Protein 4NN6 (pdb70)

InterPro domains:
  IPR029189 Thymic stromal lymphopoietin [PF15216] (20-137)
  IPR029189 Thymic stromal lymphopoietin [PTHR38003] (2-137)
  IPR038329 Thymic stromal lymphopoietin superfamily [G3DSA:1.20.1250.90] (20-140)

Foldseek 3Di:
DVQFPLVQLVVLCVPPLVCQLCVLLVPPADDEDDEDAELVRLLVVLLCLQQCADPPGRCRCVRPSNVSSVVNCVVGPCVSVVSSHSSNNSSVSVVNNVVHD/DFDKDKAKAQQDPHRKIKIKMFTVDDCVQKWKKKADQFAPDGIDTFDDDPGMTMDIGPGHNLDAKIWIFIDRVHDGPDIDIDGNLAAYEAAFWDPWDWDQDPVQQKIKTFTHGVLCPPDDQNWKKKWKWKDFPDDDDDIDIDIDRDGMDIGHNVNDDAFTKMKMWMWIFTDDPGGHHDIHDIYDIDMDHHHDD/DWAQELQFKIKFFDQFKWKDFAPDDIDGQPDAVDPCRGIGMGGADPDGWMWMVSVVDTDIGHSLLRYEYAFFDDWDWDQDPVRKIKIWTDDRPDDQKKKKKWKAFPVDDPVGIDIDIDGDTMDIDDDDDQVTKMKMKMKIAGDCVVNHDNYGIYDIDDIDMDD

Nearest PDB structures (foldseek):
  4nn6-assembly1_B  TM=1.005E+00  e=2.311E-39  Mus musculus
  5j12-assembly1_B  TM=9.92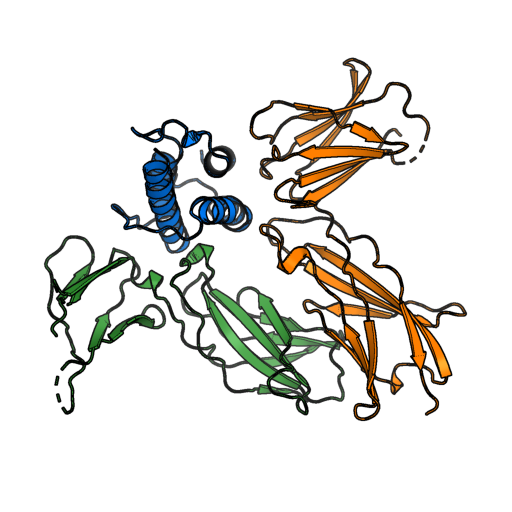8E-01  e=1.027E-35  Mus musculus
  7opb-assembly3_C  TM=9.550E-01  e=6.486E-29  Homo sapiens
  3up1-assembly1_B  TM=9.224E-01  e=5.435E-28  Homo sapiens
  6p67-assembly3_I  TM=9.440E-01  e=3.266E-26  Homo sapiens

Sequence (457 aa):
FSNCNFTSITKIYCNIIFHDLTGDLKGAKFEQIEDCESKPACLLKIEYYTLNPIPGCPSLPDKTFARRTREALNDHCPVQNICLQQTSQILRLWYSFMQSPDHSFWCHSQLEVDGSQHLLTCAFNINTANLEFQICGALLRVKCLTLNKLQDIYFIKTSEFLLIGSSNICVKLGQKNLTCKNMAINTIVKAEAPSDLKVVYRKEANDFLVTFNAPHLKKKYLKKVKHDVAYRPARGESNWTHVSLFHTRTTIPQRKLRPKAMYEIKVRSIPHNDYFKGFWSEWSPSSTFETPEPTVVCHDLETVEVTWLSLEFRYGTGALQPCPRYFLSGTSGCILPAARAGLLELALMVFKARQRASAWLKPRPPWQVTLLWTPDGDVTVSWPAHSYLGLDYEVQHRESNDDEDAWQTTSGPCCDLTVGGLDPVRCYDFRVRASPRAAHYGLEAQPSEWTAVTRLS

GO terms:
  GO:0005576 extracellular region (C, IDA)
  GO:0005125 cytokine activity (F, IDA)
  GO:0005515 protein binding (F, IPI)

Organism: Mus musculus (NCBI:txid10090)

Structure (mmCIF, N/CA/C/O backbone):
data_4NN6
#
_entry.id   4NN6
#
_cell.length_a   147.949
_cell.length_b   75.157
_cell.length_c   51.439
_cell.angle_alpha   90.00
_cell.angle_beta   90.00
_cell.angle_gamma   90.00
#
_symmetry.space_group_name_H-M   'P 21 21 2'
#
loop_
_entity.id
_entity.type
_entity.pdbx_description
1 polymer 'Thymic stromal lymphopoietin'
2 polymer 'Interleukin-7 receptor subunit alpha'
3 polymer 'Cytokine receptor-like factor 2'
4 water water
#
loop_
_atom_site.group_PDB
_atom_site.id
_atom_site.type_symbol
_atom_site.label_atom_id
_atom_site.label_alt_id
_atom_site.label_comp_id
_atom_site.label_asym_id
_atom_site.label_entity_id
_atom_site.label_seq_id
_atom_site.pdbx_PDB_ins_code
_atom_site.Cartn_x
_atom_site.Cartn_y
_atom_site.Cartn_z
_atom_site.occupancy
_atom_site.B_iso_or_equiv
_atom_site.auth_seq_id
_atom_site.auth_comp_id
_atom_site.auth_asym_id
_atom_site.auth_atom_id
_atom_site.pdbx_PDB_model_num
ATOM 1 N N . PHE A 1 3 ? 21.386 7.534 -13.016 1.00 115.44 22 PHE A N 1
ATOM 2 C CA . PHE A 1 3 ? 21.519 8.528 -11.957 1.00 111.95 22 PHE A CA 1
ATOM 3 C C . PHE A 1 3 ? 22.932 8.535 -11.378 1.00 111.47 22 PHE A C 1
ATOM 4 O O . PHE A 1 3 ? 23.218 9.263 -10.427 1.00 108.68 22 PHE A O 1
ATOM 20 N N . SER A 1 4 ? 23.814 7.725 -11.957 1.00 115.20 23 SER A N 1
ATOM 21 C CA . SER A 1 4 ? 25.173 7.579 -11.447 1.00 117.06 23 SER A CA 1
ATOM 22 C C . SER A 1 4 ? 25.985 8.863 -11.603 1.00 119.89 23 SER A C 1
ATOM 23 O O . SER A 1 4 ? 27.013 9.036 -10.947 1.00 116.52 23 SER A O 1
ATOM 31 N N . ASN A 1 5 ? 25.520 9.758 -12.470 1.00 130.48 24 ASN A N 1
ATOM 32 C CA . ASN A 1 5 ? 26.222 11.008 -12.743 1.00 135.78 24 ASN A CA 1
ATOM 33 C C . ASN A 1 5 ? 25.661 12.180 -11.944 1.00 129.50 24 ASN A C 1
ATOM 34 O O . ASN A 1 5 ? 26.140 13.305 -12.068 1.00 131.18 24 ASN A O 1
ATOM 38 N N . CYS A 1 6 ? 24.646 11.916 -11.127 1.00 117.56 25 CYS A N 1
ATOM 39 C CA . CYS A 1 6 ? 24.023 12.966 -10.330 1.00 109.59 25 CYS A CA 1
ATOM 40 C C . CYS A 1 6 ? 24.972 13.554 -9.288 1.00 103.62 25 CYS A C 1
ATOM 41 O O . CYS A 1 6 ? 25.856 12.865 -8.780 1.00 105.34 25 CYS A O 1
ATOM 48 N N . ASN A 1 7 ? 24.776 14.833 -8.979 1.00 99.02 26 ASN A N 1
ATOM 49 C CA . ASN A 1 7 ? 25.478 15.476 -7.874 1.00 94.33 26 ASN A CA 1
ATOM 50 C C . ASN A 1 7 ? 24.761 15.137 -6.571 1.00 99.23 26 ASN A C 1
ATOM 51 O O . ASN A 1 7 ? 23.806 15.808 -6.181 1.00 88.25 26 ASN A O 1
ATOM 62 N N . PHE A 1 8 ? 25.231 14.090 -5.900 1.00 88.87 27 PHE A N 1
ATOM 63 C CA . PHE A 1 8 ? 24.561 13.579 -4.709 1.00 97.89 27 PHE A CA 1
ATOM 64 C C . PHE A 1 8 ? 24.687 14.512 -3.507 1.00 92.86 27 PHE A C 1
ATOM 65 O O . PHE A 1 8 ? 23.849 14.485 -2.605 1.00 95.48 27 PHE A O 1
ATOM 82 N N . THR A 1 9 ? 25.733 15.333 -3.492 1.00 84.45 28 THR A N 1
ATOM 83 C CA . THR A 1 9 ? 25.972 16.241 -2.374 1.00 79.69 28 THR A CA 1
ATOM 84 C C . THR A 1 9 ? 24.930 17.353 -2.332 1.00 72.59 28 THR A C 1
ATOM 85 O O . THR A 1 9 ? 24.354 17.645 -1.283 1.00 76.25 28 THR A O 1
ATOM 96 N N . SER A 1 10 ? 24.691 17.962 -3.488 1.00 63.68 29 SER A N 1
ATOM 97 C CA . SER A 1 10 ? 23.668 18.990 -3.634 1.00 56.92 29 SER A CA 1
ATOM 98 C C . SER A 1 10 ? 22.273 18.463 -3.319 1.00 54.16 29 SER A C 1
ATOM 99 O O . SER A 1 10 ? 21.498 19.115 -2.618 1.00 53.76 29 SER A O 1
ATOM 107 N N . ILE A 1 11 ? 21.951 17.286 -3.846 1.00 50.98 30 ILE A N 1
ATOM 108 C CA . ILE A 1 11 ? 20.635 16.697 -3.638 1.00 51.98 30 ILE A CA 1
ATOM 109 C C . ILE A 1 11 ? 20.432 16.431 -2.152 1.00 57.19 30 ILE A C 1
ATOM 110 O O . ILE A 1 11 ? 19.343 16.644 -1.616 1.00 57.15 30 ILE A O 1
ATOM 126 N N . THR A 1 12 ? 21.483 15.954 -1.494 1.00 61.74 31 THR A N 1
ATOM 127 C CA . THR A 1 12 ? 21.430 15.702 -0.062 1.00 67.11 31 THR A CA 1
ATOM 128 C C . THR A 1 12 ? 21.094 16.972 0.719 1.00 65.98 31 THR A C 1
ATOM 129 O O . THR A 1 12 ? 20.281 16.937 1.642 1.00 70.16 31 THR A O 1
ATOM 140 N N . LYS A 1 13 ? 21.706 18.093 0.344 1.00 61.53 32 LYS A N 1
ATOM 141 C CA . LYS A 1 13 ? 21.485 19.344 1.067 1.00 58.95 32 LYS A CA 1
ATOM 142 C C . LYS A 1 13 ? 20.061 19.859 0.907 1.00 56.62 32 LYS A C 1
ATOM 143 O O . LYS A 1 13 ? 19.477 20.394 1.847 1.00 59.35 32 LYS A O 1
ATOM 162 N N . ILE A 1 14 ? 19.509 19.696 -0.290 1.00 50.03 33 ILE A N 1
ATOM 163 C CA 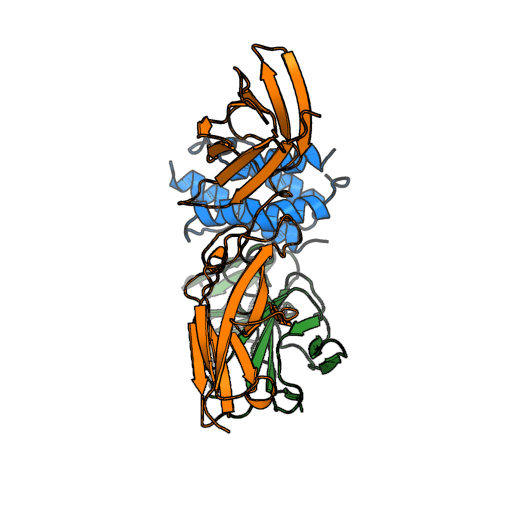. ILE A 1 14 ? 18.124 20.066 -0.550 1.00 48.73 33 ILE A CA 1
ATOM 164 C C . ILE A 1 14 ? 17.168 19.182 0.238 1.00 50.86 33 ILE A C 1
ATOM 165 O O . ILE A 1 14 ? 16.228 19.675 0.861 1.00 53.35 33 ILE A O 1
ATOM 181 N N . TYR A 1 15 ? 17.416 17.875 0.212 1.00 53.00 34 TYR A N 1
ATOM 182 C CA . TYR A 1 15 ? 16.623 16.933 0.995 1.00 54.84 34 TYR A CA 1
ATOM 183 C C . TYR A 1 15 ? 16.694 17.225 2.493 1.00 57.39 34 TYR A C 1
ATOM 184 O O . TYR A 1 15 ? 15.662 17.309 3.159 1.00 59.72 34 TYR A O 1
ATOM 202 N N . CYS A 1 16 ? 17.905 17.363 3.025 1.00 56.04 35 CYS A N 1
ATOM 203 C CA . CYS A 1 16 ? 18.089 17.493 4.468 1.00 61.00 35 CYS A CA 1
ATOM 204 C C . CYS A 1 16 ? 17.430 18.758 5.002 1.00 63.36 35 CYS A C 1
ATOM 205 O O . CYS A 1 16 ? 16.866 18.762 6.095 1.00 68.69 35 CYS A O 1
ATOM 213 N N . ASN A 1 17 ? 17.493 19.824 4.211 1.00 61.15 36 ASN A N 1
ATOM 214 C CA . ASN A 1 17 ? 17.072 21.143 4.665 1.00 61.38 36 ASN A CA 1
ATOM 215 C C . ASN A 1 17 ? 15.662 21.539 4.233 1.00 62.98 36 ASN A C 1
ATOM 216 O O . ASN A 1 17 ? 15.107 22.499 4.766 1.00 64.35 36 ASN A O 1
ATOM 227 N N . ILE A 1 18 ? 15.091 20.823 3.265 1.00 61.60 37 ILE A N 1
ATOM 228 C CA . ILE A 1 18 ? 13.739 21.133 2.799 1.00 60.47 37 ILE A CA 1
ATOM 229 C C . ILE A 1 18 ? 12.832 19.910 2.692 1.00 62.49 37 ILE A C 1
ATOM 230 O O . ILE A 1 18 ? 11.862 19.791 3.441 1.00 70.42 37 ILE A O 1
ATOM 246 N N . ILE A 1 19 ? 13.140 19.007 1.764 1.00 58.92 38 ILE A N 1
ATOM 247 C CA . ILE A 1 19 ? 12.208 17.934 1.414 1.00 61.04 38 ILE A CA 1
ATOM 248 C C . ILE A 1 19 ? 11.928 17.033 2.613 1.00 64.25 38 ILE A C 1
ATOM 249 O O . ILE A 1 19 ? 10.792 16.601 2.814 1.00 69.15 38 ILE A O 1
ATOM 265 N N . PHE A 1 20 ? 12.962 16.740 3.397 1.00 60.24 39 PHE A N 1
ATOM 266 C CA . PHE A 1 20 ? 12.791 15.925 4.594 1.00 64.15 39 PHE A CA 1
ATOM 267 C C . PHE A 1 20 ? 11.739 16.512 5.526 1.00 66.96 39 PHE A C 1
ATOM 268 O O . PHE A 1 20 ? 10.871 15.800 6.030 1.00 70.23 39 PHE A O 1
ATOM 285 N N . HIS A 1 21 ? 11.819 17.821 5.733 1.00 65.27 40 HIS A N 1
ATOM 286 C CA . HIS A 1 21 ? 10.872 18.517 6.591 1.00 68.50 40 HIS A CA 1
ATOM 287 C C . HIS A 1 21 ? 9.480 18.515 5.975 1.00 69.64 40 HIS A C 1
ATOM 288 O O . HIS A 1 21 ? 8.482 18.431 6.690 1.00 73.62 40 HIS A O 1
ATOM 301 N N . ASP A 1 22 ? 9.415 18.582 4.649 1.00 74.27 41 ASP A N 1
ATOM 302 C CA . ASP A 1 22 ? 8.136 18.536 3.955 1.00 76.57 41 ASP A CA 1
ATOM 303 C C . ASP A 1 22 ? 7.502 17.159 4.135 1.00 77.01 41 ASP A C 1
ATOM 304 O O . ASP A 1 22 ? 6.300 17.049 4.382 1.00 81.89 41 ASP A O 1
ATOM 313 N N . LEU A 1 23 ? 8.315 16.114 4.016 1.00 71.62 42 LEU A N 1
ATOM 314 C CA . LEU A 1 23 ? 7.824 14.745 4.136 1.00 72.93 42 LEU A CA 1
ATOM 315 C C . LEU A 1 23 ? 7.314 14.443 5.543 1.00 78.24 42 LEU A C 1
ATOM 316 O O . LEU A 1 23 ? 6.199 13.948 5.710 1.00 80.74 42 LEU A O 1
ATOM 332 N N . THR A 1 24 ? 8.131 14.735 6.551 1.00 81.90 43 THR A N 1
ATOM 333 C CA . THR A 1 24 ? 7.758 14.468 7.938 1.00 89.48 43 THR A CA 1
ATOM 334 C C . THR A 1 24 ? 6.549 15.304 8.346 1.00 90.63 43 THR A C 1
ATOM 335 O O . THR A 1 24 ? 5.701 14.857 9.118 1.00 98.38 43 THR A O 1
ATOM 346 N N . GLY A 1 25 ? 6.479 16.519 7.812 1.00 82.47 44 GLY A N 1
ATOM 347 C CA . GLY A 1 25 ? 5.357 17.407 8.048 1.00 85.56 44 GLY A CA 1
ATOM 348 C C . GLY A 1 25 ? 4.037 16.856 7.546 1.00 88.42 44 GLY A C 1
ATOM 349 O O . GLY A 1 25 ? 3.003 17.015 8.194 1.00 93.27 44 GLY A O 1
ATOM 353 N N . ASP A 1 26 ? 4.071 16.214 6.384 1.00 96.67 45 ASP A N 1
ATOM 354 C CA . ASP A 1 26 ? 2.871 15.631 5.797 1.00 103.93 45 ASP A CA 1
ATOM 355 C C . ASP A 1 26 ? 2.454 14.345 6.509 1.00 108.82 45 ASP A C 1
ATOM 356 O O . ASP A 1 26 ? 1.264 14.049 6.617 1.00 113.50 45 ASP A O 1
ATOM 365 N N . LEU A 1 27 ? 3.431 13.584 6.993 1.00 107.27 46 LEU A N 1
ATOM 366 C CA . LEU A 1 27 ? 3.150 12.289 7.604 1.00 110.52 46 LEU A CA 1
ATOM 367 C C . LEU A 1 27 ? 2.573 12.477 9.004 1.00 118.28 46 LEU A C 1
ATOM 368 O O . LEU A 1 27 ? 1.766 11.670 9.464 1.00 122.12 46 LEU A O 1
ATOM 384 N N . LYS A 1 28 ? 2.986 13.557 9.662 1.00 125.05 47 LYS A N 1
ATOM 385 C CA . LYS A 1 28 ? 2.503 13.901 10.999 1.00 129.89 47 LYS A CA 1
ATOM 386 C C . LYS A 1 28 ? 2.541 12.727 11.978 1.00 131.20 47 LYS A C 1
ATOM 387 O O . LYS A 1 28 ? 1.602 12.522 12.748 1.00 139.68 47 LYS A O 1
ATOM 391 N N . GLY A 1 29 ? 3.625 11.958 11.937 1.00 123.53 48 GLY A N 1
ATOM 392 C CA . GLY A 1 29 ? 3.831 10.873 12.880 1.00 123.75 48 GLY A CA 1
ATOM 393 C C . GLY A 1 29 ? 3.320 9.532 12.391 1.00 128.34 48 GLY A C 1
ATOM 394 O O . GLY A 1 29 ? 3.692 8.490 12.930 1.00 132.00 48 GLY A O 1
ATOM 398 N N . ALA A 1 30 ? 2.465 9.552 11.373 1.00 126.81 49 ALA A N 1
ATOM 399 C CA . ALA A 1 30 ? 1.964 8.320 10.776 1.00 133.09 49 ALA A CA 1
ATOM 400 C C . ALA A 1 30 ? 3.122 7.525 10.185 1.00 134.81 49 ALA A C 1
ATOM 401 O O . ALA A 1 30 ? 4.031 8.099 9.587 1.00 125.70 49 ALA A O 1
ATOM 408 N N . LYS A 1 31 ? 3.091 6.206 10.360 1.00 149.74 50 LYS A N 1
ATOM 409 C CA . LYS A 1 31 ? 4.119 5.342 9.789 1.00 153.02 50 LYS A CA 1
ATOM 410 C C . LYS A 1 31 ? 3.582 3.971 9.395 1.00 155.14 50 LYS A C 1
ATOM 411 O O . LYS A 1 31 ? 2.553 3.518 9.898 1.00 166.11 50 LYS A O 1
ATOM 415 N N . PHE A 1 32 ? 4.300 3.323 8.483 1.00 142.15 51 PHE A N 1
ATOM 416 C CA . PHE A 1 32 ? 3.917 2.022 7.951 1.00 148.31 51 PHE A CA 1
ATOM 417 C C . PHE A 1 32 ? 5.161 1.145 7.820 1.00 148.65 51 PHE A C 1
ATOM 418 O O . PHE A 1 32 ? 6.114 1.295 8.585 1.00 145.88 51 PHE A O 1
ATOM 422 N N . GLU A 1 33 ? 5.142 0.231 6.853 1.00 152.35 52 GLU A N 1
ATOM 423 C CA . GLU A 1 33 ? 6.302 -0.597 6.541 1.00 153.02 52 GLU A CA 1
ATOM 424 C C . GLU A 1 33 ? 6.675 -0.452 5.070 1.00 149.44 52 GLU A C 1
ATOM 425 O O . GLU A 1 33 ? 5.804 -0.298 4.212 1.00 150.11 52 GLU A O 1
ATOM 429 N N . GLN A 1 34 ? 7.972 -0.501 4.784 1.00 145.90 53 GLN A N 1
ATOM 430 C CA . GLN A 1 34 ? 8.463 -0.350 3.420 1.00 142.55 53 GLN A CA 1
ATOM 431 C C . GLN A 1 34 ? 8.340 -1.668 2.665 1.00 149.68 53 GLN A C 1
ATOM 432 O O . GLN A 1 34 ? 8.058 -2.708 3.262 1.00 157.02 53 GLN A O 1
ATOM 436 N N . ILE A 1 35 ? 8.546 -1.612 1.352 1.00 147.84 54 ILE A N 1
ATOM 437 C CA . ILE A 1 35 ? 8.418 -2.783 0.488 1.00 154.38 54 ILE A CA 1
ATOM 438 C C . ILE A 1 35 ? 9.763 -3.157 -0.120 1.00 153.34 54 ILE A C 1
ATOM 439 O O . ILE A 1 35 ? 10.213 -4.299 -0.009 1.00 159.51 54 ILE A O 1
ATOM 443 N N . GLU A 1 36 ? 10.398 -2.177 -0.757 1.00 157.58 55 GLU A N 1
ATOM 444 C CA . GLU A 1 36 ? 11.683 -2.375 -1.416 1.00 162.79 55 GLU A CA 1
ATOM 445 C C . GLU A 1 36 ? 12.727 -1.448 -0.808 1.00 154.71 55 GLU A C 1
ATOM 446 O O . GLU A 1 36 ? 12.392 -0.410 -0.234 1.00 155.51 55 GLU A O 1
ATOM 450 N N . ASP A 1 37 ? 13.991 -1.836 -0.934 1.00 144.73 56 ASP A N 1
ATOM 451 C CA . ASP A 1 37 ? 15.103 -1.035 -0.441 1.00 134.38 56 ASP A CA 1
ATOM 452 C C . ASP A 1 37 ? 16.105 -0.822 -1.574 1.00 129.72 56 ASP A C 1
ATOM 453 O O . ASP A 1 37 ? 15.883 -1.270 -2.698 1.00 132.06 56 ASP A O 1
ATOM 462 N N . CYS A 1 38 ? 17.201 -0.134 -1.275 1.00 124.36 57 CYS A N 1
ATOM 463 C CA . CYS A 1 38 ? 18.240 0.130 -2.260 1.00 122.88 57 CYS A CA 1
ATOM 464 C C . CYS A 1 38 ? 19.600 0.195 -1.575 1.00 126.98 57 CYS A C 1
ATOM 465 O O . CYS A 1 38 ? 19.683 0.486 -0.380 1.00 122.23 57 CYS A O 1
ATOM 472 N N . GLU A 1 39 ? 20.660 -0.070 -2.336 1.00 133.00 58 GLU A N 1
ATOM 473 C CA . GLU A 1 39 ? 21.996 -0.236 -1.769 1.00 137.69 58 GLU A CA 1
ATOM 474 C C . GLU A 1 39 ? 23.016 0.735 -2.361 1.00 133.03 58 GLU A C 1
ATOM 475 O O . GLU A 1 39 ? 24.188 0.712 -1.983 1.00 133.10 58 GLU A O 1
ATOM 479 N N . SER A 1 40 ? 22.573 1.584 -3.284 1.00 130.87 59 SER A N 1
ATOM 480 C CA . SER A 1 40 ? 23.434 2.625 -3.835 1.00 126.15 59 SER A CA 1
ATOM 481 C C . SER A 1 40 ? 22.642 3.900 -4.095 1.00 121.32 59 SER A C 1
ATOM 482 O O . SER A 1 40 ? 21.437 3.852 -4.342 1.00 123.26 59 SER A O 1
ATOM 490 N N . LYS A 1 41 ? 23.330 5.037 -4.049 1.00 117.14 60 LYS A N 1
ATOM 491 C CA . LYS A 1 41 ? 22.688 6.332 -4.245 1.00 111.06 60 LYS A CA 1
ATOM 492 C C . LYS A 1 41 ? 21.996 6.437 -5.602 1.00 109.81 60 LYS A C 1
ATOM 493 O O . LYS A 1 41 ? 20.850 6.879 -5.673 1.00 110.20 60 LYS A O 1
ATOM 497 N N . PRO A 1 42 ? 22.685 6.040 -6.688 1.00 109.44 61 PRO A N 1
ATOM 498 C CA . PRO A 1 42 ? 22.011 6.096 -7.991 1.00 108.41 61 PRO A CA 1
ATOM 499 C C . PRO A 1 42 ? 20.775 5.204 -8.043 1.00 113.30 61 PRO A C 1
ATOM 500 O O . PRO A 1 42 ? 19.748 5.602 -8.594 1.00 113.89 61 PRO A O 1
ATOM 511 N N . ALA A 1 43 ? 20.884 4.008 -7.474 1.00 119.90 62 ALA A N 1
ATOM 512 C CA . ALA A 1 43 ? 19.779 3.059 -7.473 1.00 125.13 62 ALA A CA 1
ATOM 513 C C . ALA A 1 43 ? 18.646 3.542 -6.576 1.00 119.18 62 ALA A C 1
ATOM 514 O O . ALA A 1 43 ? 17.471 3.332 -6.880 1.00 125.78 62 ALA A O 1
ATOM 521 N N . CYS A 1 44 ? 19.003 4.193 -5.472 1.00 102.44 63 CYS A N 1
ATOM 522 C CA . CYS A 1 44 ? 18.008 4.732 -4.553 1.00 100.18 63 CYS A CA 1
ATOM 523 C C . CYS A 1 44 ? 17.286 5.917 -5.172 1.00 95.70 63 CYS A C 1
ATOM 524 O O . CYS A 1 44 ? 16.070 6.046 -5.045 1.00 96.07 63 CYS A O 1
ATOM 531 N N . LEU A 1 45 ? 18.038 6.780 -5.847 1.00 93.82 64 LEU A N 1
ATOM 532 C CA . LEU A 1 45 ? 17.451 7.945 -6.488 1.00 94.03 64 LEU A CA 1
ATOM 533 C C . LEU A 1 45 ? 16.451 7.507 -7.551 1.00 96.72 64 LEU A C 1
ATOM 534 O O . LEU A 1 45 ? 15.393 8.116 -7.711 1.00 97.40 64 LEU A O 1
ATOM 550 N N . LEU A 1 46 ? 16.798 6.450 -8.279 1.00 104.80 65 LEU A N 1
ATOM 551 C CA . LEU A 1 46 ? 15.902 5.887 -9.279 1.00 105.05 65 LEU A CA 1
ATOM 552 C C . LEU A 1 46 ? 14.567 5.457 -8.673 1.00 105.46 65 LEU A C 1
ATOM 553 O O . LEU A 1 46 ? 13.505 5.805 -9.189 1.00 107.38 65 LEU A O 1
ATOM 557 N N . LYS A 1 47 ? 14.625 4.694 -7.584 1.00 103.96 66 LYS A N 1
ATOM 558 C CA . LYS A 1 47 ? 13.416 4.270 -6.882 1.00 106.90 66 LYS A CA 1
ATOM 559 C C . LYS A 1 47 ? 12.650 5.454 -6.297 1.00 102.44 66 LYS A C 1
ATOM 560 O O . LYS A 1 47 ? 11.423 5.514 -6.385 1.00 103.79 66 LYS A O 1
ATOM 570 N N . ILE A 1 48 ? 13.382 6.381 -5.684 1.00 97.54 67 ILE A N 1
ATOM 571 C CA . ILE A 1 48 ? 12.788 7.563 -5.063 1.00 93.42 67 ILE A CA 1
ATOM 572 C C . ILE A 1 48 ? 12.011 8.353 -6.107 1.00 91.44 67 ILE A C 1
ATOM 573 O O . ILE A 1 48 ? 10.865 8.745 -5.884 1.00 91.58 67 ILE A O 1
ATOM 589 N N . GLU A 1 49 ? 12.657 8.590 -7.244 1.00 96.91 68 GLU A N 1
ATOM 590 C CA . GLU A 1 49 ? 12.060 9.340 -8.340 1.00 99.13 68 GLU A CA 1
ATOM 591 C C . GLU A 1 49 ? 10.775 8.666 -8.807 1.00 100.88 68 GLU A C 1
ATOM 592 O O . GLU A 1 49 ? 9.772 9.329 -9.069 1.00 101.33 68 GLU A O 1
ATOM 604 N N . TYR A 1 50 ? 10.816 7.342 -8.910 1.00 103.22 69 TYR A N 1
ATOM 605 C CA . TYR A 1 50 ? 9.689 6.573 -9.421 1.00 105.15 69 TYR A CA 1
ATOM 606 C C . TYR A 1 50 ? 8.501 6.641 -8.465 1.00 107.09 69 TYR A C 1
ATOM 607 O O . TYR A 1 50 ? 7.372 6.887 -8.884 1.00 108.22 69 TYR A O 1
ATOM 611 N N . TYR A 1 51 ? 8.759 6.417 -7.181 1.00 109.37 70 TYR A N 1
ATOM 612 C CA . TYR A 1 51 ? 7.712 6.501 -6.168 1.00 110.76 70 TYR A CA 1
ATOM 613 C C . TYR A 1 51 ? 7.134 7.908 -6.035 1.00 107.56 70 TYR A C 1
ATOM 614 O O . TYR A 1 51 ? 5.951 8.073 -5.741 1.00 107.30 70 TYR A O 1
ATOM 632 N N . THR A 1 52 ? 7.970 8.919 -6.249 1.00 101.19 71 THR A N 1
ATOM 633 C CA . THR A 1 52 ? 7.588 10.296 -5.944 1.00 99.60 71 THR A CA 1
ATOM 634 C C . THR A 1 52 ? 6.788 10.975 -7.056 1.00 96.82 71 THR A C 1
ATOM 635 O O . THR A 1 52 ? 5.850 11.725 -6.777 1.00 98.18 71 THR A O 1
ATOM 646 N N . LEU A 1 53 ? 7.147 10.700 -8.307 1.00 94.47 72 LEU A N 1
ATOM 647 C CA . LEU A 1 53 ? 6.648 11.491 -9.432 1.00 90.73 72 LEU A CA 1
ATOM 648 C C . LEU A 1 53 ? 5.680 10.728 -10.331 1.00 98.00 72 LEU A C 1
ATOM 649 O O . LEU A 1 53 ? 5.120 11.297 -11.267 1.00 93.38 72 LEU A O 1
ATOM 665 N N . ASN A 1 54 ? 5.482 9.445 -10.047 1.00 110.10 73 ASN A N 1
ATOM 666 C CA . ASN A 1 54 ? 4.485 8.656 -10.762 1.00 118.87 73 ASN A CA 1
ATOM 667 C C . ASN A 1 54 ? 3.236 8.491 -9.903 1.00 118.20 73 ASN A C 1
ATOM 668 O O . ASN A 1 54 ? 3.317 7.962 -8.796 1.00 123.48 73 ASN A O 1
ATOM 679 N N . PRO A 1 55 ? 2.074 8.947 -10.401 1.00 114.57 74 PRO A N 1
ATOM 680 C CA . PRO A 1 55 ? 0.860 8.845 -9.584 1.00 113.99 74 PRO A CA 1
ATOM 681 C C . PRO A 1 55 ? 0.427 7.399 -9.381 1.00 119.79 74 PRO A C 1
ATOM 682 O O . PRO A 1 55 ? 0.715 6.554 -10.227 1.00 122.00 74 PRO A O 1
ATOM 693 N N . ILE A 1 56 ? -0.250 7.127 -8.269 1.00 122.85 75 ILE A N 1
ATOM 694 C CA . ILE A 1 56 ? -0.764 5.792 -7.989 1.00 130.05 75 ILE A CA 1
ATOM 695 C C . ILE A 1 56 ? -2.260 5.858 -7.686 1.00 136.37 75 ILE A C 1
ATOM 696 O O . ILE A 1 56 ? -2.757 6.898 -7.258 1.00 132.04 75 ILE A O 1
ATOM 712 N N . PRO A 1 57 ? -2.984 4.749 -7.919 1.00 147.93 76 PRO A N 1
ATOM 713 C CA . PRO A 1 57 ? -4.415 4.694 -7.593 1.00 156.01 76 PRO A CA 1
ATOM 714 C C . PRO A 1 57 ? -4.705 5.056 -6.137 1.00 153.66 76 PRO A C 1
ATOM 715 O O . PRO A 1 57 ? -4.119 4.466 -5.229 1.00 157.73 76 PRO A O 1
ATOM 726 N N . GLY A 1 58 ? -5.596 6.023 -5.931 1.00 144.76 77 GLY A N 1
ATOM 727 C CA . GLY A 1 58 ? -5.993 6.439 -4.597 1.00 146.09 77 GLY A CA 1
ATOM 728 C C . GLY A 1 58 ? -5.296 7.711 -4.155 1.00 138.82 77 GLY A C 1
ATOM 729 O O . GLY A 1 58 ? -5.701 8.340 -3.177 1.00 139.14 77 GLY A O 1
ATOM 733 N N . CYS A 1 59 ? -4.244 8.091 -4.876 1.00 132.66 78 CYS A N 1
ATOM 734 C CA . CYS A 1 59 ? -3.520 9.325 -4.591 1.00 125.78 78 CYS A CA 1
ATOM 735 C C . CYS A 1 59 ? -2.918 9.913 -5.866 1.00 120.34 78 CYS A C 1
ATOM 736 O O . CYS A 1 59 ? -1.697 9.956 -6.021 1.00 116.13 78 CYS A O 1
ATOM 743 N N . PRO A 1 60 ? -3.781 10.371 -6.785 1.00 127.43 79 PRO A N 1
ATOM 744 C CA . PRO A 1 60 ? -3.341 10.920 -8.073 1.00 124.03 79 PRO A CA 1
ATOM 745 C C . PRO A 1 60 ? -2.558 12.224 -7.944 1.00 117.16 79 PRO A C 1
ATOM 746 O O . PRO A 1 60 ? -1.777 12.553 -8.835 1.00 114.30 79 PRO A O 1
ATOM 757 N N . SER A 1 61 ? -2.767 12.950 -6.850 1.00 116.94 80 SER A N 1
ATOM 758 C CA . SER A 1 61 ? -2.186 14.280 -6.686 1.00 111.56 80 SER A CA 1
ATOM 759 C C . SER A 1 61 ? -0.767 14.248 -6.121 1.00 111.43 80 SER A C 1
ATOM 760 O O . SER A 1 61 ? -0.171 15.300 -5.885 1.00 105.94 80 SER A O 1
ATOM 768 N N . LEU A 1 62 ? -0.235 13.050 -5.890 1.00 113.70 81 LEU A N 1
ATOM 769 C CA . LEU A 1 62 ? 1.061 12.901 -5.229 1.00 113.60 81 LEU A CA 1
ATOM 770 C C . LEU A 1 62 ? 2.166 13.693 -5.937 1.00 104.27 81 LEU A C 1
ATOM 771 O O . LEU A 1 62 ? 2.893 14.441 -5.286 1.00 104.20 81 LEU A O 1
ATOM 787 N N . PRO A 1 63 ? 2.307 13.536 -7.268 1.00 92.68 82 PRO A N 1
ATOM 788 C CA . PRO A 1 63 ? 3.371 14.270 -7.967 1.00 87.82 82 PRO A CA 1
ATOM 789 C C . PRO A 1 63 ? 3.228 15.793 -7.898 1.00 84.32 82 PRO A C 1
ATOM 790 O O . PRO A 1 63 ? 4.155 16.504 -8.288 1.00 80.46 82 PRO A O 1
ATOM 801 N N . ASP A 1 64 ? 2.089 16.278 -7.411 1.00 99.33 83 ASP A N 1
ATOM 802 C CA . ASP A 1 64 ? 1.834 17.714 -7.326 1.00 100.40 83 ASP A CA 1
ATOM 803 C C . ASP A 1 64 ? 2.064 18.259 -5.916 1.00 96.93 83 ASP A C 1
ATOM 804 O O . ASP A 1 64 ? 2.046 19.473 -5.705 1.00 97.90 83 ASP A O 1
ATOM 813 N N . LYS A 1 65 ? 2.281 17.366 -4.954 1.00 87.45 84 LYS A N 1
ATOM 814 C CA . LYS A 1 65 ? 2.592 17.786 -3.592 1.00 84.20 84 LYS A CA 1
ATOM 815 C C . LYS A 1 65 ? 3.907 18.554 -3.581 1.00 81.41 84 LYS A C 1
ATOM 816 O O . LYS A 1 65 ? 4.767 18.334 -4.435 1.00 77.13 84 LYS A O 1
ATOM 823 N N . THR A 1 66 ? 4.058 19.460 -2.619 1.00 70.87 85 THR A N 1
ATOM 824 C CA . THR A 1 66 ? 5.230 20.330 -2.565 1.00 70.54 85 THR A CA 1
ATOM 825 C C . THR A 1 66 ? 6.536 19.546 -2.489 1.00 67.92 85 THR A C 1
ATOM 826 O O . THR A 1 66 ? 7.508 19.885 -3.164 1.00 69.91 85 THR A O 1
ATOM 837 N N . PHE A 1 67 ? 6.565 18.511 -1.656 1.00 65.09 86 PHE A N 1
ATOM 838 C CA . PHE A 1 67 ? 7.778 17.721 -1.488 1.00 61.95 86 PHE A CA 1
ATOM 839 C C . PHE A 1 67 ? 8.139 17.049 -2.808 1.00 61.65 86 PHE A C 1
ATOM 840 O O . PHE A 1 67 ? 9.315 16.860 -3.121 1.00 61.95 86 PHE A O 1
ATOM 857 N N . ALA A 1 68 ? 7.115 16.688 -3.576 1.00 58.84 87 ALA A N 1
ATOM 858 C CA . ALA A 1 68 ? 7.310 16.024 -4.857 1.00 60.34 87 ALA A CA 1
ATOM 859 C C . ALA A 1 68 ? 7.834 16.981 -5.923 1.00 61.52 87 ALA A C 1
ATOM 860 O O . ALA A 1 68 ? 8.765 16.648 -6.657 1.00 64.24 87 ALA A O 1
ATOM 867 N N . ARG A 1 69 ? 7.237 18.165 -6.013 1.00 60.15 88 ARG A N 1
ATOM 868 C CA . ARG A 1 69 ? 7.713 19.172 -6.954 1.00 60.28 88 ARG A CA 1
ATOM 869 C C . ARG A 1 69 ? 9.157 19.560 -6.659 1.00 60.23 88 ARG A C 1
ATOM 870 O O . ARG A 1 69 ? 9.946 19.787 -7.574 1.00 62.27 88 ARG A O 1
ATOM 891 N N . ARG A 1 70 ? 9.496 19.630 -5.377 1.00 59.22 89 ARG A N 1
ATOM 892 C CA . ARG A 1 70 ? 10.833 20.034 -4.970 1.00 59.54 89 ARG A CA 1
ATOM 893 C C . ARG A 1 70 ? 11.817 18.921 -5.304 1.00 60.69 89 ARG A C 1
ATOM 894 O O . ARG A 1 70 ? 12.949 19.174 -5.713 1.00 61.97 89 ARG A O 1
ATOM 915 N N . THR A 1 71 ? 11.364 17.685 -5.120 1.00 60.86 90 THR A N 1
ATOM 916 C CA . THR A 1 71 ? 12.137 16.508 -5.496 1.00 62.13 90 THR A CA 1
ATOM 917 C C . THR A 1 71 ? 12.430 16.530 -6.988 1.00 62.17 90 THR A C 1
ATOM 918 O O . THR A 1 71 ? 13.569 16.330 -7.409 1.00 64.71 90 THR A O 1
ATOM 929 N N . ARG A 1 72 ? 11.394 16.786 -7.780 1.00 59.18 91 ARG A N 1
ATOM 930 C CA . ARG A 1 72 ? 11.539 16.870 -9.225 1.00 59.51 91 ARG A CA 1
ATOM 931 C C . ARG A 1 72 ? 12.577 17.910 -9.629 1.00 60.87 91 ARG A C 1
ATOM 932 O O . ARG A 1 72 ? 13.419 17.650 -10.486 1.00 62.17 91 ARG A O 1
ATOM 945 N N . GLU A 1 73 ? 12.546 19.067 -8.981 1.00 64.61 92 GLU A N 1
ATOM 946 C CA . GLU A 1 73 ? 13.433 20.161 -9.353 1.00 70.09 92 GLU A CA 1
ATOM 947 C C . GLU A 1 73 ? 14.874 19.835 -8.979 1.00 71.58 92 GLU A C 1
ATOM 948 O O . GLU A 1 73 ? 15.805 20.181 -9.707 1.00 76.19 92 GLU A O 1
ATOM 960 N N . ALA A 1 74 ? 15.055 19.175 -7.839 1.00 63.06 93 ALA A N 1
ATOM 961 C CA . ALA A 1 74 ? 16.386 18.788 -7.388 1.00 59.66 93 ALA A CA 1
ATOM 962 C C . ALA A 1 74 ? 17.026 17.786 -8.345 1.00 59.31 93 ALA A C 1
ATOM 963 O O . ALA A 1 74 ? 18.213 17.888 -8.650 1.00 61.02 93 ALA A O 1
ATOM 970 N N . LEU A 1 75 ? 16.243 16.823 -8.820 1.00 60.07 94 LEU A N 1
ATOM 971 C CA . LEU A 1 75 ? 16.758 15.838 -9.764 1.00 64.14 94 LEU A CA 1
ATOM 972 C C . LEU A 1 75 ? 17.059 16.506 -11.097 1.00 73.92 94 LEU A C 1
ATOM 973 O O . LEU A 1 75 ? 18.119 16.291 -11.682 1.00 73.84 94 LEU A O 1
ATOM 989 N N . ASN A 1 76 ? 16.123 17.322 -11.569 1.00 83.88 95 ASN A N 1
ATOM 990 C CA . ASN A 1 76 ? 16.318 18.067 -12.805 1.00 93.46 95 ASN A CA 1
ATOM 991 C C . ASN A 1 76 ? 17.608 18.873 -12.756 1.00 90.99 95 ASN A C 1
ATOM 992 O O . ASN A 1 76 ? 18.381 18.883 -13.713 1.00 99.51 95 ASN A O 1
ATOM 1003 N N . ASP A 1 77 ? 17.836 19.539 -11.630 1.00 77.60 96 ASP A N 1
ATOM 1004 C CA . ASP A 1 77 ? 18.976 20.434 -11.489 1.00 73.52 96 ASP A CA 1
ATOM 1005 C C . ASP A 1 77 ? 20.291 19.682 -11.285 1.00 72.82 96 ASP A C 1
ATOM 1006 O O . ASP A 1 77 ? 21.364 20.218 -11.566 1.00 72.04 96 ASP A O 1
ATOM 1015 N N . HIS A 1 78 ? 20.213 18.459 -10.766 1.00 72.14 97 HIS A N 1
ATOM 1016 C CA . HIS A 1 78 ? 21.419 17.759 -10.331 1.00 71.74 97 HIS A CA 1
ATOM 1017 C C . HIS A 1 78 ? 21.571 16.345 -10.889 1.00 77.59 97 HIS A C 1
ATOM 1018 O O . HIS A 1 78 ? 22.529 15.657 -10.550 1.00 77.91 97 HIS A O 1
ATOM 1031 N N . CYS A 1 79 ? 20.636 15.911 -11.731 1.00 83.10 98 CYS A N 1
ATOM 1032 C CA . CYS A 1 79 ? 20.752 14.613 -12.402 1.00 89.04 98 CYS A CA 1
ATOM 1033 C C . CYS A 1 79 ? 20.600 14.744 -13.919 1.00 95.12 98 CYS A C 1
ATOM 1034 O O . CYS A 1 79 ? 19.634 15.343 -14.389 1.00 95.40 98 CYS A O 1
ATOM 1041 N N . PRO A 1 80 ? 21.558 14.195 -14.692 1.00 106.50 99 PRO A N 1
ATOM 1042 C CA . PRO A 1 80 ? 21.450 14.221 -16.158 1.00 113.75 99 PRO A CA 1
ATOM 1043 C C . PRO A 1 80 ? 20.154 13.601 -16.677 1.00 116.56 99 PRO A C 1
ATOM 1044 O O . PRO A 1 80 ? 19.559 12.780 -15.979 1.00 115.09 99 PRO A O 1
ATOM 1055 N N . VAL A 1 98 ? -7.808 9.105 -1.537 1.00 125.99 117 VAL A N 1
ATOM 1056 C CA . VAL A 1 98 ? -7.729 8.603 -0.170 1.00 124.70 117 VAL A CA 1
ATOM 1057 C C . VAL A 1 98 ? -6.450 9.076 0.508 1.00 120.79 117 VAL A C 1
ATOM 1058 O O . VAL A 1 98 ? -5.347 8.798 0.037 1.00 115.71 117 VAL A O 1
ATOM 1061 N N . GLN A 1 99 ? -6.606 9.791 1.617 1.00 124.40 118 GLN A N 1
ATOM 1062 C CA . GLN A 1 99 ? -5.473 10.382 2.318 1.00 123.25 118 GLN A CA 1
ATOM 1063 C C . GLN A 1 99 ? -4.524 9.313 2.852 1.00 126.30 118 GLN A C 1
ATOM 1064 O O . GLN A 1 99 ? -3.312 9.516 2.888 1.00 123.08 118 GLN A O 1
ATOM 1068 N N . ASN A 1 100 ? -5.076 8.179 3.268 1.00 133.14 119 ASN A N 1
ATOM 1069 C CA . ASN A 1 100 ? -4.267 7.097 3.820 1.00 136.63 119 ASN A CA 1
ATOM 1070 C C . ASN A 1 100 ? -3.272 6.537 2.807 1.00 137.49 119 ASN A C 1
ATOM 1071 O O . ASN A 1 100 ? -2.189 6.086 3.179 1.00 136.06 119 ASN A O 1
ATOM 1075 N N . ILE A 1 101 ? -3.645 6.556 1.531 1.00 136.89 120 ILE A N 1
ATOM 1076 C CA . ILE A 1 101 ? -2.755 6.099 0.468 1.00 137.94 120 ILE A CA 1
ATOM 1077 C C . ILE A 1 101 ? -1.609 7.086 0.261 1.00 135.99 120 ILE A C 1
ATOM 1078 O O . ILE A 1 101 ? -0.459 6.684 0.074 1.00 133.72 120 ILE A O 1
ATOM 1094 N N . CYS A 1 1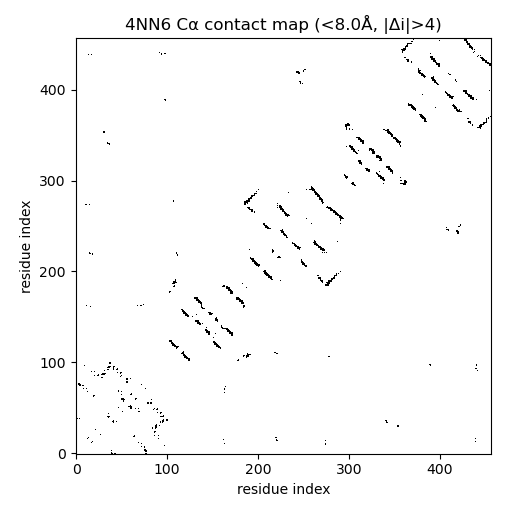02 ? -1.933 8.376 0.278 1.00 137.74 121 CYS A N 1
ATOM 1095 C CA . CYS A 1 102 ? -0.926 9.425 0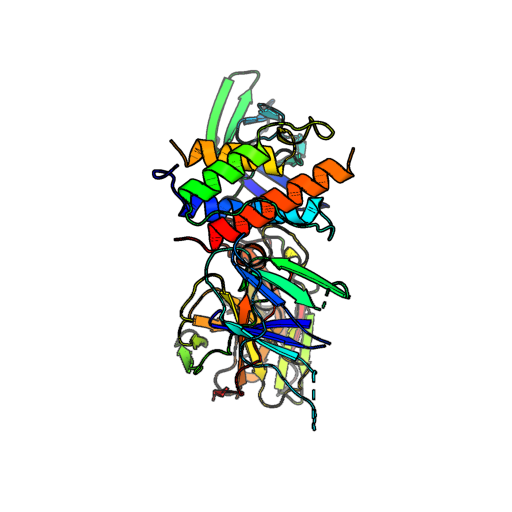.161 1.00 134.47 121 CYS A CA 1
ATOM 1096 C C . CYS A 1 102 ? 0.127 9.280 1.252 1.00 125.81 121 CYS A C 1
ATOM 1097 O O . CYS A 1 102 ? 1.329 9.324 0.988 1.00 128.93 121 CYS A O 1
ATOM 1104 N N . LEU A 1 103 ? -0.344 9.101 2.481 1.00 118.99 122 LEU A N 1
ATOM 1105 C CA . LEU A 1 103 ? 0.536 8.941 3.628 1.00 110.70 122 LEU A CA 1
ATOM 1106 C C . LEU A 1 103 ? 1.397 7.688 3.484 1.00 112.59 122 LEU A C 1
ATOM 1107 O O . LEU A 1 103 ? 2.597 7.719 3.758 1.00 110.36 122 LEU A O 1
ATOM 1123 N N . GLN A 1 104 ? 0.780 6.590 3.058 1.00 115.61 123 GLN A N 1
ATOM 1124 C CA . GLN A 1 104 ? 1.496 5.331 2.876 1.00 119.84 123 GLN A CA 1
ATOM 1125 C C . GLN A 1 104 ? 2.668 5.492 1.910 1.00 121.24 123 GLN A C 1
ATOM 1126 O O . GLN A 1 104 ? 3.779 5.041 2.189 1.00 119.91 123 GLN A O 1
ATOM 1130 N N . GLN A 1 105 ? 2.414 6.141 0.778 1.00 123.81 124 GLN A N 1
ATOM 1131 C CA . GLN A 1 105 ? 3.449 6.371 -0.226 1.00 125.35 124 GLN A CA 1
ATOM 1132 C C . GLN A 1 105 ? 4.537 7.305 0.282 1.00 114.51 124 GLN A C 1
ATOM 1133 O O . GLN A 1 105 ? 5.718 7.106 0.002 1.00 119.78 124 GLN A O 1
ATOM 1147 N N . THR A 1 106 ? 4.130 8.329 1.024 1.00 95.69 125 THR A N 1
ATOM 1148 C CA . THR A 1 106 ? 5.075 9.286 1.580 1.00 81.88 125 THR A CA 1
ATOM 1149 C C . THR A 1 106 ? 6.033 8.589 2.540 1.00 85.18 125 THR A C 1
ATOM 1150 O O . THR A 1 106 ? 7.226 8.898 2.569 1.00 79.02 125 THR A O 1
ATOM 1161 N N . SER A 1 107 ? 5.516 7.646 3.321 1.00 95.00 126 SER A N 1
ATOM 1162 C CA . SER A 1 107 ? 6.361 6.876 4.222 1.00 100.97 126 SER A CA 1
ATOM 1163 C C . SER A 1 107 ? 7.360 6.017 3.447 1.00 102.53 126 SER A C 1
ATOM 1164 O O . SER A 1 107 ? 8.523 5.908 3.836 1.00 104.60 126 SER A O 1
ATOM 1172 N N . GLN A 1 108 ? 6.904 5.409 2.355 1.00 102.74 127 GLN A N 1
ATOM 1173 C CA . GLN A 1 108 ? 7.783 4.603 1.510 1.00 104.27 127 GLN A CA 1
ATOM 1174 C C . GLN A 1 108 ? 8.927 5.440 0.940 1.00 107.70 127 GLN A C 1
ATOM 1175 O O . GLN A 1 108 ? 10.074 4.995 0.886 1.00 104.17 127 GLN A O 1
ATOM 1179 N N . ILE A 1 109 ? 8.594 6.653 0.508 1.00 112.25 128 ILE A N 1
ATOM 1180 C CA . ILE A 1 109 ? 9.544 7.531 -0.169 1.00 116.98 128 ILE A CA 1
ATOM 1181 C C . ILE A 1 109 ? 10.614 7.962 0.824 1.00 111.07 128 ILE A C 1
ATOM 1182 O O . ILE A 1 109 ? 11.810 7.949 0.533 1.00 118.29 128 ILE A O 1
ATOM 1198 N N . LEU A 1 110 ? 10.144 8.343 2.006 1.00 97.51 129 LEU A N 1
ATOM 1199 C CA . LEU A 1 110 ? 10.990 8.778 3.108 1.00 86.89 129 LEU A CA 1
ATOM 1200 C C . LEU A 1 110 ? 12.019 7.718 3.501 1.00 88.32 129 LEU A C 1
ATOM 1201 O O . LEU A 1 110 ? 13.176 8.038 3.769 1.00 90.39 129 LEU A O 1
ATOM 1217 N N . ARG A 1 111 ? 11.599 6.458 3.546 1.00 93.10 130 ARG A N 1
ATOM 1218 C CA . ARG A 1 111 ? 12.503 5.376 3.923 1.00 97.25 130 ARG A CA 1
ATOM 1219 C C . ARG A 1 111 ? 13.537 5.065 2.841 1.00 99.02 130 ARG A C 1
ATOM 1220 O O . ARG A 1 111 ? 14.633 4.594 3.149 1.00 104.26 130 ARG A O 1
ATOM 1224 N N . LEU A 1 112 ? 13.199 5.317 1.580 1.00 90.44 131 LEU A N 1
ATOM 1225 C CA . LEU A 1 112 ? 14.184 5.211 0.507 1.00 90.60 131 LEU A CA 1
ATOM 1226 C C . LEU A 1 112 ? 15.241 6.304 0.618 1.00 88.43 131 LEU A C 1
ATOM 1227 O O . LEU A 1 112 ? 16.412 6.076 0.317 1.00 90.57 131 LEU A O 1
ATOM 1243 N N . TRP A 1 113 ? 14.827 7.492 1.047 1.00 83.71 132 TRP A N 1
ATOM 1244 C CA . TRP A 1 113 ? 15.780 8.555 1.342 1.00 80.82 132 TRP A CA 1
ATOM 1245 C C . TRP A 1 113 ? 16.748 8.141 2.441 1.00 83.25 132 TRP A C 1
ATOM 1246 O O . TRP A 1 113 ? 17.939 8.435 2.361 1.00 81.57 132 TRP A O 1
ATOM 1267 N N . TYR A 1 114 ? 16.249 7.463 3.471 1.00 90.62 133 TYR A N 1
ATOM 1268 C CA . TYR A 1 114 ? 17.128 7.006 4.538 1.00 95.34 133 TYR A CA 1
ATOM 1269 C C . TYR A 1 114 ? 18.171 6.066 3.953 1.00 103.46 133 TYR A C 1
ATOM 1270 O O . TYR A 1 114 ? 19.352 6.142 4.287 1.00 105.87 133 TYR A O 1
ATOM 1288 N N . SER A 1 115 ? 17.722 5.176 3.074 1.00 107.96 134 SER A N 1
ATOM 1289 C CA . SER A 1 115 ? 18.625 4.269 2.379 1.00 114.38 134 SER A CA 1
ATOM 1290 C C . SER A 1 115 ? 19.618 5.025 1.505 1.00 110.23 134 SER A C 1
ATOM 1291 O O . SER A 1 115 ? 20.796 4.674 1.448 1.00 115.66 134 SER A O 1
ATOM 1299 N N . PHE A 1 116 ? 19.132 6.053 0.813 1.00 95.42 135 PHE A N 1
ATOM 1300 C CA . PHE A 1 116 ? 19.998 6.923 0.023 1.00 90.74 135 PHE A CA 1
ATOM 1301 C C . PHE A 1 116 ? 21.101 7.522 0.891 1.00 89.99 135 PHE A C 1
ATOM 1302 O O . PHE A 1 116 ? 22.265 7.556 0.494 1.00 92.27 135 PHE A O 1
ATOM 1319 N N . MET A 1 117 ? 20.722 7.998 2.074 1.00 86.48 136 MET A N 1
ATOM 1320 C CA . MET A 1 117 ? 21.651 8.709 2.945 1.00 84.12 136 MET A CA 1
ATOM 1321 C C . MET A 1 117 ? 22.716 7.759 3.481 1.00 89.14 136 MET A C 1
ATOM 1322 O O . MET A 1 117 ? 23.865 8.147 3.697 1.00 90.53 136 MET A O 1
ATOM 1336 N N . GLN A 1 118 ? 22.319 6.506 3.676 1.00 93.03 137 GLN A N 1
ATOM 1337 C CA . GLN A 1 118 ? 23.175 5.500 4.295 1.00 99.28 137 GLN A CA 1
ATOM 1338 C C . GLN A 1 118 ? 24.008 4.724 3.280 1.00 104.97 137 GLN A C 1
ATOM 1339 O O . GLN A 1 118 ? 24.896 3.960 3.656 1.00 110.93 137 GLN A O 1
ATOM 1353 N N . SER A 1 119 ? 23.724 4.925 1.998 1.00 112.54 138 SER A N 1
ATOM 1354 C CA . SER A 1 119 ? 24.398 4.179 0.941 1.00 123.19 138 SER A CA 1
ATOM 1355 C C . SER A 1 119 ? 25.636 4.932 0.458 1.00 126.19 138 SER A C 1
ATOM 1356 O O . SER A 1 119 ? 25.696 6.156 0.562 1.00 119.58 138 SER A O 1
ATOM 1364 N N . PRO A 1 120 ? 26.631 4.202 -0.069 1.00 134.47 139 PRO A N 1
ATOM 1365 C CA . PRO A 1 120 ? 27.810 4.845 -0.659 1.00 138.14 139 PRO A CA 1
ATOM 1366 C C . PRO A 1 120 ? 27.511 5.488 -2.011 1.00 135.70 139 PRO A C 1
ATOM 1367 O O . PRO A 1 120 ? 26.656 4.981 -2.739 1.00 134.86 139 PRO A O 1
ATOM 1378 N N . ASP B 2 21 ? 21.572 55.103 -11.022 1.00 117.48 37 ASP B N 1
ATOM 1379 C CA . ASP B 2 21 ? 21.577 53.767 -10.441 1.00 110.12 37 ASP B CA 1
ATOM 1380 C C . ASP B 2 21 ? 20.209 53.415 -9.868 1.00 108.68 37 ASP B C 1
ATOM 1381 O O . ASP B 2 21 ? 19.728 54.067 -8.941 1.00 111.40 37 ASP B O 1
ATOM 1384 N N . HIS B 2 22 ? 19.591 52.380 -10.429 1.00 104.30 38 HIS B N 1
ATOM 1385 C CA . HIS B 2 22 ? 18.291 51.904 -9.970 1.00 103.24 38 HIS B CA 1
ATOM 1386 C C . HIS B 2 22 ? 18.470 50.613 -9.181 1.00 95.68 38 HIS B C 1
ATOM 1387 O O . HIS B 2 22 ? 17.556 49.793 -9.089 1.00 93.93 38 HIS B O 1
ATOM 1400 N N . SER B 2 23 ? 19.654 50.452 -8.599 1.00 91.78 39 SER B N 1
ATOM 1401 C CA . SER B 2 23 ? 19.989 49.245 -7.859 1.00 85.11 39 SER B CA 1
ATOM 1402 C C . SER B 2 23 ? 19.070 49.074 -6.655 1.00 83.52 39 SER B C 1
ATOM 1403 O O . SER B 2 23 ? 18.579 50.050 -6.088 1.00 86.94 39 SER B O 1
ATOM 1411 N N . PHE B 2 24 ? 18.848 47.821 -6.274 1.00 78.82 40 PHE B N 1
ATOM 1412 C CA . PHE B 2 24 ? 17.895 47.478 -5.228 1.00 78.86 40 PHE B CA 1
ATOM 1413 C C . PHE B 2 24 ? 18.424 46.294 -4.431 1.00 74.26 40 PHE B C 1
ATOM 1414 O O . PHE B 2 24 ? 19.355 45.614 -4.865 1.00 71.55 40 PHE B O 1
ATOM 1431 N N . TRP B 2 25 ? 17.839 46.066 -3.260 1.00 74.34 41 TRP B N 1
ATOM 1432 C CA . TRP B 2 25 ? 18.146 44.887 -2.461 1.00 70.91 41 TRP B CA 1
ATOM 1433 C C . TRP B 2 25 ? 16.893 44.069 -2.181 1.00 72.76 41 TRP B C 1
ATOM 1434 O O . TRP B 2 25 ? 15.774 44.572 -2.271 1.00 75.57 41 TRP B O 1
ATOM 1455 N N . CYS B 2 26 ? 17.101 42.794 -1.875 1.00 71.03 42 CYS B N 1
ATOM 1456 C CA . CYS B 2 26 ? 16.029 41.894 -1.468 1.00 68.70 42 CYS B CA 1
ATOM 1457 C C . CYS B 2 26 ? 16.512 40.958 -0.363 1.00 62.00 42 CYS B C 1
ATOM 1458 O O . CYS B 2 26 ? 17.688 40.597 -0.318 1.00 58.38 42 CYS B O 1
ATOM 1465 N N . HIS B 2 27 ? 15.616 40.595 0.549 1.00 61.41 43 HIS B N 1
ATOM 1466 C CA . HIS B 2 27 ? 15.889 39.498 1.468 1.00 58.54 43 HIS B CA 1
ATOM 1467 C C . HIS B 2 27 ? 14.628 38.682 1.707 1.00 60.76 43 HIS B C 1
ATOM 1468 O O . HIS B 2 27 ? 13.510 39.183 1.565 1.00 63.93 43 HIS B O 1
ATOM 1481 N N . SER B 2 28 ? 14.823 37.406 2.016 1.00 57.69 44 SER B N 1
ATOM 1482 C CA . SER B 2 28 ? 13.723 36.491 2.275 1.00 60.72 44 SER B CA 1
ATOM 1483 C C . SER B 2 28 ? 13.689 36.169 3.765 1.00 61.99 44 SER B C 1
ATOM 1484 O O . SER B 2 28 ? 14.682 36.359 4.469 1.00 59.85 44 SER B O 1
ATOM 1492 N N . GLN B 2 29 ? 12.545 35.692 4.244 1.00 67.08 45 GLN B N 1
ATOM 1493 C CA . GLN B 2 29 ? 12.419 35.235 5.624 1.00 67.15 45 GLN B CA 1
ATOM 1494 C C . GLN B 2 29 ? 11.496 34.027 5.660 1.00 68.34 45 GLN B C 1
ATOM 1495 O O . GLN B 2 29 ? 10.371 34.076 5.166 1.00 73.92 45 GLN B O 1
ATOM 1509 N N . LEU B 2 30 ? 11.976 32.949 6.267 1.00 64.48 46 LEU B N 1
ATOM 1510 C CA . LEU B 2 30 ? 11.271 31.677 6.239 1.00 65.65 46 LEU B CA 1
ATOM 1511 C C . LEU B 2 30 ? 10.309 31.536 7.411 1.00 69.68 46 LEU B C 1
ATOM 1512 O O . LEU B 2 30 ? 10.664 31.825 8.554 1.00 73.04 46 LEU B O 1
ATOM 1528 N N . GLU B 2 31 ? 9.091 31.092 7.113 1.00 72.11 47 GLU B N 1
ATOM 1529 C CA . GLU B 2 31 ? 8.137 30.697 8.142 1.00 76.96 47 GLU B CA 1
ATOM 1530 C C . GLU B 2 31 ? 7.822 31.864 9.074 1.00 83.10 47 GLU B C 1
ATOM 1531 O O . GLU B 2 31 ? 8.096 31.807 10.272 1.00 82.89 47 GLU B O 1
ATOM 1543 N N . VAL B 2 32 ? 7.244 32.922 8.513 1.00 90.91 48 VAL B N 1
ATOM 1544 C CA . VAL B 2 32 ? 7.073 34.180 9.234 1.00 97.57 48 VAL B CA 1
ATOM 1545 C C . VAL B 2 32 ? 5.888 34.122 10.194 1.00 110.83 48 VAL B C 1
ATOM 1546 O O . VAL B 2 32 ? 6.064 34.222 11.410 1.00 109.36 48 VAL B O 1
ATOM 1559 N N . ASP B 2 33 ? 4.689 33.951 9.643 1.00 123.40 49 ASP B N 1
ATOM 1560 C CA . ASP B 2 33 ? 3.465 33.894 10.437 1.00 138.10 49 ASP B CA 1
ATOM 1561 C C . ASP B 2 33 ? 2.733 32.581 10.198 1.00 135.84 49 ASP B C 1
ATOM 1562 O O . ASP B 2 33 ? 1.505 32.549 10.102 1.00 146.93 49 ASP B O 1
ATOM 1566 N N . GLY B 2 34 ? 3.500 31.500 10.109 1.00 122.23 50 GLY B N 1
ATOM 1567 C CA . GLY B 2 34 ? 2.962 30.196 9.774 1.00 115.52 50 GLY B CA 1
ATOM 1568 C C . GLY B 2 34 ? 3.954 29.425 8.930 1.00 104.36 50 GLY B C 1
ATOM 1569 O O . GLY B 2 34 ? 5.162 29.500 9.156 1.00 103.05 50 GLY B O 1
ATOM 1573 N N . SER B 2 35 ? 3.442 28.681 7.956 1.00 97.24 51 SER B N 1
ATOM 1574 C CA . SER B 2 35 ? 4.289 27.933 7.035 1.00 89.38 51 SER B CA 1
ATOM 1575 C C . SER B 2 35 ? 4.703 28.804 5.852 1.00 85.80 51 SER B C 1
ATOM 1576 O O . SER B 2 35 ? 5.526 28.398 5.032 1.00 81.43 51 SER B O 1
ATOM 1584 N N . GLN B 2 36 ? 4.137 30.006 5.773 1.00 87.38 52 GLN B N 1
ATOM 1585 C CA . GLN B 2 36 ? 4.372 30.889 4.636 1.00 85.29 52 GLN B CA 1
ATOM 1586 C C . GLN B 2 36 ? 5.694 31.633 4.781 1.00 81.35 52 GLN B C 1
ATOM 1587 O O . GLN B 2 36 ? 6.181 31.846 5.892 1.00 79.95 52 GLN B O 1
ATOM 1591 N N . HIS B 2 37 ? 6.263 32.027 3.645 1.00 86.00 53 HIS B N 1
ATOM 1592 C CA . HIS B 2 37 ? 7.552 32.705 3.613 1.00 83.94 53 HIS B CA 1
ATOM 1593 C C . HIS B 2 37 ? 7.362 34.138 3.140 1.00 86.20 53 HIS B C 1
ATOM 1594 O O . HIS B 2 37 ? 6.387 34.438 2.452 1.00 94.49 53 HIS B O 1
ATOM 1607 N N . LEU B 2 38 ? 8.286 35.020 3.509 1.00 78.62 54 LEU B N 1
ATOM 1608 C CA . LEU B 2 38 ? 8.172 36.434 3.171 1.00 80.65 54 LEU B CA 1
ATOM 1609 C C . LEU B 2 38 ? 9.354 36.839 2.306 1.00 76.65 54 LEU B C 1
ATOM 1610 O O . LEU B 2 38 ? 10.502 36.549 2.641 1.00 78.12 54 LEU B O 1
ATOM 1626 N N . LEU B 2 39 ? 9.067 37.515 1.200 1.00 71.96 55 LEU B N 1
ATOM 1627 C CA . LEU B 2 39 ? 10.098 38.117 0.366 1.00 69.49 55 LEU B CA 1
ATOM 1628 C C . LEU B 2 39 ? 9.929 39.626 0.428 1.00 72.77 55 LEU B C 1
ATOM 1629 O O . LEU B 2 39 ? 8.826 40.131 0.242 1.00 77.50 55 LEU B O 1
ATOM 1645 N N . THR B 2 40 ? 11.014 40.334 0.723 1.00 71.36 56 THR B N 1
ATOM 1646 C CA . THR B 2 40 ? 10.996 41.791 0.786 1.00 74.02 56 THR B CA 1
ATOM 1647 C C . THR B 2 40 ? 12.076 42.390 -0.107 1.00 72.28 56 THR B C 1
ATOM 1648 O O . THR B 2 40 ? 13.222 41.951 -0.068 1.00 68.07 56 THR B O 1
ATOM 1659 N N . CYS B 2 41 ? 11.699 43.367 -0.929 1.00 76.17 57 CYS B N 1
ATOM 1660 C CA . CYS B 2 41 ? 12.664 44.114 -1.732 1.00 76.20 57 CYS B CA 1
ATOM 1661 C C . CYS B 2 41 ? 12.427 45.615 -1.612 1.00 80.66 57 CYS B C 1
ATOM 1662 O O . CYS B 2 41 ? 11.306 46.056 -1.357 1.00 85.18 57 CYS B O 1
ATOM 1669 N N . ALA B 2 42 ? 13.484 46.393 -1.822 1.00 80.26 58 ALA B N 1
ATOM 1670 C CA . ALA B 2 42 ? 13.374 47.847 -1.858 1.00 85.30 58 ALA B CA 1
ATOM 1671 C C . ALA B 2 42 ? 14.532 48.465 -2.633 1.00 85.07 58 ALA B C 1
ATOM 1672 O O . ALA B 2 42 ? 15.596 47.863 -2.769 1.00 80.60 58 ALA B O 1
ATOM 1679 N N . PHE B 2 43 ? 14.314 49.680 -3.125 1.00 96.54 59 PHE B N 1
ATOM 1680 C CA . PHE B 2 43 ? 15.336 50.428 -3.849 1.00 99.44 59 PHE B CA 1
ATOM 1681 C C . PHE B 2 43 ? 16.399 50.979 -2.904 1.00 96.21 59 PHE B C 1
ATOM 1682 O O . PHE B 2 43 ? 16.106 51.295 -1.751 1.00 98.07 59 PHE B O 1
ATOM 1699 N N . ASN B 2 44 ? 17.632 51.079 -3.390 1.00 91.59 60 ASN B N 1
ATOM 1700 C CA . ASN B 2 44 ? 18.711 51.679 -2.613 1.00 90.57 60 ASN B CA 1
ATOM 1701 C C . ASN B 2 44 ? 18.509 53.182 -2.450 1.00 97.53 60 ASN B C 1
ATOM 1702 O O . ASN B 2 44 ? 17.612 53.627 -1.735 1.00 100.47 60 ASN B O 1
ATOM 1713 N N . ILE B 2 48 ? 14.065 57.947 -3.458 1.00 128.19 64 ILE B N 1
ATOM 1714 C CA . ILE B 2 48 ? 13.645 58.243 -4.823 1.00 133.00 64 ILE B CA 1
ATOM 1715 C C . ILE B 2 48 ? 12.124 58.162 -4.951 1.00 139.55 64 ILE B C 1
ATOM 1716 O O . ILE B 2 48 ? 11.407 58.317 -3.961 1.00 138.86 64 ILE B O 1
ATOM 1719 N N . ASN B 2 49 ? 11.642 57.923 -6.170 1.00 155.04 65 ASN B N 1
ATOM 1720 C CA . ASN B 2 49 ? 10.210 57.796 -6.434 1.00 166.60 65 ASN B CA 1
ATOM 1721 C C . ASN B 2 49 ? 9.836 56.461 -7.071 1.00 162.15 65 ASN B C 1
ATOM 1722 O O . ASN B 2 49 ? 10.460 56.023 -8.039 1.00 162.12 65 ASN B O 1
ATOM 1726 N N . THR B 2 50 ? 8.815 55.819 -6.512 1.00 157.96 66 THR B N 1
ATOM 1727 C CA . THR B 2 50 ? 8.298 54.560 -7.038 1.00 152.45 66 THR B CA 1
ATOM 1728 C C . THR B 2 50 ? 7.245 54.806 -8.119 1.00 165.67 66 THR B C 1
ATOM 1729 O O . THR B 2 50 ? 6.211 54.137 -8.152 1.00 163.41 66 THR B O 1
ATOM 1740 N N . ALA B 2 51 ? 7.512 55.774 -8.991 1.00 179.00 67 ALA B N 1
ATOM 1741 C CA . ALA B 2 51 ? 6.572 56.152 -10.042 1.00 191.07 67 ALA B CA 1
ATOM 1742 C C . ALA B 2 51 ? 6.215 54.985 -10.957 1.00 182.03 67 ALA B C 1
ATOM 1743 O O . ALA B 2 51 ? 6.962 54.660 -11.879 1.00 184.73 67 ALA B O 1
ATOM 1750 N N . ASN B 2 52 ? 5.069 54.361 -10.697 1.00 157.06 68 ASN B N 1
ATOM 1751 C CA . ASN B 2 52 ? 4.521 53.339 -11.586 1.00 157.01 68 ASN B CA 1
ATOM 1752 C C . ASN B 2 52 ? 5.440 52.127 -11.737 1.00 147.81 68 ASN B C 1
ATOM 1753 O O . ASN B 2 52 ? 5.276 51.326 -12.658 1.00 147.63 68 ASN B O 1
ATOM 1757 N N . LEU B 2 53 ? 6.399 51.995 -10.828 1.00 140.72 69 LEU B N 1
ATOM 1758 C CA . LEU B 2 53 ? 7.335 50.879 -10.848 1.00 132.18 69 LEU B CA 1
ATOM 1759 C C . LEU B 2 53 ? 6.779 49.689 -10.079 1.00 127.46 69 LEU B C 1
ATOM 1760 O O . LEU B 2 53 ? 6.141 49.848 -9.037 1.00 128.22 69 LEU B O 1
ATOM 1776 N N . GLU B 2 54 ? 7.024 48.496 -10.612 1.00 123.83 70 GLU B N 1
ATOM 1777 C CA . GLU B 2 54 ? 6.571 47.258 -9.995 1.00 119.76 70 GLU B CA 1
ATOM 1778 C C . GLU B 2 54 ? 7.726 46.268 -9.911 1.00 111.54 70 GLU B C 1
ATOM 1779 O O . GLU B 2 54 ? 8.639 46.289 -10.737 1.00 110.51 70 GLU B O 1
ATOM 1783 N N . PHE B 2 55 ? 7.671 45.405 -8.903 1.00 105.85 71 PHE B N 1
ATOM 1784 C CA . PHE B 2 55 ? 8.614 44.304 -8.763 1.00 98.82 71 PHE B CA 1
ATOM 1785 C C . PHE B 2 55 ? 7.955 42.982 -9.114 1.00 99.57 71 PHE B C 1
ATOM 1786 O O . PHE B 2 55 ? 6.872 42.663 -8.621 1.00 100.02 71 PHE B O 1
ATOM 1803 N N . GLN B 2 56 ? 8.619 42.222 -9.977 1.00 102.13 72 GLN B N 1
ATOM 1804 C CA . GLN B 2 56 ? 8.132 40.916 -10.390 1.00 101.98 72 GLN B CA 1
ATOM 1805 C C . GLN B 2 56 ? 9.227 39.881 -10.199 1.00 94.91 72 GLN B C 1
ATOM 1806 O O . GLN B 2 56 ? 10.384 40.105 -10.557 1.00 93.48 72 GLN B O 1
ATOM 1820 N N . ILE B 2 57 ? 8.843 38.748 -9.622 1.00 90.80 73 ILE B N 1
ATOM 1821 C CA . ILE B 2 57 ? 9.742 37.619 -9.451 1.00 84.35 73 ILE B CA 1
ATOM 1822 C C . ILE B 2 57 ? 9.228 36.450 -10.283 1.00 85.52 73 ILE B C 1
ATOM 1823 O O . ILE B 2 57 ? 8.048 36.103 -10.221 1.00 88.01 73 ILE B O 1
ATOM 1839 N N . CYS B 2 58 ? 10.117 35.871 -11.085 1.00 82.35 74 CYS B N 1
ATOM 1840 C CA . CYS B 2 58 ? 9.777 34.733 -11.930 1.00 82.73 74 CYS B CA 1
ATOM 1841 C C . CYS B 2 58 ? 10.788 33.615 -11.727 1.00 76.73 74 CYS B C 1
ATOM 1842 O O . CYS B 2 58 ? 11.985 33.869 -11.594 1.00 73.49 74 CYS B O 1
ATOM 1849 N N . GLY B 2 59 ? 10.301 32.378 -11.718 1.00 75.32 75 GLY B N 1
ATOM 1850 C CA . GLY B 2 59 ? 11.162 31.215 -11.605 1.00 71.53 75 GLY B CA 1
ATOM 1851 C C . GLY B 2 59 ? 11.313 30.732 -10.177 1.00 67.72 75 GLY B C 1
ATOM 1852 O O . GLY B 2 59 ? 11.231 31.514 -9.232 1.00 66.95 75 GLY B O 1
ATOM 1856 N N . ALA B 2 60 ? 11.524 29.427 -10.032 1.00 66.13 76 ALA B N 1
ATOM 1857 C CA . ALA B 2 60 ? 11.701 28.791 -8.729 1.00 63.12 76 ALA B CA 1
ATOM 1858 C C . ALA B 2 60 ? 10.471 28.973 -7.845 1.00 65.22 76 ALA B C 1
ATOM 1859 O O . ALA B 2 60 ? 10.586 29.133 -6.629 1.00 63.33 76 ALA B O 1
ATOM 1866 N N . LEU B 2 61 ? 9.297 28.962 -8.468 1.00 71.79 77 LEU B N 1
ATOM 1867 C CA . LEU B 2 61 ? 8.030 28.989 -7.746 1.00 74.83 77 LEU B CA 1
ATOM 1868 C C . LEU B 2 61 ? 7.311 27.666 -7.988 1.00 82.85 77 LEU B C 1
ATOM 1869 O O . LEU B 2 61 ? 7.573 26.984 -8.978 1.00 81.64 77 LEU B O 1
ATOM 1885 N N . LEU B 2 62 ? 6.417 27.297 -7.078 1.00 95.66 78 LEU B N 1
ATOM 1886 C CA . LEU B 2 62 ? 5.808 25.971 -7.108 1.00 103.84 78 LEU B CA 1
ATOM 1887 C C . LEU B 2 62 ? 4.721 25.799 -8.169 1.00 107.63 78 LEU B C 1
ATOM 1888 O O . LEU B 2 62 ? 4.810 24.896 -9.004 1.00 111.36 78 LEU B O 1
ATOM 1904 N N . ARG B 2 63 ? 3.708 26.661 -8.142 1.00 105.16 79 ARG B N 1
ATOM 1905 C CA . ARG B 2 63 ? 2.524 26.477 -8.981 1.00 107.32 79 ARG B CA 1
ATOM 1906 C C . ARG B 2 63 ? 2.364 27.542 -10.066 1.00 106.47 79 ARG B C 1
ATOM 1907 O O . ARG B 2 63 ? 1.564 27.369 -10.988 1.00 114.24 79 ARG B O 1
ATOM 1917 N N . VAL B 2 64 ? 3.120 28.632 -9.960 1.00 94.90 80 VAL B N 1
ATOM 1918 C CA . VAL B 2 64 ? 2.986 29.749 -10.893 1.00 97.91 80 VAL B CA 1
ATOM 1919 C C . VAL B 2 64 ? 4.312 30.093 -11.561 1.00 94.00 80 VAL B C 1
ATOM 1920 O O . VAL B 2 64 ? 5.378 29.693 -11.095 1.00 88.50 80 VAL B O 1
ATOM 1933 N N . LYS B 2 65 ? 4.233 30.831 -12.664 1.00 105.66 81 LYS B N 1
ATOM 1934 C CA . LYS B 2 65 ? 5.421 31.250 -13.396 1.00 106.68 81 LYS B CA 1
ATOM 1935 C C . LYS B 2 65 ? 6.049 32.479 -12.751 1.00 104.28 81 LYS B C 1
ATOM 1936 O O . LYS B 2 65 ? 7.272 32.569 -12.629 1.00 100.75 81 LYS B O 1
ATOM 1940 N N . CYS B 2 66 ? 5.207 33.421 -12.334 1.00 87.32 82 CYS B N 1
ATOM 1941 C CA . CYS B 2 66 ? 5.686 34.670 -11.754 1.00 88.68 82 CYS B CA 1
ATOM 1942 C C . CYS B 2 66 ? 4.770 35.163 -10.639 1.00 89.20 82 CYS B C 1
ATOM 1943 O O . CYS B 2 66 ? 3.609 34.762 -10.547 1.00 93.14 82 CYS B O 1
ATOM 1950 N N . LEU B 2 67 ? 5.314 36.036 -9.796 1.00 82.15 83 LEU B N 1
ATOM 1951 C CA . LEU B 2 67 ? 4.531 36.804 -8.833 1.00 85.10 83 LEU B CA 1
ATOM 1952 C C . LEU B 2 67 ? 4.920 38.278 -8.852 1.00 87.56 83 LEU B C 1
ATOM 1953 O O . LEU B 2 67 ? 6.077 38.620 -9.105 1.00 85.10 83 LEU B O 1
ATOM 1969 N N . THR B 2 68 ? 3.947 39.144 -8.583 1.00 98.72 84 THR B N 1
ATOM 1970 C CA . THR B 2 68 ? 4.194 40.577 -8.464 1.00 104.17 84 THR B CA 1
ATOM 1971 C C . THR B 2 68 ? 4.081 40.965 -6.993 1.00 108.04 84 THR B C 1
ATOM 1972 O O . THR B 2 68 ? 3.090 40.651 -6.335 1.00 109.49 84 THR B O 1
ATOM 1983 N N . LEU B 2 69 ? 5.099 41.651 -6.485 1.00 105.40 85 LEU B N 1
ATOM 1984 C CA . LEU B 2 69 ? 5.147 42.022 -5.075 1.00 108.93 85 LEU B CA 1
ATOM 1985 C C . LEU B 2 69 ? 4.170 43.148 -4.761 1.00 114.48 85 LEU B C 1
ATOM 1986 O O . LEU B 2 69 ? 3.789 43.918 -5.644 1.00 116.83 85 LEU B O 1
ATOM 2002 N N . ASN B 2 70 ? 3.769 43.233 -3.495 1.00 117.26 86 ASN B N 1
ATOM 2003 C CA . ASN B 2 70 ? 2.834 44.256 -3.042 1.00 121.92 86 ASN B CA 1
ATOM 2004 C C . ASN B 2 70 ? 3.567 45.448 -2.444 1.00 124.88 86 ASN B C 1
ATOM 2005 O O . ASN B 2 70 ? 4.430 45.284 -1.583 1.00 124.66 86 ASN B O 1
ATOM 2016 N N . LYS B 2 71 ? 3.220 46.647 -2.901 1.00 129.52 87 LYS B N 1
ATOM 2017 C CA . LYS B 2 71 ? 3.918 47.852 -2.471 1.00 133.11 87 LYS B CA 1
ATOM 2018 C C . LYS B 2 71 ? 3.350 48.377 -1.156 1.00 137.50 87 LYS B C 1
ATOM 2019 O O . LYS B 2 71 ? 2.134 48.465 -0.986 1.00 142.21 87 LYS B O 1
ATOM 2029 N N . LEU B 2 72 ? 4.241 48.722 -0.231 1.00 133.56 88 LEU B N 1
ATOM 2030 C CA . LEU B 2 72 ? 3.860 49.372 1.019 1.00 137.12 88 LEU B CA 1
ATOM 2031 C C . LEU B 2 72 ? 4.854 50.482 1.333 1.00 138.33 88 LEU B C 1
ATOM 2032 O O . LEU B 2 72 ? 5.987 50.211 1.725 1.00 136.10 88 LEU B O 1
ATOM 2048 N N . GLN B 2 73 ? 4.424 51.729 1.182 1.00 143.08 89 GLN B N 1
ATOM 2049 C CA . GLN B 2 73 ? 5.318 52.868 1.352 1.00 146.76 89 GLN B CA 1
ATOM 2050 C C . GLN B 2 73 ? 6.570 52.713 0.476 1.00 158.24 89 GLN B C 1
ATOM 2051 O O . GLN B 2 73 ? 6.461 52.628 -0.747 1.00 145.93 89 GLN B O 1
ATOM 2055 N N . ASP B 2 74 ? 7.746 52.669 1.098 1.00 188.24 90 ASP B N 1
ATOM 2056 C CA . ASP B 2 74 ? 9.007 52.658 0.358 1.00 195.98 90 ASP B CA 1
ATOM 2057 C C . ASP B 2 74 ? 9.588 51.257 0.124 1.00 186.63 90 ASP B C 1
ATOM 2058 O O . ASP B 2 74 ? 10.747 51.131 -0.274 1.00 190.46 90 ASP B O 1
ATOM 2062 N N . ILE B 2 75 ? 8.798 50.212 0.367 1.00 160.48 91 ILE B N 1
ATOM 2063 C CA . ILE B 2 75 ? 9.286 48.840 0.204 1.00 141.34 91 ILE B CA 1
ATOM 2064 C C . ILE B 2 75 ? 8.257 47.944 -0.483 1.00 134.01 91 ILE B C 1
ATOM 2065 O O . ILE B 2 75 ? 7.061 48.238 -0.486 1.00 135.18 91 ILE B O 1
ATOM 2081 N N . TYR B 2 76 ? 8.746 46.848 -1.060 1.00 127.24 92 TYR B N 1
ATOM 2082 C CA . TYR B 2 76 ? 7.911 45.884 -1.773 1.00 122.45 92 TYR B CA 1
ATOM 2083 C C . TYR B 2 76 ? 8.051 44.518 -1.126 1.00 114.66 92 TYR B C 1
ATOM 2084 O O . TYR B 2 76 ? 9.150 44.120 -0.741 1.00 113.22 92 TYR B O 1
ATOM 2102 N N . PHE B 2 77 ? 6.940 43.799 -1.005 1.00 109.00 93 PHE B N 1
ATOM 2103 C CA . PHE B 2 77 ? 6.955 42.512 -0.325 1.00 103.15 93 PHE B CA 1
ATOM 2104 C C . PHE B 2 77 ? 5.922 41.544 -0.893 1.00 101.03 93 PHE B C 1
ATOM 2105 O O . PHE B 2 77 ? 4.923 41.958 -1.479 1.00 103.40 93 PHE B O 1
ATOM 2122 N N . ILE B 2 78 ? 6.174 40.251 -0.708 1.00 95.39 94 ILE B N 1
ATOM 2123 C CA . ILE B 2 78 ? 5.174 39.218 -0.955 1.00 95.05 94 ILE B CA 1
ATOM 2124 C C . ILE B 2 78 ? 5.277 38.103 0.088 1.00 96.59 94 ILE B C 1
ATOM 2125 O O . ILE B 2 78 ? 6.359 37.570 0.335 1.00 90.58 94 ILE B O 1
ATOM 2141 N N . LYS B 2 79 ? 4.147 37.771 0.707 1.00 113.51 95 LYS B N 1
ATOM 2142 C CA . LYS B 2 79 ? 4.061 36.600 1.575 1.00 118.70 95 LYS B CA 1
ATOM 2143 C C . LYS B 2 79 ? 3.384 35.458 0.834 1.00 115.36 95 LYS B C 1
ATOM 2144 O O . LYS B 2 79 ? 2.257 35.600 0.357 1.00 123.28 95 LYS B O 1
ATOM 2163 N N . THR B 2 80 ? 4.074 34.326 0.742 1.00 101.35 96 THR B N 1
ATOM 2164 C CA . THR B 2 80 ? 3.651 33.246 -0.142 1.00 96.09 96 THR B CA 1
ATOM 2165 C C . THR B 2 80 ? 4.105 31.882 0.366 1.00 104.75 96 THR B C 1
ATOM 2166 O O . THR B 2 80 ? 5.040 31.780 1.164 1.00 92.58 96 THR B O 1
ATOM 2177 N N . SER B 2 81 ? 3.421 30.843 -0.103 1.00 121.77 97 SER B N 1
ATOM 2178 C CA . SER B 2 81 ? 3.851 29.463 0.093 1.00 129.09 97 SER B CA 1
ATOM 2179 C C . SER B 2 81 ? 4.451 28.897 -1.194 1.00 124.92 97 SER B C 1
ATOM 2180 O O . SER B 2 81 ? 4.737 27.704 -1.276 1.00 126.75 97 SER B O 1
ATOM 2184 N N . GLU B 2 82 ? 4.643 29.758 -2.190 1.00 117.61 98 GLU B N 1
ATOM 2185 C CA . GLU B 2 82 ? 4.964 29.313 -3.544 1.00 110.94 98 GLU B CA 1
ATOM 2186 C C . GLU B 2 82 ? 6.455 29.077 -3.786 1.00 100.96 98 GLU B C 1
ATOM 2187 O O . GLU B 2 82 ? 6.825 28.466 -4.788 1.00 104.03 98 GLU B O 1
ATOM 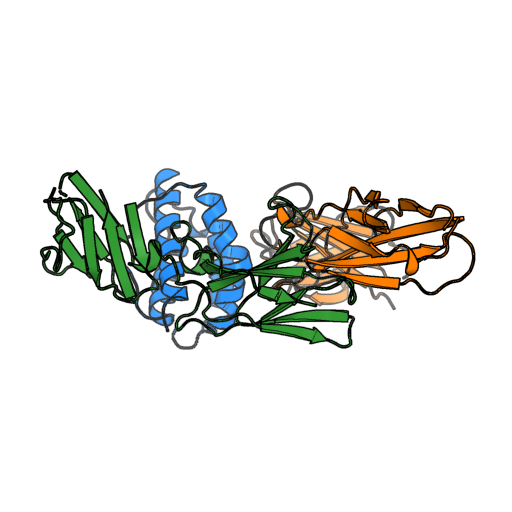2191 N N . PHE B 2 83 ? 7.308 29.551 -2.883 1.00 91.01 99 PHE B N 1
ATOM 2192 C CA . PHE B 2 83 ? 8.750 29.468 -3.097 1.00 80.12 99 PHE B CA 1
ATOM 2193 C C . PHE B 2 83 ? 9.235 28.023 -3.042 1.00 74.13 99 PHE B C 1
ATOM 2194 O O . PHE B 2 83 ? 8.998 27.318 -2.061 1.00 78.90 99 PHE B O 1
ATOM 2211 N N . LEU B 2 84 ? 9.921 27.589 -4.095 1.00 62.25 100 LEU B N 1
ATOM 2212 C CA . LEU B 2 84 ? 10.551 26.272 -4.101 1.00 57.95 100 LEU B CA 1
ATOM 2213 C C . LEU B 2 84 ? 11.728 26.196 -3.143 1.00 58.50 100 LEU B C 1
ATOM 2214 O O . LEU B 2 84 ? 12.044 25.123 -2.631 1.00 57.66 100 LEU B O 1
ATOM 2230 N N . LEU B 2 85 ? 12.389 27.332 -2.936 1.00 60.30 101 LEU B N 1
ATOM 2231 C CA . LEU B 2 85 ? 13.620 27.397 -2.150 1.00 56.40 101 LEU B CA 1
ATOM 2232 C C . LEU B 2 85 ? 14.708 26.554 -2.814 1.00 55.29 101 LEU B C 1
ATOM 2233 O O . LEU B 2 85 ? 15.675 26.149 -2.172 1.00 55.96 101 LEU B O 1
ATOM 2249 N N . ILE B 2 86 ? 14.533 26.301 -4.108 1.00 56.24 102 ILE B N 1
ATOM 2250 C CA . ILE B 2 86 ? 15.499 25.558 -4.911 1.00 53.30 102 ILE B CA 1
ATOM 2251 C C . ILE B 2 86 ? 15.680 26.270 -6.244 1.00 51.06 102 ILE B C 1
ATOM 2252 O O . ILE B 2 86 ? 14.711 26.514 -6.957 1.00 52.23 102 ILE B O 1
ATOM 2268 N N . GLY B 2 87 ? 16.922 26.611 -6.571 1.00 49.09 103 GLY B N 1
ATOM 2269 C CA . GLY B 2 87 ? 17.223 27.294 -7.814 1.00 51.00 103 GLY B CA 1
ATOM 2270 C C . GLY B 2 87 ? 17.045 28.794 -7.687 1.00 56.37 103 GLY B C 1
ATOM 2271 O O .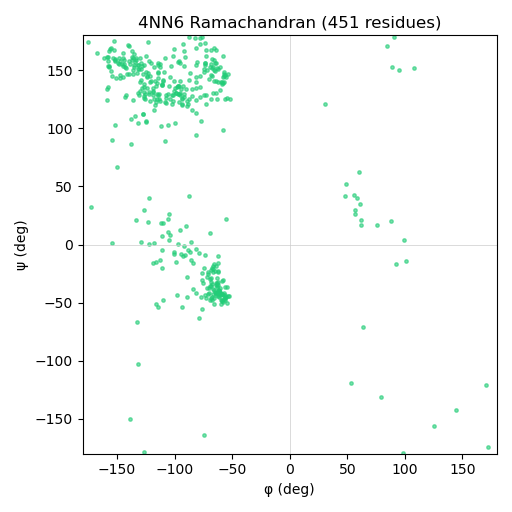 GLY B 2 87 ? 16.525 29.284 -6.685 1.00 60.30 103 GLY B O 1
ATOM 2275 N N . SER B 2 88 ? 17.470 29.524 -8.715 1.00 61.97 104 SER B N 1
ATOM 2276 C CA . SER B 2 88 ? 17.452 30.983 -8.684 1.00 58.90 104 SER B CA 1
ATOM 2277 C C . SER B 2 88 ? 16.199 31.559 -9.328 1.00 58.93 104 SER B C 1
ATOM 2278 O O . SER B 2 88 ? 15.554 30.914 -10.152 1.00 60.92 104 SER B O 1
ATOM 2286 N N . SER B 2 89 ? 15.862 32.777 -8.919 1.00 59.94 105 SER B N 1
ATOM 2287 C CA . SER B 2 89 ? 14.746 33.524 -9.485 1.00 65.58 105 SER B CA 1
ATOM 2288 C C . SER B 2 89 ? 15.268 34.796 -10.130 1.00 68.17 105 SER B C 1
ATOM 2289 O O 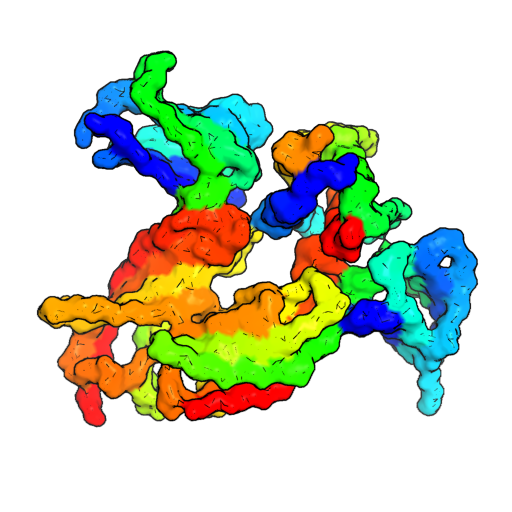. SER B 2 89 ? 16.308 35.321 -9.731 1.00 64.88 105 SER B O 1
ATOM 2297 N N . ASN B 2 90 ? 14.545 35.290 -11.126 1.00 74.50 106 ASN B N 1
ATOM 2298 C CA . ASN B 2 90 ? 14.829 36.603 -11.674 1.00 78.12 106 ASN B CA 1
ATOM 2299 C C . ASN B 2 90 ? 13.904 37.593 -10.993 1.00 78.01 106 ASN B C 1
ATOM 2300 O O . ASN B 2 90 ? 12.683 37.442 -11.045 1.00 82.32 106 ASN B O 1
ATOM 2311 N N . ILE B 2 91 ? 14.485 38.604 -10.356 1.00 73.32 107 ILE B N 1
ATOM 2312 C CA . ILE B 2 91 ? 13.697 39.694 -9.807 1.00 75.44 107 ILE B CA 1
ATOM 2313 C C . ILE B 2 91 ? 13.927 40.918 -10.672 1.00 79.26 107 ILE B C 1
ATOM 2314 O O . ILE B 2 91 ? 15.056 41.382 -10.828 1.00 78.38 107 ILE B O 1
ATOM 2330 N N . CYS B 2 92 ? 12.832 41.436 -11.215 1.00 88.73 108 CYS B N 1
ATOM 2331 C CA . CYS B 2 92 ? 12.863 42.493 -12.216 1.00 94.67 108 CYS B CA 1
ATOM 2332 C C . CYS B 2 92 ? 12.043 43.695 -11.772 1.00 96.18 108 CYS B C 1
ATOM 2333 O O . CYS B 2 92 ? 10.916 43.541 -11.298 1.00 98.90 108 CYS B O 1
ATOM 2340 N N . VAL B 2 93 ? 12.601 44.888 -11.937 1.00 94.76 109 VAL B N 1
ATOM 2341 C CA . VAL B 2 93 ? 11.809 46.099 -11.805 1.00 98.71 109 VAL B CA 1
ATOM 2342 C C . VAL B 2 93 ? 11.228 46.395 -13.177 1.00 104.90 109 VAL B C 1
ATOM 2343 O O . VAL B 2 93 ? 11.964 46.580 -14.148 1.00 106.59 109 VAL B O 1
ATOM 2356 N N . LYS B 2 94 ? 9.901 46.449 -13.242 1.00 108.05 110 LYS B N 1
ATOM 2357 C CA . LYS B 2 94 ? 9.197 46.566 -14.513 1.00 114.22 110 LYS B CA 1
ATOM 2358 C C . LYS B 2 94 ? 8.289 47.785 -14.581 1.00 120.34 110 LYS B C 1
ATOM 2359 O O . LYS B 2 94 ? 7.722 48.215 -13.576 1.00 120.06 110 LYS B O 1
ATOM 2363 N N . LEU B 2 95 ? 8.162 48.329 -15.787 1.00 129.35 111 LEU B N 1
ATOM 2364 C CA . LEU B 2 95 ? 7.187 49.368 -16.087 1.00 138.13 111 LEU B CA 1
ATOM 2365 C C . LEU B 2 95 ? 6.338 48.895 -17.259 1.00 153.85 111 LEU B C 1
ATOM 2366 O O . LEU B 2 95 ? 6.797 48.884 -18.402 1.00 149.64 111 LEU B O 1
ATOM 2370 N N . GLY B 2 96 ? 5.102 48.502 -16.973 1.00 172.58 112 GLY B N 1
ATOM 2371 C CA . GLY B 2 96 ? 4.257 47.870 -17.968 1.00 183.40 112 GLY B CA 1
ATOM 2372 C C . GLY B 2 96 ? 4.820 46.538 -18.430 1.00 175.88 112 GLY B C 1
ATOM 2373 O O . GLY B 2 96 ? 4.271 45.484 -18.107 1.00 179.77 112 GLY B O 1
ATOM 2377 N N . GLN B 2 97 ? 5.910 46.583 -19.192 1.00 141.86 113 GLN B N 1
ATOM 2378 C CA . GLN B 2 97 ? 6.551 45.365 -19.683 1.00 136.45 113 GLN B CA 1
ATOM 2379 C C . GLN B 2 97 ? 8.046 45.545 -19.970 1.00 133.36 113 GLN B C 1
ATOM 2380 O O . GLN B 2 97 ? 8.712 44.610 -20.416 1.00 130.45 113 GLN B O 1
ATOM 2384 N N . LYS B 2 98 ? 8.565 46.743 -19.711 1.00 134.32 114 LYS B N 1
ATOM 2385 C CA . LYS B 2 98 ? 9.987 47.030 -19.884 1.00 131.89 114 LYS B CA 1
ATOM 2386 C C . LYS B 2 98 ? 10.765 46.677 -18.619 1.00 124.22 114 LYS B C 1
ATOM 2387 O O . LYS B 2 98 ? 10.440 47.159 -17.537 1.00 122.55 114 LYS B O 1
ATOM 2391 N N . ASN B 2 99 ? 11.796 45.848 -18.758 1.00 124.13 115 ASN B N 1
ATOM 2392 C CA . ASN B 2 99 ? 12.719 45.591 -17.655 1.00 118.94 115 ASN B CA 1
ATOM 2393 C C . ASN B 2 99 ? 13.763 46.696 -17.537 1.00 119.60 115 ASN B C 1
ATOM 2394 O O . ASN B 2 99 ? 14.616 46.851 -18.410 1.00 123.20 115 ASN B O 1
ATOM 2405 N N . LEU B 2 100 ? 13.697 47.453 -16.446 1.00 117.16 116 LEU B N 1
ATOM 2406 C CA . LEU B 2 100 ? 14.709 48.461 -16.152 1.00 117.55 116 LEU B CA 1
ATOM 2407 C C . LEU B 2 100 ? 15.968 47.799 -15.612 1.00 113.70 116 LEU B C 1
ATOM 2408 O O . LEU B 2 100 ? 17.080 48.127 -16.027 1.00 113.17 116 LEU B O 1
ATOM 2412 N N . THR B 2 101 ? 15.784 46.861 -14.688 1.00 109.81 117 THR B N 1
ATOM 2413 C CA . THR B 2 101 ? 16.901 46.130 -14.108 1.00 106.46 117 THR B CA 1
ATOM 2414 C C . THR B 2 101 ? 16.443 44.808 -13.504 1.00 101.18 117 THR B C 1
ATOM 2415 O O . THR B 2 101 ? 15.434 44.742 -12.803 1.00 102.62 117 THR B O 1
ATOM 2426 N N . CYS B 2 102 ? 17.194 43.755 -13.809 1.00 93.47 118 CYS B N 1
ATOM 2427 C CA . CYS B 2 102 ? 16.906 42.411 -13.326 1.00 85.26 118 CYS B CA 1
ATOM 2428 C C . CYS B 2 102 ? 18.138 41.836 -12.648 1.00 79.53 118 CYS B C 1
ATOM 2429 O O . CYS B 2 102 ? 19.254 42.006 -13.140 1.00 80.26 118 CYS B O 1
ATOM 2436 N N . LYS B 2 103 ? 17.940 41.171 -11.515 1.00 75.32 119 LYS B N 1
ATOM 2437 C CA . LYS B 2 103 ? 19.028 40.468 -10.850 1.00 70.98 119 LYS B CA 1
ATOM 2438 C C . LYS B 2 103 ? 18.612 39.043 -10.520 1.00 68.72 119 LYS B C 1
ATOM 2439 O O . LYS B 2 103 ? 17.472 38.787 -10.129 1.00 68.19 119 LYS B O 1
ATOM 2458 N N . ASN B 2 104 ? 19.546 38.119 -10.715 1.00 69.18 120 ASN B N 1
ATOM 2459 C CA . ASN B 2 104 ? 19.322 36.712 -10.425 1.00 69.19 120 ASN B CA 1
ATOM 2460 C C . ASN B 2 104 ? 19.803 36.369 -9.020 1.00 64.67 120 ASN B C 1
ATOM 2461 O O . ASN B 2 104 ? 20.951 36.637 -8.660 1.00 63.30 120 ASN B O 1
ATOM 2472 N N . MET B 2 105 ? 18.927 35.776 -8.222 1.00 62.78 121 MET B N 1
ATOM 2473 C CA . MET B 2 105 ? 19.298 35.367 -6.877 1.00 59.85 121 MET B CA 1
ATOM 2474 C C . MET B 2 105 ? 18.395 34.254 -6.375 1.00 58.87 121 MET B C 1
ATOM 2475 O O . MET B 2 105 ? 17.246 34.124 -6.802 1.00 61.61 121 MET B O 1
ATOM 2489 N N . ALA B 2 106 ? 18.936 33.455 -5.463 1.00 52.30 122 ALA B N 1
ATOM 2490 C CA . ALA B 2 106 ? 18.217 32.326 -4.896 1.00 52.50 122 ALA B CA 1
ATOM 2491 C C . ALA B 2 106 ? 17.608 32.742 -3.571 1.00 53.02 122 ALA B C 1
ATOM 2492 O O . ALA B 2 106 ? 18.292 33.313 -2.722 1.00 49.62 122 ALA B O 1
ATOM 2499 N N . ILE B 2 107 ? 16.318 32.469 -3.407 1.00 56.49 123 ILE B N 1
ATOM 2500 C CA . ILE B 2 107 ? 15.619 32.805 -2.176 1.00 57.23 123 ILE B CA 1
ATOM 2501 C C . ILE B 2 107 ? 16.331 32.207 -0.965 1.00 53.83 123 ILE B C 1
ATOM 2502 O O . ILE B 2 107 ? 16.381 32.822 0.098 1.00 54.10 123 ILE B O 1
ATOM 2518 N N . ASN B 2 108 ? 16.881 31.008 -1.131 1.00 52.41 124 ASN B N 1
ATOM 2519 C CA . ASN B 2 108 ? 17.539 30.316 -0.028 1.00 50.86 124 ASN B CA 1
ATOM 2520 C C . ASN B 2 108 ? 18.907 30.891 0.356 1.00 50.28 124 ASN B C 1
ATOM 2521 O O . ASN B 2 108 ? 19.474 30.493 1.373 1.00 48.34 124 ASN B O 1
ATOM 2532 N N . THR B 2 109 ? 19.434 31.814 -0.447 1.00 50.93 125 THR B N 1
ATOM 2533 C CA . THR B 2 109 ? 20.729 32.438 -0.153 1.00 51.21 125 THR B CA 1
ATOM 2534 C C . THR B 2 109 ? 20.628 33.914 0.235 1.00 50.06 125 THR B C 1
ATOM 2535 O O . THR B 2 109 ? 21.648 34.589 0.378 1.00 48.68 125 THR B O 1
ATOM 2546 N N . ILE B 2 110 ? 19.406 34.406 0.408 1.00 50.46 126 ILE B N 1
ATOM 2547 C CA . ILE B 2 110 ? 19.185 35.783 0.838 1.00 50.04 126 ILE B CA 1
ATOM 2548 C C . ILE B 2 110 ? 18.287 35.798 2.069 1.00 51.12 126 ILE B C 1
ATOM 2549 O O . ILE B 2 110 ? 17.552 36.756 2.305 1.00 49.36 126 ILE B O 1
ATOM 2565 N N . VAL B 2 111 ? 18.370 34.730 2.857 1.00 54.23 127 VAL B N 1
ATOM 2566 C CA . VAL B 2 111 ? 17.529 34.577 4.038 1.00 54.62 127 VAL B CA 1
ATOM 2567 C C . VAL B 2 111 ? 17.984 35.512 5.146 1.00 51.67 127 VAL B C 1
ATOM 2568 O O . VAL B 2 111 ? 19.121 35.436 5.607 1.00 46.24 127 VAL B O 1
ATOM 2581 N N . LYS B 2 112 ? 17.084 36.386 5.581 1.00 54.81 128 LYS B N 1
ATOM 2582 C CA . LYS B 2 112 ? 17.353 37.257 6.717 1.00 54.50 128 LYS B CA 1
ATOM 2583 C C . LYS B 2 112 ? 16.817 36.587 7.976 1.00 52.12 128 LYS B C 1
ATOM 2584 O O . LYS B 2 112 ? 15.648 36.207 8.036 1.00 50.64 128 LYS B O 1
ATOM 2603 N N . ALA B 2 113 ? 17.678 36.421 8.973 1.00 53.80 129 ALA B N 1
ATOM 2604 C CA . ALA B 2 113 ? 17.271 35.796 10.225 1.00 56.27 129 ALA B CA 1
ATOM 2605 C C . ALA B 2 113 ? 16.295 36.685 10.986 1.00 57.55 129 ALA B C 1
ATOM 2606 O O . ALA B 2 113 ? 16.276 37.903 10.800 1.00 55.55 129 ALA B O 1
ATOM 2613 N N . GLU B 2 114 ? 15.481 36.066 11.836 1.00 60.24 130 GLU B N 1
ATOM 2614 C CA . GLU B 2 114 ? 14.612 36.803 12.744 1.00 61.87 130 GLU B CA 1
ATOM 2615 C C . GLU B 2 114 ? 15.406 37.249 13.963 1.00 61.49 130 GLU B C 1
ATOM 2616 O O . GLU B 2 114 ? 16.242 36.506 14.474 1.00 62.48 130 GLU B O 1
ATOM 2620 N N . ALA B 2 115 ? 15.149 38.464 14.429 1.00 62.00 131 ALA B N 1
ATOM 2621 C CA . ALA B 2 115 ? 15.848 38.986 15.595 1.00 62.03 131 ALA B CA 1
ATOM 2622 C C . ALA B 2 115 ? 15.435 38.213 16.845 1.00 63.10 131 ALA B C 1
ATOM 2623 O O . ALA B 2 115 ? 14.280 37.805 16.966 1.00 65.03 131 ALA B O 1
ATOM 2630 N N . PRO B 2 116 ? 16.372 38.004 17.785 1.00 60.35 132 PRO B N 1
ATOM 2631 C CA . PRO B 2 116 ? 15.951 37.401 19.053 1.00 59.30 132 PRO B CA 1
ATOM 2632 C C . PRO B 2 116 ? 15.064 38.341 19.859 1.00 60.33 132 PRO B C 1
ATOM 2633 O O . PRO B 2 116 ? 14.980 39.531 19.548 1.00 61.54 132 PRO B O 1
ATOM 2644 N N . SER B 2 117 ? 14.418 37.806 20.890 1.00 57.80 133 SER B N 1
ATOM 2645 C CA . SER B 2 117 ? 13.463 38.569 21.678 1.00 60.04 133 SER B CA 1
ATOM 2646 C C . SER B 2 117 ? 13.606 38.230 23.153 1.00 67.12 133 SER B C 1
ATOM 2647 O O . SER B 2 117 ? 14.329 37.302 23.518 1.00 60.34 133 SER B O 1
ATOM 2655 N N . ASP B 2 118 ? 12.908 38.990 23.991 1.00 84.53 134 ASP B N 1
ATOM 2656 C CA . ASP B 2 118 ? 12.912 38.763 25.432 1.00 91.88 134 ASP B CA 1
ATOM 2657 C C . ASP B 2 118 ? 14.328 38.854 25.985 1.00 83.41 134 ASP B C 1
ATOM 2658 O O . ASP B 2 118 ? 14.721 38.061 26.840 1.00 88.27 134 ASP B O 1
ATOM 2667 N N . LEU B 2 119 ? 15.096 39.815 25.482 1.00 68.50 135 LEU B N 1
ATOM 2668 C CA . LEU B 2 119 ? 16.440 40.047 25.992 1.00 62.28 135 LEU B CA 1
ATOM 2669 C C . LEU B 2 119 ? 16.338 40.481 27.446 1.00 63.80 135 LEU B C 1
ATOM 2670 O O . LEU B 2 119 ? 15.569 41.383 27.783 1.00 66.36 135 LEU B O 1
ATOM 2686 N N . LYS B 2 120 ? 17.114 39.831 28.304 1.00 60.82 136 LYS B N 1
ATOM 2687 C CA . LYS B 2 120 ? 17.042 40.073 29.736 1.00 59.09 136 LYS B CA 1
ATOM 2688 C C . LYS B 2 120 ? 18.415 39.953 30.375 1.00 57.76 136 LYS B C 1
ATOM 2689 O O . LYS B 2 120 ? 19.230 39.131 29.961 1.00 56.02 136 LYS B O 1
ATOM 2708 N N . VAL B 2 121 ? 18.663 40.789 31.378 1.00 61.22 137 VAL B N 1
ATOM 2709 C CA . VAL B 2 121 ? 19.932 40.788 32.090 1.00 59.65 137 VAL B CA 1
ATOM 2710 C C . VAL B 2 121 ? 19.637 40.768 33.583 1.00 61.79 137 VAL B C 1
ATOM 2711 O O . VAL B 2 121 ? 18.862 41.585 34.079 1.00 63.69 137 VAL B O 1
ATOM 2724 N N . VAL B 2 122 ? 20.264 39.832 34.289 1.00 63.01 138 VAL B N 1
ATOM 2725 C CA . VAL B 2 122 ? 20.113 39.712 35.732 1.00 66.75 138 VAL B CA 1
ATOM 2726 C C . VAL B 2 122 ? 21.486 39.731 36.391 1.00 68.90 138 VAL B C 1
ATOM 2727 O O . VAL B 2 122 ? 22.385 38.996 35.983 1.00 69.62 138 VAL B O 1
ATOM 2740 N N . TYR B 2 123 ? 21.651 40.577 37.402 1.00 72.47 139 TYR B N 1
ATOM 2741 C CA . TYR B 2 123 ? 22.876 40.587 38.193 1.00 74.07 139 TYR B CA 1
ATOM 2742 C C . TYR B 2 123 ? 22.897 39.440 39.203 1.00 76.91 139 TYR B C 1
ATOM 2743 O O . TYR B 2 123 ? 21.955 39.277 39.978 1.00 79.06 139 TYR B O 1
ATOM 2761 N N . ARG B 2 124 ? 23.968 38.648 39.188 1.00 78.80 140 ARG B N 1
ATOM 2762 C CA . ARG B 2 124 ? 24.126 37.548 40.139 1.00 80.08 140 ARG B CA 1
ATOM 2763 C C . ARG B 2 124 ? 25.269 37.846 41.106 1.00 81.57 140 ARG B C 1
ATOM 2764 O O . ARG B 2 124 ? 26.444 37.700 40.763 1.00 80.51 140 ARG B O 1
ATOM 2785 N N . LYS B 2 125 ? 24.914 38.266 42.316 1.00 84.09 141 LYS B N 1
ATOM 2786 C CA . LYS B 2 125 ? 25.896 38.706 43.301 1.00 89.26 141 LYS B CA 1
ATOM 2787 C C . LYS B 2 125 ? 26.832 37.580 43.723 1.00 91.07 141 LYS B C 1
ATOM 2788 O O . LYS B 2 125 ? 28.037 37.788 43.862 1.00 91.50 141 LYS B O 1
ATOM 2795 N N . GLU B 2 126 ? 26.276 36.391 43.931 1.00 91.72 142 GLU B N 1
ATOM 2796 C CA . GLU B 2 126 ? 27.069 35.249 44.368 1.00 96.28 142 GLU B CA 1
ATOM 2797 C C . GLU B 2 126 ? 28.132 34.888 43.335 1.00 94.96 142 GLU B C 1
ATOM 2798 O O . GLU B 2 126 ? 29.240 34.485 43.689 1.00 97.12 142 GLU B O 1
ATOM 2802 N N . ALA B 2 127 ? 27.795 35.054 42.059 1.00 92.05 143 ALA B N 1
ATOM 2803 C CA . ALA B 2 127 ? 28.724 34.761 40.973 1.00 89.65 143 ALA B CA 1
ATOM 2804 C C . ALA B 2 127 ? 29.481 36.012 40.536 1.00 87.97 143 ALA B C 1
ATOM 2805 O O . ALA B 2 127 ? 30.423 35.926 39.752 1.00 85.95 143 ALA B O 1
ATOM 2812 N N . ASN B 2 128 ? 29.083 37.166 41.064 1.00 88.26 144 ASN B N 1
ATOM 2813 C CA . ASN B 2 128 ? 29.652 38.440 40.642 1.00 87.31 144 ASN B CA 1
ATOM 2814 C C . ASN B 2 128 ? 29.670 38.582 39.123 1.00 81.94 144 ASN B C 1
ATOM 2815 O O . ASN B 2 128 ? 30.710 38.873 38.527 1.00 81.00 144 ASN B O 1
ATOM 2819 N N . ASP B 2 129 ? 28.512 38.369 38.504 1.00 79.77 145 ASP B N 1
ATOM 2820 C CA . ASP B 2 129 ? 28.374 38.502 37.057 1.00 72.58 145 ASP B CA 1
ATOM 2821 C C . ASP B 2 129 ? 26.947 38.865 36.648 1.00 69.24 145 ASP B C 1
ATOM 2822 O O . ASP B 2 129 ? 26.043 38.928 37.482 1.00 69.61 145 ASP B O 1
ATOM 2831 N N . PHE B 2 130 ? 26.770 39.107 35.353 1.00 63.30 146 PHE B N 1
ATOM 2832 C CA . PHE B 2 130 ? 25.466 39.403 34.771 1.00 62.14 146 PHE B CA 1
ATOM 2833 C C . PHE B 2 130 ? 25.061 38.267 33.842 1.00 63.34 146 PHE B C 1
ATOM 2834 O O . PHE B 2 130 ? 25.803 37.915 32.929 1.00 63.19 146 PHE B O 1
ATOM 2851 N N . LEU B 2 131 ? 23.886 37.693 34.083 1.00 64.99 147 LEU B N 1
ATOM 2852 C CA . LEU B 2 131 ? 23.354 36.655 33.212 1.00 62.50 147 LEU B CA 1
ATOM 2853 C C . LEU B 2 131 ? 22.436 37.267 32.161 1.00 60.51 147 LEU B C 1
ATOM 2854 O O . LEU B 2 131 ? 21.418 37.877 32.481 1.00 62.12 147 LEU B O 1
ATOM 2870 N N . VAL B 2 132 ? 22.811 37.059 30.903 1.00 58.92 148 VAL B N 1
ATOM 2871 C CA . VAL B 2 132 ? 22.094 37.578 29.747 1.00 54.68 148 VAL B CA 1
ATOM 2872 C C . VAL B 2 132 ? 21.317 36.442 29.105 1.00 53.49 148 VAL B C 1
ATOM 2873 O O . VAL B 2 132 ? 21.890 35.398 28.798 1.00 52.73 148 VAL B O 1
ATOM 2886 N N . THR B 2 133 ? 20.011 36.635 28.936 1.00 56.50 149 THR B N 1
ATOM 2887 C CA . THR B 2 133 ? 19.166 35.646 28.274 1.00 60.16 149 THR B CA 1
ATOM 2888 C C . THR B 2 133 ? 18.303 36.240 27.172 1.00 60.10 149 THR B C 1
ATOM 2889 O O . THR B 2 133 ? 17.923 37.408 27.220 1.00 59.39 149 THR B O 1
ATOM 2900 N N . PHE B 2 134 ? 17.999 35.413 26.177 1.00 57.93 150 PHE B N 1
ATOM 2901 C CA . PHE B 2 134 ? 17.091 35.790 25.102 1.00 56.91 150 PHE B CA 1
ATOM 2902 C C . PHE B 2 134 ? 16.494 34.546 24.453 1.00 61.77 150 PHE B C 1
ATOM 2903 O O . PHE B 2 134 ? 16.983 33.434 24.653 1.00 57.73 150 PHE B O 1
ATOM 2920 N N . ASN B 2 135 ? 15.452 34.746 23.653 1.00 73.72 151 ASN B N 1
ATOM 2921 C CA . ASN B 2 135 ? 14.783 33.643 22.979 1.00 81.29 151 ASN B CA 1
ATOM 2922 C C . ASN B 2 135 ? 15.142 33.613 21.499 1.00 75.95 151 ASN B C 1
ATOM 2923 O O . ASN B 2 135 ? 15.167 34.646 20.831 1.00 79.63 151 ASN B O 1
ATOM 2934 N N . ALA B 2 136 ? 15.421 32.415 20.999 1.00 63.31 152 ALA B N 1
ATOM 2935 C CA . ALA B 2 136 ? 15.834 32.228 19.615 1.00 55.26 152 ALA B CA 1
ATOM 2936 C C . ALA B 2 136 ? 14.662 31.630 18.843 1.00 57.62 152 ALA B C 1
ATOM 2937 O O . ALA B 2 136 ? 14.398 30.437 18.967 1.00 54.92 152 ALA B O 1
ATOM 2944 N N . PRO B 2 137 ? 13.953 32.453 18.047 1.00 65.25 153 PRO B N 1
ATOM 2945 C CA . PRO B 2 137 ? 12.709 31.991 17.413 1.00 70.35 153 PRO B CA 1
ATOM 2946 C C . PRO B 2 137 ? 12.903 30.838 16.429 1.00 68.65 153 PRO B C 1
ATOM 2947 O O . PRO B 2 137 ? 11.988 30.035 16.249 1.00 70.47 153 PRO B O 1
ATOM 2958 N N . HIS B 2 138 ? 14.071 30.761 15.799 1.00 64.54 154 HIS B N 1
ATOM 2959 C CA . HIS B 2 138 ? 14.311 29.743 14.782 1.00 64.94 154 HIS B CA 1
ATOM 2960 C C . HIS B 2 138 ? 14.228 28.332 15.357 1.00 65.59 154 HIS B C 1
ATOM 2961 O O . HIS B 2 138 ? 13.946 27.380 14.631 1.00 67.54 154 HIS B O 1
ATOM 2974 N N . LEU B 2 139 ? 14.453 28.206 16.661 1.00 64.68 155 LEU B N 1
ATOM 2975 C CA . LEU B 2 139 ? 14.461 26.901 17.312 1.00 66.96 155 LEU B CA 1
ATOM 2976 C C . LEU B 2 139 ? 13.126 26.175 17.131 1.00 72.35 155 LEU B C 1
ATOM 2977 O O . LEU B 2 139 ? 13.089 24.945 17.076 1.00 73.09 155 LEU B O 1
ATOM 2993 N N . LYS B 2 140 ? 12.040 26.938 17.040 1.00 76.97 156 LYS B N 1
ATOM 2994 C CA . LYS B 2 140 ? 10.706 26.366 16.872 1.00 82.83 156 LYS B CA 1
ATOM 2995 C C . LYS B 2 140 ? 10.290 26.234 15.400 1.00 83.35 156 LYS B C 1
ATOM 2996 O O . LYS B 2 140 ? 9.200 25.744 15.102 1.00 86.46 156 LYS B O 1
ATOM 3000 N N . LYS B 2 141 ? 11.161 26.662 14.488 1.00 81.75 157 LYS B N 1
ATOM 3001 C CA . LYS B 2 141 ? 10.862 26.646 13.053 1.00 82.93 157 LYS B CA 1
ATOM 3002 C C . LYS B 2 141 ? 11.351 25.355 12.391 1.00 85.23 157 LYS B C 1
ATOM 3003 O O . LYS B 2 141 ? 12.011 24.539 13.030 1.00 85.90 157 LYS B O 1
ATOM 3022 N N . LYS B 2 142 ? 10.999 25.166 11.120 1.00 86.39 158 LYS B N 1
ATOM 3023 C CA . LYS B 2 142 ? 11.236 23.899 10.424 1.00 88.14 158 LYS B CA 1
ATOM 3024 C C . LYS B 2 142 ? 12.492 23.830 9.542 1.00 81.88 158 LYS B C 1
ATOM 3025 O O . LYS B 2 142 ? 13.210 22.830 9.579 1.00 85.52 158 LYS B O 1
ATOM 3029 N N . TYR B 2 143 ? 12.762 24.874 8.758 1.00 69.16 159 TYR B N 1
ATOM 3030 C CA . TYR B 2 143 ? 13.833 24.812 7.758 1.00 60.77 159 TYR B CA 1
ATOM 3031 C C . TYR B 2 143 ? 15.182 25.334 8.246 1.00 59.53 159 TYR B C 1
ATOM 3032 O O . TYR B 2 143 ? 16.198 24.645 8.134 1.00 58.92 159 TYR B O 1
ATOM 3050 N N . LEU B 2 144 ? 15.186 26.561 8.756 1.00 60.22 160 LEU B N 1
ATOM 3051 C CA . LEU B 2 144 ? 16.383 27.172 9.324 1.00 59.28 160 LEU B CA 1
ATOM 3052 C C . LEU B 2 144 ? 16.266 27.274 10.841 1.00 58.61 160 LEU B C 1
ATOM 3053 O O . LEU B 2 144 ? 15.796 28.280 11.367 1.00 58.01 160 LEU B O 1
ATOM 3069 N N . LYS B 2 145 ? 16.693 26.225 11.536 1.00 58.67 161 LYS B N 1
ATOM 3070 C CA . LYS B 2 145 ? 16.558 26.166 12.989 1.00 61.97 161 LYS B CA 1
ATOM 3071 C C . LYS B 2 145 ? 17.757 26.770 13.707 1.00 59.88 161 LYS B C 1
ATOM 3072 O O . LYS B 2 145 ? 17.637 27.276 14.815 1.00 62.93 161 LYS B O 1
ATOM 3091 N N . LYS B 2 146 ? 18.910 26.723 13.050 1.00 55.75 162 LYS B N 1
ATOM 3092 C CA . LYS B 2 146 ? 20.183 27.105 13.656 1.00 52.69 162 LYS B CA 1
ATOM 3093 C C . LYS B 2 146 ? 20.747 28.426 13.137 1.00 53.89 162 LYS B C 1
ATOM 3094 O O . LYS B 2 146 ? 20.962 28.595 11.940 1.00 53.50 162 LYS B O 1
ATOM 3112 N N . VAL B 2 147 ? 20.983 29.356 14.056 1.00 54.44 163 VAL B N 1
ATOM 3113 C CA . VAL B 2 147 ? 21.596 30.637 13.737 1.00 52.23 163 VAL B CA 1
ATOM 3114 C C . VAL B 2 147 ? 22.754 30.914 14.693 1.00 53.57 163 VAL B C 1
ATOM 3115 O O . VAL B 2 147 ? 22.841 30.319 15.765 1.00 55.88 163 VAL B O 1
ATOM 3127 N N . LYS B 2 148 ? 23.636 31.821 14.293 1.00 53.18 164 LYS B N 1
ATOM 3128 C CA . LYS B 2 148 ? 24.718 32.288 15.147 1.00 55.36 164 LYS B CA 1
ATOM 3129 C C . LYS B 2 148 ? 24.244 33.621 15.714 1.00 55.90 164 LYS B C 1
ATOM 3130 O O . LYS B 2 148 ? 23.733 34.459 14.968 1.00 56.08 164 LYS B O 1
ATOM 3149 N N . HIS B 2 149 ? 24.421 33.829 17.016 1.00 53.58 165 HIS B N 1
ATOM 3150 C CA . HIS B 2 149 ? 23.980 35.071 17.640 1.00 48.64 165 HIS B CA 1
ATOM 3151 C C . HIS B 2 149 ? 25.139 36.013 17.905 1.00 47.67 165 HIS B C 1
ATOM 3152 O O . HIS B 2 149 ? 26.284 35.592 18.061 1.00 47.89 165 HIS B O 1
ATOM 3165 N N . ASP B 2 150 ? 24.814 37.301 17.940 1.00 47.34 166 ASP B N 1
ATOM 3166 C CA . ASP B 2 150 ? 25.786 38.358 18.169 1.00 49.75 166 ASP B CA 1
ATOM 3167 C C . ASP B 2 150 ? 25.223 39.284 19.234 1.00 50.86 166 ASP B C 1
ATOM 3168 O O . ASP B 2 150 ? 24.333 40.089 18.963 1.00 52.06 166 ASP B O 1
ATOM 3177 N N . VAL B 2 151 ? 25.756 39.166 20.443 1.00 50.58 167 VAL B N 1
ATOM 3178 C CA . VAL B 2 151 ? 25.368 40.029 21.547 1.00 49.53 167 VAL B CA 1
ATOM 3179 C C . VAL B 2 151 ? 26.337 41.188 21.661 1.00 45.74 167 VAL B C 1
ATOM 3180 O O . VAL B 2 151 ? 27.549 40.988 21.662 1.00 46.67 167 VAL B O 1
ATOM 3193 N N . ALA B 2 152 ? 25.798 42.400 21.738 1.00 43.56 168 ALA B N 1
ATOM 3194 C CA . ALA B 2 152 ? 26.622 43.598 21.794 1.00 45.88 168 ALA B CA 1
ATOM 3195 C C . ALA B 2 152 ? 26.210 44.428 22.998 1.00 48.91 168 ALA B C 1
ATOM 3196 O O . ALA B 2 152 ? 25.018 44.609 23.246 1.00 49.16 168 ALA B O 1
ATOM 3203 N N . TYR B 2 153 ? 27.188 44.932 23.744 1.00 51.14 169 TYR B N 1
ATOM 3204 C CA . TYR B 2 153 ? 26.894 45.803 24.875 1.00 52.71 169 TYR B CA 1
ATOM 3205 C C . TYR B 2 153 ? 27.946 46.885 25.050 1.00 54.01 169 TYR B C 1
ATOM 3206 O O . TYR B 2 153 ? 29.103 46.719 24.666 1.00 55.45 169 TYR B O 1
ATOM 3224 N N . ARG B 2 154 ? 27.528 47.994 25.645 1.00 54.00 170 ARG B N 1
ATOM 3225 C CA . ARG B 2 154 ? 28.434 49.073 26.003 1.00 52.91 170 ARG B CA 1
ATOM 3226 C C . ARG B 2 154 ? 27.719 50.048 26.925 1.00 50.34 170 ARG B C 1
ATOM 3227 O O . ARG B 2 154 ? 26.494 50.010 27.030 1.00 50.68 170 ARG B O 1
ATOM 3248 N N . PRO B 2 155 ? 28.479 50.919 27.606 1.00 47.02 171 PRO B N 1
ATOM 3249 C CA . PRO B 2 155 ? 27.849 51.908 28.486 1.00 47.60 171 PRO B CA 1
ATOM 3250 C C . PRO B 2 155 ? 26.880 52.786 27.699 1.00 47.71 171 PRO B C 1
ATOM 3251 O O . PRO B 2 155 ? 27.184 53.158 26.565 1.00 47.16 171 PRO B O 1
ATOM 3262 N N . ALA B 2 156 ? 25.732 53.103 28.286 1.00 55.55 172 ALA B N 1
ATOM 3263 C CA . ALA B 2 156 ? 24.679 53.824 27.577 1.00 56.21 172 ALA B CA 1
ATOM 3264 C C . ALA B 2 156 ? 25.072 55.267 27.271 1.00 58.47 172 ALA B C 1
ATOM 3265 O O . ALA B 2 156 ? 24.610 55.846 26.285 1.00 59.10 172 ALA B O 1
ATOM 3272 N N . ARG B 2 157 ? 25.925 55.838 28.115 1.00 60.99 173 ARG B N 1
ATOM 3273 C CA . ARG B 2 157 ? 26.366 57.221 27.958 1.00 65.26 173 ARG B CA 1
ATOM 3274 C C . ARG B 2 157 ? 27.831 57.301 27.546 1.00 63.55 173 ARG B C 1
ATOM 3275 O O . ARG B 2 157 ? 28.664 56.523 28.011 1.00 62.31 173 ARG B O 1
ATOM 3296 N N . GLY B 2 158 ? 28.131 58.241 26.654 1.00 64.83 174 GLY B N 1
ATOM 3297 C CA . GLY B 2 158 ? 29.487 58.461 26.193 1.00 65.99 174 GLY B CA 1
ATOM 3298 C C . GLY B 2 158 ? 29.786 57.632 24.962 1.00 64.19 174 GLY B C 1
ATOM 3299 O O . GLY B 2 158 ? 28.942 56.863 24.504 1.00 61.67 174 GLY B O 1
ATOM 3303 N N . GLU B 2 159 ? 30.996 57.785 24.432 1.00 72.57 175 GLU B N 1
ATOM 3304 C CA . GLU B 2 159 ? 31.410 57.072 23.230 1.00 73.54 175 GLU B CA 1
ATOM 3305 C C . GLU B 2 159 ? 32.294 55.891 23.589 1.00 68.89 175 GLU B C 1
ATOM 3306 O O . GLU B 2 159 ? 33.274 56.031 24.320 1.00 69.72 175 GLU B O 1
ATOM 3318 N N . SER B 2 160 ? 31.932 54.725 23.069 1.00 64.38 176 SER B N 1
ATOM 3319 C CA . SER B 2 160 ? 32.685 53.507 23.314 1.00 63.38 176 SER B CA 1
ATOM 3320 C C . SER B 2 160 ? 32.469 52.509 22.186 1.00 59.75 176 SER B C 1
ATOM 3321 O O . SER B 2 160 ? 31.404 52.478 21.572 1.00 59.81 176 SER B O 1
ATOM 3329 N N . ASN B 2 161 ? 33.480 51.690 21.924 1.00 57.20 177 ASN B N 1
ATOM 3330 C CA . ASN B 2 161 ? 33.331 50.574 21.004 1.00 55.54 177 ASN B CA 1
ATOM 3331 C C . ASN B 2 161 ? 32.496 49.473 21.641 1.00 52.85 177 ASN B C 1
ATOM 3332 O O . ASN B 2 161 ? 32.782 49.044 22.759 1.00 52.72 177 ASN B O 1
ATOM 3343 N N . TRP B 2 162 ? 31.464 49.021 20.936 1.00 51.19 178 TRP B N 1
ATOM 3344 C CA . TRP B 2 162 ? 30.641 47.922 21.424 1.00 49.06 178 TRP B CA 1
ATOM 3345 C C . TRP B 2 162 ? 31.520 46.696 21.621 1.00 48.81 178 TRP B C 1
ATOM 3346 O O . TRP B 2 162 ? 32.410 46.434 20.813 1.00 49.74 178 TRP B O 1
ATOM 3367 N N . THR B 2 163 ? 31.285 45.958 22.702 1.00 48.01 179 THR B N 1
ATOM 3368 C CA . THR B 2 163 ? 31.906 44.654 22.875 1.00 47.90 179 THR B CA 1
ATOM 3369 C C . THR B 2 163 ? 30.961 43.611 22.298 1.00 46.24 179 THR B C 1
ATOM 3370 O O . THR B 2 163 ? 29.779 43.611 22.628 1.00 45.23 179 THR B O 1
ATOM 3381 N N . HIS B 2 164 ? 31.475 42.729 21.441 1.00 46.38 180 HIS B N 1
ATOM 3382 C CA . HIS B 2 164 ? 30.651 41.684 20.836 1.00 45.26 180 HIS B CA 1
ATOM 3383 C C . HIS B 2 164 ? 30.993 40.296 21.360 1.00 45.41 180 HIS B C 1
ATOM 3384 O O . HIS B 2 164 ? 32.163 39.976 21.570 1.00 46.74 180 HIS B O 1
ATOM 3397 N N . VAL B 2 165 ? 29.968 39.471 21.557 1.00 44.51 181 VAL B N 1
ATOM 3398 C CA . VAL B 2 165 ? 30.165 38.076 21.928 1.00 44.97 181 VAL B CA 1
ATOM 3399 C C . VAL B 2 165 ? 29.430 37.169 20.938 1.00 44.56 181 VAL B C 1
ATOM 3400 O O . VAL B 2 165 ? 28.225 37.312 20.729 1.00 43.80 181 VAL B O 1
ATOM 3413 N N . SER B 2 166 ? 30.170 36.232 20.356 1.00 51.71 182 SER B N 1
ATOM 3414 C CA . SER B 2 166 ? 29.631 35.288 19.381 1.00 54.42 182 SER B CA 1
ATOM 3415 C C . SER B 2 166 ? 29.246 33.995 20.090 1.00 56.80 182 SER B C 1
ATOM 3416 O O . SER B 2 166 ? 30.055 33.407 20.811 1.00 57.50 182 SER B O 1
ATOM 3424 N N . LEU B 2 167 ? 28.019 33.544 19.854 1.00 61.23 183 LEU B N 1
ATOM 3425 C CA . LEU B 2 167 ? 27.449 32.395 20.546 1.00 63.63 183 LEU B CA 1
ATOM 3426 C C . LEU B 2 167 ? 26.720 31.514 19.548 1.00 57.44 183 LEU B C 1
ATOM 3427 O O . LEU B 2 167 ? 26.366 31.972 18.462 1.00 61.80 183 LEU B O 1
ATOM 3443 N N . PHE B 2 168 ? 26.478 30.262 19.922 1.00 50.33 184 PHE B N 1
ATOM 3444 C CA . PHE B 2 168 ? 25.479 29.431 19.252 1.00 49.85 184 PHE B CA 1
ATOM 3445 C C . PHE B 2 168 ? 24.358 29.034 20.228 1.00 51.66 184 PHE B C 1
ATOM 3446 O O . PHE B 2 168 ? 23.416 28.336 19.848 1.00 52.03 184 PHE B O 1
ATOM 3463 N N . HIS B 2 169 ? 24.449 29.510 21.471 1.00 54.92 185 HIS B N 1
ATOM 3464 C CA . HIS B 2 169 ? 23.434 29.230 22.492 1.00 57.31 185 HIS B CA 1
ATOM 3465 C C . HIS B 2 169 ? 22.848 30.528 23.056 1.00 58.57 185 HIS B C 1
ATOM 3466 O O . HIS B 2 169 ? 23.313 31.619 22.721 1.00 53.18 185 HIS B O 1
ATOM 3479 N N . THR B 2 170 ? 21.828 30.401 23.908 1.00 63.61 186 THR B N 1
ATOM 3480 C CA . THR B 2 170 ? 20.991 31.542 24.287 1.00 64.30 186 THR B CA 1
ATOM 3481 C C . THR B 2 170 ? 21.133 31.999 25.744 1.00 70.93 186 THR B C 1
ATOM 3482 O O . THR B 2 170 ? 20.276 32.726 26.248 1.00 67.41 186 THR B O 1
ATOM 3493 N N . ARG B 2 171 ? 22.222 31.611 26.405 1.00 78.97 187 ARG B N 1
ATOM 3494 C CA . ARG B 2 171 ? 22.632 32.320 27.619 1.00 85.07 187 ARG B CA 1
ATOM 3495 C C . ARG B 2 171 ? 24.137 32.561 27.567 1.00 80.19 187 ARG B C 1
ATOM 3496 O O . ARG B 2 171 ? 24.875 31.872 26.862 1.00 88.35 187 ARG B O 1
ATOM 3509 N N . THR B 2 172 ? 24.559 33.620 28.237 1.00 67.56 188 THR B N 1
ATOM 3510 C CA . THR B 2 172 ? 25.967 33.910 28.424 1.00 56.52 188 THR B CA 1
ATOM 3511 C C . THR B 2 172 ? 26.076 34.779 29.662 1.00 56.23 188 THR B C 1
ATOM 3512 O O . THR B 2 172 ? 25.073 35.303 30.149 1.00 51.66 188 THR B O 1
ATOM 3523 N N . THR B 2 173 ? 27.294 34.958 30.148 1.00 61.28 189 THR B N 1
ATOM 3524 C CA . THR B 2 173 ? 27.526 35.779 31.320 1.00 63.48 189 THR B CA 1
ATOM 3525 C C . THR B 2 173 ? 28.544 36.855 31.023 1.00 63.62 189 THR B C 1
ATOM 3526 O O . THR B 2 173 ? 29.448 36.657 30.213 1.00 66.62 189 THR B O 1
ATOM 3537 N N . ILE B 2 174 ? 28.391 37.993 31.685 1.00 60.39 190 ILE B N 1
ATOM 3538 C CA . ILE B 2 174 ? 29.395 39.034 31.616 1.00 59.69 190 ILE B CA 1
ATOM 3539 C C . ILE B 2 174 ? 29.927 39.198 33.032 1.00 63.72 190 ILE B C 1
ATOM 3540 O O . ILE B 2 174 ? 29.166 39.521 33.940 1.00 64.59 190 ILE B O 1
ATOM 3556 N N . PRO B 2 175 ? 31.242 38.980 33.224 1.00 70.02 191 PRO B N 1
ATOM 3557 C CA . PRO B 2 175 ? 31.811 39.144 34.568 1.00 74.68 191 PRO B CA 1
ATOM 3558 C C . PRO B 2 175 ? 31.763 40.588 35.041 1.00 78.43 191 PRO B C 1
ATOM 3559 O O . PRO B 2 175 ? 31.969 41.497 34.237 1.00 76.26 191 PRO B O 1
ATOM 3570 N N . GLN B 2 176 ? 31.457 40.784 36.321 1.00 83.82 192 GLN B N 1
ATOM 3571 C CA . GLN B 2 176 ? 31.328 42.120 36.886 1.00 85.32 192 GLN B CA 1
ATOM 3572 C C . GLN B 2 176 ? 32.576 42.940 36.586 1.00 85.38 192 GLN B C 1
ATOM 3573 O O . GLN B 2 176 ? 32.485 44.111 36.219 1.00 88.41 192 GLN B O 1
ATOM 3577 N N . ARG B 2 177 ? 33.741 42.322 36.758 1.00 81.60 193 ARG B N 1
ATOM 3578 C CA . ARG B 2 177 ? 35.008 43.032 36.629 1.00 83.44 193 ARG B CA 1
ATOM 3579 C C . ARG B 2 177 ? 35.212 43.535 35.204 1.00 81.07 193 ARG B C 1
ATOM 3580 O O . ARG B 2 177 ? 36.035 44.416 34.959 1.00 83.66 193 ARG B O 1
ATOM 3584 N N . LYS B 2 178 ? 34.471 42.960 34.263 1.00 81.87 194 LYS B N 1
ATOM 3585 C CA . LYS B 2 178 ? 34.592 43.339 32.862 1.00 81.78 194 LYS B CA 1
ATOM 3586 C C . LYS B 2 178 ? 33.932 44.698 32.638 1.00 80.37 194 LYS B C 1
ATOM 3587 O O . LYS B 2 178 ? 34.205 45.380 31.649 1.00 82.05 194 LYS B O 1
ATOM 3597 N N . LEU B 2 179 ? 33.056 45.075 33.566 1.00 75.16 195 LEU B N 1
ATOM 3598 C CA . LEU B 2 179 ? 32.268 46.297 33.447 1.00 71.41 195 LEU B CA 1
ATOM 3599 C C . LEU B 2 179 ? 32.664 47.330 34.495 1.00 74.09 195 LEU B C 1
ATOM 3600 O O . LEU B 2 179 ? 33.133 46.985 35.579 1.00 78.66 195 LEU B O 1
ATOM 3616 N N . ARG B 2 180 ? 32.467 48.599 34.166 1.00 73.46 196 ARG B N 1
ATOM 3617 C CA . ARG B 2 180 ? 32.615 49.674 35.138 1.00 76.70 196 ARG B CA 1
ATOM 3618 C C . ARG B 2 180 ? 31.473 49.622 36.154 1.00 73.58 196 ARG B C 1
ATOM 3619 O O . ARG B 2 180 ? 30.336 49.332 35.789 1.00 74.49 196 ARG B O 1
ATOM 3640 N N . PRO B 2 181 ? 31.762 49.920 37.431 1.00 70.30 197 PRO B N 1
ATOM 3641 C CA . PRO B 2 181 ? 30.701 49.917 38.445 1.00 71.54 197 PRO B CA 1
ATOM 3642 C C . PRO B 2 181 ? 29.859 51.192 38.435 1.00 71.97 197 PRO B C 1
ATOM 3643 O O . PRO B 2 181 ? 30.324 52.232 37.967 1.00 72.36 197 PRO B O 1
ATOM 3654 N N . LYS B 2 182 ? 28.636 51.099 38.950 1.00 79.53 198 LYS B N 1
ATOM 3655 C CA . LYS B 2 182 ? 27.751 52.254 39.086 1.00 82.80 198 LYS B CA 1
ATOM 3656 C C . LYS B 2 182 ? 27.526 52.973 37.758 1.00 79.35 198 LYS B C 1
ATOM 3657 O O . LYS B 2 182 ? 27.532 54.203 37.700 1.00 86.50 198 LYS B O 1
ATOM 3661 N N . ALA B 2 183 ? 27.321 52.196 36.699 1.00 69.04 199 ALA B N 1
ATOM 3662 C CA . ALA B 2 183 ? 27.073 52.748 35.373 1.00 65.28 199 ALA B CA 1
ATOM 3663 C C . ALA B 2 183 ? 25.904 52.031 34.715 1.00 63.95 199 ALA B C 1
ATOM 3664 O O . ALA B 2 183 ? 25.588 50.895 35.064 1.00 64.67 199 ALA B O 1
ATOM 3671 N N . MET B 2 184 ? 25.273 52.702 33.757 1.00 64.28 200 MET B N 1
ATOM 3672 C CA . MET B 2 184 ? 24.189 52.107 32.989 1.00 66.97 200 MET B CA 1
ATOM 3673 C C . MET B 2 184 ? 24.735 51.606 31.662 1.00 63.55 200 MET B C 1
ATOM 3674 O O . MET B 2 184 ? 25.424 52.337 30.946 1.00 63.68 200 MET B O 1
ATOM 3688 N N . TYR B 2 185 ? 24.411 50.359 31.339 1.00 57.21 201 TYR B N 1
ATOM 3689 C CA . TYR B 2 185 ? 24.822 49.750 30.084 1.00 53.17 201 TYR B CA 1
ATOM 3690 C C . TYR B 2 185 ? 23.632 49.568 29.174 1.00 53.94 201 TYR B C 1
ATOM 3691 O O . TYR B 2 185 ? 22.511 49.373 29.635 1.00 52.92 201 TYR B O 1
ATOM 3709 N N . GLU B 2 186 ? 23.897 49.659 27.877 1.00 56.29 202 GLU B N 1
ATOM 3710 C CA . GLU B 2 186 ? 22.948 49.273 26.850 1.00 54.69 202 GLU B CA 1
ATOM 3711 C C . GLU B 2 186 ? 23.383 47.930 26.280 1.00 51.83 202 GLU B C 1
ATOM 3712 O O . GLU B 2 186 ? 24.578 47.658 26.170 1.00 49.82 202 GLU B O 1
ATOM 3724 N N . ILE B 2 187 ? 22.416 47.087 25.938 1.00 51.36 203 ILE B N 1
ATOM 3725 C CA . ILE B 2 187 ? 22.718 45.761 25.413 1.00 50.47 203 ILE B CA 1
ATOM 3726 C C . ILE B 2 187 ? 21.658 45.344 24.407 1.00 49.13 203 ILE B C 1
ATOM 3727 O O . ILE B 2 187 ? 20.476 45.636 24.576 1.00 50.43 203 ILE B O 1
ATOM 3743 N N . LYS B 2 188 ? 22.102 44.650 23.365 1.00 47.21 204 LYS B N 1
ATOM 3744 C CA . LYS B 2 188 ? 21.228 44.191 22.293 1.00 47.71 204 LYS B CA 1
ATOM 3745 C C . LYS B 2 188 ? 21.791 42.935 21.631 1.00 48.09 204 LYS B C 1
ATOM 3746 O O . LYS B 2 188 ? 22.951 42.581 21.856 1.00 46.02 204 LYS B O 1
ATOM 3765 N N . VAL B 2 189 ? 20.977 42.259 20.824 1.00 47.28 205 VAL B N 1
ATOM 3766 C CA . VAL B 2 189 ? 21.395 40.994 20.222 1.00 49.95 205 VAL B CA 1
ATOM 3767 C C . VAL B 2 189 ? 20.767 40.817 18.837 1.00 50.75 205 VAL B C 1
ATOM 3768 O O . VAL B 2 189 ? 19.637 41.243 18.586 1.00 50.24 205 VAL B O 1
ATOM 3781 N N . ARG B 2 190 ? 21.521 40.185 17.943 1.00 50.89 206 ARG B N 1
ATOM 3782 C CA . ARG B 2 190 ? 21.058 39.879 16.594 1.00 53.34 206 ARG B CA 1
ATOM 3783 C C . ARG B 2 190 ? 21.516 38.488 16.181 1.00 55.70 206 ARG B C 1
ATOM 3784 O O . ARG B 2 190 ? 22.333 37.869 16.865 1.00 54.80 206 ARG B O 1
ATOM 3805 N N . SER B 2 191 ? 20.994 38.013 15.054 1.00 56.50 207 SER B N 1
ATOM 3806 C CA . SER B 2 191 ? 21.253 36.656 14.588 1.00 60.46 207 SER B CA 1
ATOM 3807 C C . SER B 2 191 ? 21.493 36.602 13.085 1.00 60.81 207 SER B C 1
ATOM 3808 O O . SER B 2 191 ? 21.048 37.471 12.337 1.00 62.59 207 SER B O 1
ATOM 3816 N N . ILE B 2 192 ? 22.207 35.567 12.658 1.00 59.43 208 ILE B N 1
ATOM 3817 C CA . ILE B 2 192 ? 22.466 35.336 11.247 1.00 61.07 208 ILE B CA 1
ATOM 3818 C C . ILE B 2 192 ? 22.345 33.839 10.976 1.00 61.09 208 ILE B C 1
ATOM 3819 O O . ILE B 2 192 ? 22.680 33.031 11.840 1.00 65.58 208 ILE B O 1
ATOM 3835 N N . PRO B 2 193 ? 21.877 33.458 9.775 1.00 55.97 209 PRO B N 1
ATOM 3836 C CA . PRO B 2 193 ? 21.760 32.028 9.473 1.00 57.54 209 PRO B CA 1
ATOM 3837 C C . PRO B 2 193 ? 23.075 31.266 9.588 1.00 57.02 209 PRO B C 1
ATOM 3838 O O . PRO B 2 193 ? 24.137 31.807 9.282 1.00 56.56 209 PRO B O 1
ATOM 3849 N N . HIS B 2 194 ? 22.989 30.023 10.049 1.00 56.35 210 HIS B N 1
ATOM 3850 C CA . HIS B 2 194 ? 24.149 29.149 10.125 1.00 62.72 210 HIS B CA 1
ATOM 3851 C C . HIS B 2 194 ? 23.738 27.759 9.661 1.00 62.07 210 HIS B C 1
ATOM 3852 O O . HIS B 2 194 ? 23.368 26.898 10.459 1.00 64.81 210 HIS B O 1
ATOM 3865 N N . ASN B 2 195 ? 23.808 27.559 8.352 1.00 56.78 211 ASN B N 1
ATOM 3866 C CA . ASN B 2 195 ? 23.265 26.374 7.713 1.00 53.80 211 ASN B CA 1
ATOM 3867 C C . ASN B 2 195 ? 24.033 26.146 6.422 1.00 60.59 211 ASN B C 1
ATOM 3868 O O . ASN B 2 195 ? 24.439 27.106 5.767 1.00 59.50 211 ASN B O 1
ATOM 3879 N N . ASP B 2 196 ? 24.251 24.888 6.059 1.00 72.40 212 ASP B N 1
ATOM 3880 C CA . ASP B 2 196 ? 25.092 24.580 4.908 1.00 80.60 212 ASP B CA 1
ATOM 3881 C C . ASP B 2 196 ? 24.334 24.777 3.596 1.00 75.36 212 ASP B C 1
ATOM 3882 O O . ASP B 2 196 ? 24.924 24.707 2.516 1.00 78.09 212 ASP B O 1
ATOM 3891 N N . TYR B 2 197 ? 23.032 25.031 3.698 1.00 64.27 213 TYR B N 1
ATOM 3892 C CA . TYR B 2 197 ? 22.196 25.291 2.531 1.00 58.60 213 TYR B CA 1
ATOM 3893 C C . TYR B 2 197 ? 21.639 26.710 2.554 1.00 57.12 213 TYR B C 1
ATOM 3894 O O . TYR B 2 197 ? 21.749 27.443 1.571 1.00 58.85 213 TYR B O 1
ATOM 3912 N N . PHE B 2 198 ? 21.034 27.093 3.675 1.00 53.91 214 PHE B N 1
ATOM 3913 C CA . PHE B 2 198 ? 20.475 28.433 3.807 1.00 51.80 214 PHE B CA 1
ATOM 3914 C C . PHE B 2 198 ? 21.540 29.428 4.256 1.00 54.88 214 PHE B C 1
ATOM 3915 O O . PHE B 2 198 ? 22.232 29.216 5.254 1.00 52.71 214 PHE B O 1
ATOM 3932 N N . LYS B 2 199 ? 21.644 30.521 3.508 1.00 58.85 215 LYS B N 1
ATOM 3933 C CA . LYS B 2 199 ? 22.634 31.559 3.752 1.00 59.17 215 LYS B CA 1
ATOM 3934 C C . LYS B 2 199 ? 21.922 32.899 3.682 1.00 57.54 215 LYS B C 1
ATOM 3935 O O . LYS B 2 199 ? 20.839 32.990 3.110 1.00 60.13 215 LYS B O 1
ATOM 3945 N N . GLY B 2 200 ? 22.501 33.935 4.277 1.00 57.24 216 GLY B N 1
ATOM 3946 C CA . GLY B 2 200 ? 21.966 35.268 4.091 1.00 58.35 216 GLY B CA 1
ATOM 3947 C C . GLY B 2 200 ? 22.546 36.358 4.970 1.00 54.82 216 GLY B C 1
ATOM 3948 O O . GLY B 2 200 ? 23.752 36.600 4.959 1.00 57.93 216 GLY B O 1
ATOM 3952 N N . PHE B 2 201 ? 21.679 37.002 5.748 1.00 49.54 217 PHE B N 1
ATOM 3953 C CA . PHE B 2 201 ? 22.005 38.281 6.371 1.00 49.64 217 PHE B CA 1
ATOM 3954 C C . PHE B 2 201 ? 21.729 38.320 7.867 1.00 48.02 217 PHE B C 1
ATOM 3955 O O . PHE B 2 201 ? 20.909 37.563 8.390 1.00 47.34 217 PHE B O 1
ATOM 3972 N N . TRP B 2 202 ? 22.437 39.214 8.548 1.00 47.83 218 TRP B N 1
ATOM 3973 C CA . TRP B 2 202 ? 22.163 39.524 9.941 1.00 46.74 218 TRP B CA 1
ATOM 3974 C C . TRP B 2 202 ? 20.729 40.000 10.113 1.00 48.67 218 TRP B C 1
ATOM 3975 O O . TRP B 2 202 ? 20.212 40.752 9.289 1.00 48.85 218 TRP B O 1
ATOM 3996 N N . SER B 2 203 ? 20.084 39.542 11.178 1.00 55.66 219 SER B N 1
ATOM 3997 C CA . SER B 2 203 ? 18.779 40.062 11.563 1.00 59.41 219 SER B CA 1
ATOM 3998 C C . SER B 2 203 ? 18.878 41.531 11.953 1.00 60.44 219 SER B C 1
ATOM 3999 O O . SER B 2 203 ? 19.973 42.064 12.125 1.00 56.78 219 SER B O 1
ATOM 4007 N N . GLU B 2 204 ? 17.730 42.190 12.069 1.00 65.98 220 GLU B N 1
ATOM 4008 C CA . GLU B 2 204 ? 17.663 43.471 12.757 1.00 70.62 220 GLU B CA 1
ATOM 4009 C C . GLU B 2 204 ? 18.107 43.272 14.199 1.00 65.16 220 GLU B C 1
ATOM 4010 O O . GLU B 2 204 ? 17.975 42.176 14.746 1.00 64.23 220 GLU B O 1
ATOM 4022 N N . TRP B 2 205 ? 18.640 44.319 14.818 1.00 55.92 221 TRP B N 1
ATOM 4023 C CA . TRP B 2 205 ? 18.925 44.259 16.243 1.00 47.66 221 TRP B CA 1
ATOM 4024 C C . TRP B 2 205 ? 17.631 44.094 17.020 1.00 49.79 221 TRP B C 1
ATOM 4025 O O . TRP B 2 205 ? 16.613 44.698 16.686 1.00 50.18 221 TRP B O 1
ATOM 4046 N N . SER B 2 206 ? 17.675 43.271 18.060 1.00 55.32 222 SER B N 1
ATOM 4047 C CA . SER B 2 206 ? 16.612 43.251 19.052 1.00 58.79 222 SER B CA 1
ATOM 4048 C C . SER B 2 206 ? 16.471 44.637 19.665 1.00 58.07 222 SER B C 1
ATOM 4049 O O . SER B 2 206 ? 17.382 45.459 19.553 1.00 56.71 222 SER B O 1
ATOM 4057 N N . PRO B 2 207 ? 15.329 44.911 20.310 1.00 57.97 223 PRO B N 1
ATOM 4058 C CA . PRO B 2 207 ? 15.276 46.146 21.098 1.00 59.37 223 PRO B CA 1
ATOM 4059 C C . PRO B 2 207 ? 16.386 46.151 22.138 1.00 58.29 223 PRO B C 1
ATOM 4060 O O . PRO B 2 207 ? 16.728 45.090 22.658 1.00 58.62 223 PRO B O 1
ATOM 4071 N N . SER B 2 208 ? 16.951 47.316 22.428 1.00 61.02 224 SER B N 1
ATOM 4072 C CA . SER B 2 208 ? 18.002 47.397 23.430 1.00 62.25 224 SER B CA 1
ATOM 4073 C C . SER B 2 208 ? 17.409 47.349 24.831 1.00 64.52 224 SER B C 1
ATOM 4074 O O . SER B 2 208 ? 16.411 48.014 25.117 1.00 68.17 224 SER B O 1
ATOM 4082 N N . SER B 2 209 ? 18.029 46.557 25.699 1.00 61.14 225 SER B N 1
ATOM 4083 C CA . SER B 2 209 ? 17.728 46.605 27.121 1.00 60.70 225 SER B CA 1
ATOM 4084 C C . SER B 2 209 ? 18.829 47.393 27.796 1.00 60.20 225 SER B C 1
ATOM 4085 O O . SER B 2 209 ? 19.902 47.581 27.226 1.00 58.04 225 SER B O 1
ATOM 4093 N N . THR B 2 210 ? 18.561 47.862 29.006 1.00 64.28 226 THR B N 1
ATOM 4094 C CA . THR B 2 210 ? 19.594 48.492 29.803 1.00 64.54 226 THR B CA 1
ATOM 4095 C C . THR B 2 210 ? 19.640 47.852 31.176 1.00 64.65 226 THR B C 1
ATOM 4096 O O . THR B 2 210 ? 18.641 47.314 31.656 1.00 65.71 226 THR B O 1
ATOM 4107 N N . PHE B 2 211 ? 20.810 47.902 31.797 1.00 63.73 227 PHE B N 1
ATOM 4108 C CA . PHE B 2 211 ? 20.963 47.438 33.163 1.00 62.75 227 PHE B CA 1
ATOM 4109 C C . PHE B 2 211 ? 22.040 48.259 33.855 1.00 65.74 227 PHE B C 1
ATOM 4110 O O . PHE B 2 211 ? 22.863 48.900 33.197 1.00 63.45 227 PHE B O 1
ATOM 4127 N N . GLU B 2 212 ? 22.026 48.237 35.182 1.00 71.83 228 GLU B N 1
ATOM 4128 C CA . GLU B 2 212 ? 22.964 49.017 35.979 1.00 73.41 228 GLU B CA 1
ATOM 4129 C C . GLU B 2 212 ? 23.899 48.112 36.762 1.00 71.83 228 GLU B C 1
ATOM 4130 O O . GLU B 2 212 ? 23.493 47.056 37.246 1.00 78.24 228 GLU B O 1
ATOM 4142 N N . THR B 2 213 ? 25.150 48.535 36.887 1.00 62.94 229 THR B N 1
ATOM 4143 C CA . THR B 2 213 ? 26.126 47.786 37.661 1.00 66.48 229 THR B CA 1
ATOM 4144 C C . THR B 2 213 ? 26.179 48.374 39.069 1.00 69.16 229 THR B C 1
ATOM 4145 O O . THR B 2 213 ? 26.113 49.590 39.230 1.00 67.92 229 THR B O 1
ATOM 4156 N N . PRO B 2 214 ? 26.303 47.518 40.096 1.00 76.57 230 PRO B N 1
ATOM 4157 C CA . PRO B 2 214 ? 26.331 48.069 41.454 1.00 82.06 230 PRO B CA 1
ATOM 4158 C C . PRO B 2 214 ? 27.720 48.567 41.832 1.00 86.49 230 PRO B C 1
ATOM 4159 O O . PRO B 2 214 ? 28.648 48.440 41.034 1.00 87.09 230 PRO B O 1
ATOM 4170 N N . GLU B 2 215 ? 27.856 49.129 43.027 1.00 87.69 231 GLU B N 1
ATOM 4171 C CA . GLU B 2 215 ? 29.164 49.515 43.537 1.00 93.44 231 GLU B CA 1
ATOM 4172 C C . GLU B 2 215 ? 30.019 48.276 43.789 1.00 112.69 231 GLU B C 1
ATOM 4173 O O . GLU B 2 215 ? 29.488 47.201 44.062 1.00 105.76 231 GLU B O 1
ATOM 4177 N N . PRO B 2 216 ? 31.351 48.425 43.710 1.00 143.68 232 PRO B N 1
ATOM 4178 C CA . PRO B 2 216 ? 32.249 47.284 43.911 1.00 157.31 232 PRO B CA 1
ATOM 4179 C C . PRO B 2 216 ? 32.356 46.869 45.376 1.00 164.90 232 PRO B C 1
ATOM 4180 O O . PRO B 2 216 ? 32.471 45.675 45.652 1.00 170.33 232 PRO B O 1
ATOM 4191 N N . THR C 3 11 ? 11.503 -3.675 23.018 1.00 118.92 30 THR C N 1
ATOM 4192 C CA . THR C 3 11 ? 12.410 -2.646 22.525 1.00 114.06 30 THR C CA 1
ATOM 4193 C C . THR C 3 11 ? 13.463 -3.235 21.590 1.00 110.14 30 THR C C 1
ATOM 4194 O O . THR C 3 11 ? 13.934 -4.355 21.794 1.00 115.30 30 THR C O 1
ATOM 4204 N N . VAL C 3 12 ? 13.825 -2.464 20.568 1.00 96.89 31 VAL C N 1
ATOM 4205 C CA . VAL C 3 12 ? 14.871 -2.848 19.626 1.00 96.73 31 VAL C CA 1
ATOM 4206 C C . VAL C 3 12 ? 15.897 -1.721 19.565 1.00 92.99 31 VAL C C 1
ATOM 4207 O O . VAL C 3 12 ? 15.546 -0.562 19.333 1.00 90.80 31 VAL C O 1
ATOM 4220 N N . VAL C 3 13 ? 17.161 -2.071 19.785 1.00 92.59 32 VAL C N 1
ATOM 4221 C CA . VAL C 3 13 ? 18.263 -1.125 19.649 1.00 89.55 32 VAL C CA 1
ATOM 4222 C C . VAL C 3 13 ? 19.406 -1.691 18.812 1.00 92.92 32 VAL C C 1
ATOM 4223 O O . VAL C 3 13 ? 19.868 -2.810 19.046 1.00 93.42 32 VAL C O 1
ATOM 4236 N N . CYS C 3 14 ? 19.854 -0.907 17.835 1.00 97.57 33 CYS C N 1
ATOM 4237 C CA . CYS C 3 14 ? 21.002 -1.275 17.016 1.00 100.77 33 CYS C CA 1
ATOM 4238 C C . CYS C 3 14 ? 22.217 -0.527 17.547 1.00 99.31 33 CYS C C 1
ATOM 4239 O O . CYS C 3 14 ? 22.377 0.671 17.312 1.00 98.38 33 CYS C O 1
ATOM 4247 N N . HIS C 3 15 ? 23.077 -1.247 18.256 1.00 95.99 34 HIS C N 1
ATOM 4248 C CA . HIS C 3 15 ? 24.230 -0.643 18.907 1.00 91.57 34 HIS C CA 1
ATOM 4249 C C . HIS C 3 15 ? 25.369 -0.331 17.941 1.00 92.27 34 HIS C C 1
ATOM 4250 O O . HIS C 3 15 ? 26.075 -1.232 17.486 1.00 93.72 34 HIS C O 1
ATOM 4263 N N . ASP C 3 16 ? 25.537 0.954 17.642 1.00 94.41 35 ASP C N 1
ATOM 4264 C CA . ASP C 3 16 ? 26.683 1.440 16.880 1.00 95.77 35 ASP C CA 1
ATOM 4265 C C . ASP C 3 16 ? 26.832 0.758 15.517 1.00 95.23 35 ASP C C 1
ATOM 4266 O O . ASP C 3 16 ? 27.943 0.612 15.007 1.00 98.53 35 ASP C O 1
ATOM 4275 N N . LEU C 3 17 ? 25.708 0.341 14.939 1.00 91.01 36 LEU C N 1
ATOM 4276 C CA . LEU C 3 17 ? 25.690 -0.343 13.643 1.00 89.85 36 LEU C CA 1
ATOM 4277 C C . LEU C 3 17 ? 26.561 -1.603 13.628 1.00 94.64 36 LEU C C 1
ATOM 4278 O O . LEU C 3 17 ? 27.034 -2.025 12.571 1.00 94.71 36 LEU C O 1
ATOM 4294 N N . GLU C 3 18 ? 26.754 -2.202 14.800 1.00 106.62 37 GLU C N 1
ATOM 4295 C CA . GLU C 3 18 ? 27.556 -3.417 14.932 1.00 113.78 37 GLU C CA 1
ATOM 4296 C C . GLU C 3 18 ? 26.667 -4.613 15.255 1.00 120.97 37 GLU C C 1
ATOM 4297 O O . GLU C 3 18 ? 26.776 -5.670 14.633 1.00 121.70 37 GLU C O 1
ATOM 4301 N N . THR C 3 19 ? 25.784 -4.425 16.232 1.00 121.40 38 THR C N 1
ATOM 4302 C CA . THR C 3 19 ? 24.866 -5.465 16.676 1.00 127.74 38 THR C CA 1
ATOM 4303 C C . THR C 3 19 ? 23.457 -4.903 16.821 1.00 119.97 38 THR C C 1
ATOM 4304 O O . THR C 3 19 ? 23.271 -3.691 16.929 1.00 123.60 38 THR C O 1
ATOM 4315 N N . VAL C 3 20 ? 22.471 -5.795 16.822 1.00 111.84 39 VAL C N 1
ATOM 4316 C CA . VAL C 3 20 ? 21.101 -5.429 17.152 1.00 102.91 39 VAL C CA 1
ATOM 4317 C C . VAL C 3 20 ? 20.686 -6.223 18.378 1.00 105.47 39 VAL C C 1
ATOM 4318 O O . VAL C 3 20 ? 20.813 -7.448 18.415 1.00 106.60 39 VAL C O 1
ATOM 4331 N N . GLU C 3 21 ? 20.179 -5.507 19.375 1.00 106.04 40 GLU C N 1
ATOM 4332 C CA . GLU C 3 21 ? 19.783 -6.102 20.642 1.00 110.15 40 GLU C CA 1
ATOM 4333 C C . GLU C 3 21 ? 18.282 -5.936 20.838 1.00 106.96 40 GLU C C 1
ATOM 4334 O O . GLU C 3 21 ? 17.761 -4.820 20.826 1.00 106.77 40 GLU C O 1
ATOM 4346 N N . VAL C 3 22 ? 17.599 -7.061 21.015 1.00 105.48 41 VAL C N 1
ATOM 4347 C CA . VAL C 3 22 ? 16.152 -7.084 21.186 1.00 106.94 41 VAL C CA 1
ATOM 4348 C C . VAL C 3 22 ? 15.801 -7.557 22.590 1.00 109.14 41 VAL C C 1
ATOM 4349 O O . VAL C 3 22 ? 16.290 -8.590 23.046 1.00 112.09 41 VAL C O 1
ATOM 4362 N N . THR C 3 23 ? 14.949 -6.790 23.264 1.00 113.56 42 THR C N 1
ATOM 4363 C CA . THR C 3 23 ? 14.607 -7.040 24.659 1.00 120.59 42 THR C CA 1
ATOM 4364 C C . THR C 3 23 ? 13.095 -7.039 24.857 1.00 123.77 42 THR C C 1
ATOM 4365 O O . THR C 3 23 ? 12.395 -6.138 24.391 1.00 121.97 42 THR C O 1
ATOM 4376 N N . TRP C 3 24 ? 12.605 -8.063 25.549 1.00 131.23 43 TRP C N 1
ATOM 4377 C CA . TRP C 3 24 ? 11.188 -8.187 25.873 1.00 133.02 43 TRP C CA 1
ATOM 4378 C C . TRP C 3 24 ? 11.000 -8.522 27.349 1.00 134.08 43 TRP C C 1
ATOM 4379 O O . TRP C 3 24 ? 11.816 -9.227 27.944 1.00 135.38 43 TRP C O 1
ATOM 4400 N N . LEU C 3 35 ? 9.401 -16.578 25.445 1.00 190.44 54 LEU C N 1
ATOM 4401 C CA . LEU C 3 35 ? 9.290 -16.108 24.069 1.00 186.47 54 LEU C CA 1
ATOM 4402 C C . LEU C 3 35 ? 10.493 -16.552 23.241 1.00 177.37 54 LEU C C 1
ATOM 4403 O O . LEU C 3 35 ? 11.584 -16.753 23.777 1.00 181.65 54 LEU C O 1
ATOM 4406 N N . SER C 3 36 ? 10.282 -16.710 21.937 1.00 152.58 55 SER C N 1
ATOM 4407 C CA . SER C 3 36 ? 11.350 -17.071 21.010 1.00 148.95 55 SER C CA 1
ATOM 4408 C C . SER C 3 36 ? 11.397 -16.091 19.842 1.00 147.38 55 SER C C 1
ATOM 4409 O O . SER C 3 36 ? 10.361 -15.587 19.406 1.00 143.78 55 SER C O 1
ATOM 4413 N N . LEU C 3 37 ? 12.602 -15.835 19.338 1.00 168.87 56 LEU C N 1
ATOM 4414 C CA . LEU C 3 37 ? 12.810 -14.849 18.282 1.00 174.03 56 LEU C CA 1
ATOM 4415 C C . LEU C 3 37 ? 13.460 -15.482 17.055 1.00 173.44 56 LEU C C 1
ATOM 4416 O O . LEU C 3 37 ? 14.473 -16.175 17.165 1.00 178.88 56 LEU C O 1
ATOM 4420 N N . GLU C 3 38 ? 12.867 -15.233 15.891 1.00 165.80 57 GLU C N 1
ATOM 4421 C CA . GLU C 3 38 ? 13.495 -15.533 14.608 1.00 161.57 57 GLU C CA 1
ATOM 4422 C C . GLU C 3 38 ? 13.771 -14.244 13.843 1.00 156.99 57 GLU C C 1
ATOM 4423 O O . GLU C 3 38 ? 13.101 -13.234 14.058 1.00 153.47 57 GLU C O 1
ATOM 4427 N N . PHE C 3 39 ? 14.762 -14.279 12.958 1.00 156.67 58 PHE C N 1
ATOM 4428 C CA . PHE C 3 39 ? 15.125 -13.101 12.179 1.00 153.25 58 PHE C CA 1
ATOM 4429 C C . PHE C 3 39 ? 15.726 -13.472 10.827 1.00 152.84 58 PHE C C 1
ATOM 4430 O O . PHE C 3 39 ? 16.202 -14.591 10.630 1.00 156.71 58 PHE C O 1
ATOM 4434 N N . ARG C 3 40 ? 15.704 -12.518 9.900 1.00 147.93 59 ARG C N 1
ATOM 4435 C CA . ARG C 3 40 ? 16.381 -12.668 8.617 1.00 147.13 59 ARG C CA 1
ATOM 4436 C C . ARG C 3 40 ? 16.674 -11.306 7.991 1.00 138.76 59 ARG C C 1
ATOM 4437 O O . ARG C 3 40 ? 15.979 -10.325 8.265 1.00 139.10 59 ARG C O 1
ATOM 4441 N N . TYR C 3 41 ? 17.707 -11.256 7.155 1.00 128.70 60 TYR C N 1
ATOM 4442 C CA . TYR C 3 41 ? 17.943 -10.118 6.270 1.00 126.76 60 TYR C CA 1
ATOM 4443 C C . TYR C 3 41 ? 17.479 -10.397 4.846 1.00 130.61 60 TYR C C 1
ATOM 4444 O O . TYR C 3 41 ? 17.789 -11.441 4.270 1.00 134.58 60 TYR C O 1
ATOM 4462 N N . GLY C 3 42 ? 16.730 -9.453 4.284 1.00 129.69 61 GLY C N 1
ATOM 4463 C CA . GLY C 3 42 ? 16.213 -9.585 2.935 1.00 133.42 61 GLY C CA 1
ATOM 4464 C C . GLY C 3 42 ? 14.987 -10.476 2.891 1.00 141.04 61 GLY C C 1
ATOM 4465 O O . GLY C 3 42 ? 14.059 -10.306 3.684 1.00 135.67 61 GLY C O 1
ATOM 4469 N N . THR C 3 43 ? 14.991 -11.427 1.962 1.00 178.94 62 THR C N 1
ATOM 4470 C CA . THR C 3 43 ? 13.860 -12.326 1.756 1.00 192.00 62 THR C CA 1
ATOM 4471 C C . THR C 3 43 ? 14.300 -13.779 1.899 1.00 191.94 62 THR C C 1
ATOM 4472 O O . THR C 3 43 ? 13.620 -14.693 1.432 1.00 202.67 62 THR C O 1
ATOM 4476 N N . GLY C 3 44 ? 15.442 -13.985 2.548 1.00 176.52 63 GLY C N 1
ATOM 4477 C CA . GLY C 3 44 ? 15.959 -15.322 2.772 1.00 172.32 63 GLY C CA 1
ATOM 4478 C C . GLY C 3 44 ? 15.203 -16.065 3.856 1.00 168.19 63 GLY C C 1
ATOM 4479 O O . GLY C 3 44 ? 14.102 -15.675 4.244 1.00 167.18 63 GLY C O 1
ATOM 4483 N N . ALA C 3 45 ? 15.807 -17.140 4.351 1.00 166.13 64 ALA C N 1
ATOM 4484 C CA . ALA C 3 45 ? 15.175 -17.994 5.350 1.00 164.90 64 ALA C CA 1
ATOM 4485 C C . ALA C 3 45 ? 15.314 -17.410 6.751 1.00 158.08 64 ALA C C 1
ATOM 4486 O O . ALA C 3 45 ? 16.389 -16.947 7.135 1.00 155.94 64 ALA C O 1
ATOM 4493 N N . LEU C 3 46 ? 14.218 -17.425 7.506 1.00 155.69 65 LEU C N 1
ATOM 4494 C CA . LEU C 3 46 ? 14.249 -17.045 8.913 1.00 150.95 65 LEU C CA 1
ATOM 4495 C C . LEU C 3 46 ? 15.274 -17.894 9.654 1.00 156.37 65 LEU C C 1
ATOM 4496 O O . LEU C 3 46 ? 15.450 -19.073 9.346 1.00 157.36 65 LEU C O 1
ATOM 4512 N N . GLN C 3 47 ? 15.949 -17.289 10.627 1.00 160.38 66 GLN C N 1
ATOM 4513 C CA . GLN C 3 47 ? 16.976 -17.981 11.397 1.00 167.20 66 GLN C CA 1
ATOM 4514 C C . GLN C 3 47 ? 16.771 -17.757 12.891 1.00 164.13 66 GLN C C 1
ATOM 4515 O O . GLN C 3 47 ? 16.251 -16.719 13.297 1.00 163.43 66 GLN C O 1
ATOM 4519 N N . PRO C 3 48 ? 17.185 -18.730 13.718 1.00 160.92 67 PRO C N 1
ATOM 4520 C CA . PRO C 3 48 ? 17.034 -18.591 15.169 1.00 156.95 67 PRO C CA 1
ATOM 4521 C C . PRO C 3 48 ? 18.030 -17.595 15.748 1.00 153.23 67 PRO C C 1
ATOM 4522 O O . PRO C 3 48 ? 19.083 -17.370 15.152 1.00 150.35 67 PRO C O 1
ATOM 4533 N N . CYS C 3 49 ? 17.689 -16.997 16.884 1.00 151.38 68 CYS C N 1
ATOM 4534 C CA . CYS C 3 49 ? 18.612 -16.117 17.592 1.00 148.82 68 CYS C CA 1
ATOM 4535 C C . CYS C 3 49 ? 19.954 -16.821 17.817 1.00 149.74 68 CYS C C 1
ATOM 4536 O O . CYS C 3 49 ? 19.985 -17.907 18.390 1.00 155.22 68 CYS C O 1
ATOM 4543 N N . PRO C 3 50 ? 21.071 -16.214 17.373 1.00 148.52 69 PRO C N 1
ATOM 4544 C CA . PRO C 3 50 ? 22.356 -16.911 17.531 1.00 150.37 69 PRO C CA 1
ATOM 4545 C C . PRO C 3 50 ? 22.835 -16.975 18.979 1.00 155.70 69 PRO C C 1
ATOM 4546 O O . PRO C 3 50 ? 23.619 -17.857 19.332 1.00 155.14 69 PRO C O 1
ATOM 4557 N N . ARG C 3 51 ? 22.359 -16.049 19.802 1.00 161.41 70 ARG C N 1
ATOM 4558 C CA . ARG C 3 51 ? 22.746 -15.991 21.205 1.00 167.75 70 ARG C CA 1
ATOM 4559 C C . ARG C 3 51 ? 21.640 -15.321 22.004 1.00 166.14 70 ARG C C 1
ATOM 4560 O O . ARG C 3 51 ? 21.629 -14.102 22.176 1.00 162.76 70 ARG C O 1
ATOM 4564 N N . TYR C 3 52 ? 20.712 -16.136 22.493 1.00 163.46 71 TYR C N 1
ATOM 4565 C CA . TYR C 3 52 ? 19.584 -15.646 23.272 1.00 159.60 71 TYR C CA 1
ATOM 4566 C C . TYR C 3 52 ? 20.043 -15.047 24.593 1.00 156.26 71 TYR C C 1
ATOM 4567 O O . TYR C 3 52 ? 21.063 -15.451 25.152 1.00 158.42 71 TYR C O 1
ATOM 4571 N N . PHE C 3 53 ? 19.279 -14.075 25.082 1.00 153.53 72 PHE C N 1
ATOM 4572 C CA . PHE C 3 53 ? 19.369 -13.656 26.472 1.00 151.55 72 PHE C CA 1
ATOM 4573 C C . PHE C 3 53 ? 18.400 -14.502 27.285 1.00 149.70 72 PHE C C 1
ATOM 4574 O O . PHE C 3 53 ? 17.192 -14.485 27.043 1.00 154.95 72 PHE C O 1
ATOM 4578 N N . LEU C 3 54 ? 18.945 -15.241 28.248 1.00 140.43 73 LEU C N 1
ATOM 4579 C CA . LEU C 3 54 ? 18.172 -16.192 29.039 1.00 144.97 73 LEU C CA 1
ATOM 4580 C C . LEU C 3 54 ? 18.096 -15.769 30.499 1.00 145.60 73 LEU C C 1
ATOM 4581 O O . LEU C 3 54 ? 19.019 -15.151 31.029 1.00 142.99 73 LEU C O 1
ATOM 4585 N N . SER C 3 55 ? 16.982 -16.107 31.140 1.00 156.05 74 SER C N 1
ATOM 4586 C CA . SER C 3 55 ? 16.798 -15.844 32.561 1.00 160.16 74 SER C CA 1
ATOM 4587 C C . SER C 3 55 ? 17.552 -16.862 33.408 1.00 164.57 74 SER C C 1
ATOM 4588 O O . SER C 3 55 ? 18.170 -17.788 32.883 1.00 168.84 74 SER C O 1
ATOM 4592 N N . GLY C 3 56 ? 17.497 -16.681 34.723 1.00 164.40 75 GLY C N 1
ATOM 4593 C CA . GLY C 3 56 ? 18.141 -17.591 35.649 1.00 168.71 75 GLY C CA 1
ATOM 4594 C C . GLY C 3 56 ? 17.775 -17.267 37.083 1.00 171.60 75 GLY C C 1
ATOM 4595 O O . GLY C 3 56 ? 17.049 -16.306 37.340 1.00 168.92 75 GLY C O 1
ATOM 4599 N N . THR C 3 60 ? 13.406 -16.659 28.412 1.00 151.86 79 THR C N 1
ATOM 4600 C CA . THR C 3 60 ? 14.152 -15.690 27.618 1.00 145.76 79 THR C CA 1
ATOM 4601 C C . THR C 3 60 ? 13.744 -14.259 27.952 1.00 144.42 79 THR C C 1
ATOM 4602 O O . THR C 3 60 ? 12.574 -13.985 28.228 1.00 142.13 79 THR C O 1
ATOM 4612 N N . SER C 3 61 ? 14.721 -13.357 27.918 1.00 145.00 80 SER C N 1
ATOM 4613 C CA . SER C 3 61 ? 14.506 -11.946 28.224 1.00 145.74 80 SER C CA 1
ATOM 4614 C C . SER C 3 61 ? 14.837 -11.066 27.022 1.00 137.86 80 SER C C 1
ATOM 4615 O O . SER C 3 61 ? 14.447 -9.899 26.971 1.00 138.85 80 SER C O 1
ATOM 4619 N N . GLY C 3 62 ? 15.548 -11.631 26.050 1.00 125.68 81 GLY C N 1
ATOM 4620 C CA . GLY C 3 62 ? 15.959 -10.876 24.882 1.00 121.41 81 GLY C CA 1
ATOM 4621 C C . GLY C 3 62 ? 16.916 -11.638 23.984 1.00 122.47 81 GLY C C 1
ATOM 4622 O O . GLY C 3 62 ? 17.181 -12.819 24.201 1.00 126.73 81 GLY C O 1
ATOM 4626 N N . CYS C 3 63 ? 17.420 -10.954 22.961 1.00 131.25 82 CYS C N 1
ATOM 4627 C CA . CYS C 3 63 ? 18.280 -11.565 21.954 1.00 137.44 82 CYS C CA 1
ATOM 4628 C C . CYS C 3 63 ? 19.239 -10.522 21.385 1.00 132.73 82 CYS C C 1
ATOM 4629 O O . CYS C 3 63 ? 18.873 -9.357 21.223 1.00 132.50 82 CYS C O 1
ATOM 4636 N N . ILE C 3 64 ? 20.466 -10.946 21.092 1.00 127.72 83 ILE C N 1
ATOM 4637 C CA . ILE C 3 64 ? 21.404 -10.135 20.321 1.00 122.77 83 ILE C CA 1
ATOM 4638 C C . ILE C 3 64 ? 21.809 -10.824 19.019 1.00 120.90 83 ILE C C 1
ATOM 4639 O O . ILE C 3 64 ? 22.155 -12.006 19.006 1.00 126.25 83 ILE C O 1
ATOM 4655 N N . LEU C 3 65 ? 21.754 -10.069 17.925 1.00 112.26 84 LEU C N 1
ATOM 4656 C CA . LEU C 3 65 ? 22.091 -10.585 16.602 1.00 114.24 84 LEU C CA 1
ATOM 4657 C C . LEU C 3 65 ? 22.944 -9.569 15.839 1.00 111.37 84 LEU C C 1
ATOM 4658 O O . LEU C 3 65 ? 23.046 -8.415 16.253 1.00 107.39 84 LEU C O 1
ATOM 4674 N N . PRO C 3 66 ? 23.567 -9.990 14.723 1.00 120.71 85 PRO C N 1
ATOM 4675 C CA . PRO C 3 66 ? 24.466 -9.070 14.011 1.00 122.19 85 PRO C CA 1
ATOM 4676 C C . PRO C 3 66 ? 23.737 -8.031 13.159 1.00 120.16 85 PRO C C 1
ATOM 4677 O O . PRO C 3 66 ? 22.687 -8.326 12.589 1.00 124.67 85 PRO C O 1
ATOM 4688 N N . ALA C 3 67 ? 24.303 -6.829 13.079 1.00 111.53 86 ALA C N 1
ATOM 4689 C CA . ALA C 3 67 ? 23.753 -5.759 12.253 1.00 107.61 86 ALA C CA 1
ATOM 4690 C C . ALA C 3 67 ? 24.390 -5.752 10.866 1.00 117.76 86 ALA C C 1
ATOM 4691 O O . ALA C 3 67 ? 25.606 -5.892 10.737 1.00 111.51 86 ALA C O 1
ATOM 4698 N N . ALA C 3 68 ? 23.561 -5.582 9.837 1.00 135.09 87 ALA C N 1
ATOM 4699 C CA . ALA C 3 68 ? 24.038 -5.423 8.464 1.00 147.28 87 ALA C CA 1
ATOM 4700 C C . ALA C 3 68 ? 23.793 -3.998 7.979 1.00 152.43 87 ALA C C 1
ATOM 4701 O O . ALA C 3 68 ? 22.735 -3.421 8.230 1.00 150.19 87 ALA C O 1
ATOM 4708 N N . ARG C 3 69 ? 24.777 -3.435 7.284 1.00 158.09 88 ARG C N 1
ATOM 4709 C CA . ARG C 3 69 ? 24.707 -2.047 6.844 1.00 159.53 88 ARG C CA 1
ATOM 4710 C C . ARG C 3 69 ? 23.643 -1.850 5.766 1.00 156.15 88 ARG C C 1
ATOM 4711 O O . ARG C 3 69 ? 23.160 -0.736 5.559 1.00 160.66 88 ARG C O 1
ATOM 4715 N N . ALA C 3 70 ? 23.285 -2.937 5.087 1.00 148.92 89 ALA C N 1
ATOM 4716 C CA . ALA C 3 70 ? 22.258 -2.900 4.053 1.00 143.94 89 ALA C CA 1
ATOM 4717 C C . ALA C 3 70 ? 21.309 -4.083 4.205 1.00 146.08 89 ALA C C 1
ATOM 4718 O O . ALA C 3 70 ? 21.614 -5.051 4.903 1.00 144.77 89 ALA C O 1
ATOM 4725 N N . GLY C 3 71 ? 20.158 -3.995 3.546 1.00 150.39 90 GLY C N 1
ATOM 4726 C CA . GLY C 3 71 ? 19.154 -5.039 3.613 1.00 152.99 90 GLY C CA 1
ATOM 4727 C C . GLY C 3 71 ? 18.220 -4.794 4.781 1.00 144.63 90 GLY C C 1
ATOM 4728 O O . GLY C 3 71 ? 18.609 -4.178 5.774 1.00 146.13 90 GLY C O 1
ATOM 4732 N N . LEU C 3 72 ? 16.988 -5.279 4.666 1.00 117.60 91 LEU C N 1
ATOM 4733 C CA . LEU C 3 72 ? 15.982 -5.060 5.697 1.00 109.06 91 LEU C CA 1
ATOM 4734 C C . LEU C 3 72 ? 15.986 -6.196 6.713 1.00 110.34 91 LEU C C 1
ATOM 4735 O O . LEU C 3 72 ? 15.884 -7.369 6.352 1.00 111.99 91 LEU C O 1
ATOM 4751 N N . LEU C 3 73 ? 16.099 -5.833 7.985 1.00 114.39 92 LEU C N 1
ATOM 4752 C CA . LEU C 3 73 ? 16.042 -6.800 9.072 1.00 117.46 92 LEU C CA 1
ATOM 4753 C C . LEU C 3 73 ? 14.596 -7.075 9.458 1.00 119.07 92 LEU C C 1
ATOM 4754 O O . LEU C 3 73 ? 13.894 -6.183 9.933 1.00 119.93 92 LEU C O 1
ATOM 4770 N N . GLU C 3 74 ? 14.161 -8.315 9.258 1.00 114.90 93 GLU C N 1
ATOM 4771 C CA . GLU C 3 74 ? 12.839 -8.741 9.692 1.00 116.02 93 GLU C CA 1
ATOM 4772 C C . GLU C 3 74 ? 12.973 -9.479 11.016 1.00 116.91 93 GLU C C 1
ATOM 4773 O O . GLU C 3 74 ? 13.806 -10.373 11.157 1.00 117.59 93 GLU C O 1
ATOM 4785 N N . LEU C 3 75 ? 12.151 -9.085 11.983 1.00 117.22 94 LEU C N 1
ATOM 4786 C CA . LEU C 3 75 ? 12.126 -9.711 13.299 1.00 118.57 94 LEU C CA 1
ATOM 4787 C C . LEU C 3 75 ? 10.776 -10.366 13.548 1.00 124.26 94 LEU C C 1
ATOM 4788 O O . LEU C 3 75 ? 9.733 -9.794 13.235 1.00 125.59 94 LEU C O 1
ATOM 4792 N N . ALA C 3 76 ? 10.807 -11.575 14.099 1.00 128.13 95 ALA C N 1
ATOM 4793 C CA . ALA C 3 76 ? 9.592 -12.279 14.488 1.00 134.00 95 ALA C CA 1
ATOM 4794 C C . ALA C 3 76 ? 9.759 -12.888 15.874 1.00 136.37 95 ALA C C 1
ATOM 4795 O O . ALA C 3 76 ? 10.511 -13.846 16.055 1.00 136.74 95 ALA C O 1
ATOM 4802 N N . LEU C 3 77 ? 9.039 -12.327 16.841 1.00 139.34 96 LEU C N 1
ATOM 4803 C CA . LEU C 3 77 ? 9.088 -12.791 18.223 1.00 142.91 96 LEU C CA 1
ATOM 4804 C C . LEU C 3 77 ? 7.834 -13.585 18.561 1.00 150.98 96 LEU C C 1
ATOM 4805 O O . LEU C 3 77 ? 6.999 -13.838 17.693 1.00 155.26 96 LEU C O 1
ATOM 4809 N N . MET C 3 84 ? 2.915 -15.588 15.757 1.00 179.34 103 MET C N 1
ATOM 4810 C CA . MET C 3 84 ? 3.557 -14.280 15.828 1.00 172.17 103 MET C CA 1
ATOM 4811 C C . MET C 3 84 ? 3.020 -13.474 17.009 1.00 171.28 103 MET C C 1
ATOM 4812 O O . MET C 3 84 ? 1.813 -13.257 17.128 1.00 175.39 103 MET C O 1
ATOM 4815 N N . VAL C 3 85 ? 3.931 -13.042 17.877 1.00 165.59 104 VAL C N 1
ATOM 4816 C CA . VAL C 3 85 ? 3.598 -12.198 19.022 1.00 164.86 104 VAL C CA 1
ATOM 4817 C C . VAL C 3 85 ? 4.166 -10.792 18.839 1.00 162.63 104 VAL C C 1
ATOM 4818 O O . VAL C 3 85 ? 3.701 -9.835 19.459 1.00 157.80 104 VAL C O 1
ATOM 4831 N N . PHE C 3 86 ? 5.167 -10.673 17.973 1.00 166.78 105 PHE C N 1
ATOM 4832 C CA . PHE C 3 86 ? 5.769 -9.382 17.660 1.00 165.38 105 PHE C CA 1
ATOM 4833 C C . PHE C 3 86 ? 6.460 -9.442 16.304 1.00 158.22 105 PHE C C 1
ATOM 4834 O O . PHE C 3 86 ? 7.167 -10.402 15.998 1.00 164.19 105 PHE C O 1
ATOM 4838 N N . LYS C 3 87 ? 6.250 -8.405 15.497 1.00 143.28 106 LYS C N 1
ATOM 4839 C CA . LYS C 3 87 ? 6.888 -8.302 14.190 1.00 133.15 106 LYS C CA 1
ATOM 4840 C C . LYS C 3 87 ? 7.434 -6.903 13.932 1.00 124.66 106 LYS C C 1
ATOM 4841 O O . LYS C 3 87 ? 6.910 -5.907 14.431 1.00 123.60 106 LYS C O 1
ATOM 4845 N N . ALA C 3 88 ? 8.503 -6.853 13.144 1.00 120.79 107 ALA C N 1
ATOM 4846 C CA . ALA C 3 88 ? 9.120 -5.602 12.726 1.00 115.74 107 ALA C CA 1
ATOM 4847 C C . ALA C 3 88 ? 9.902 -5.846 11.442 1.00 115.58 107 ALA C C 1
ATOM 4848 O O . ALA C 3 88 ? 10.372 -6.957 11.197 1.00 116.48 107 ALA C O 1
ATOM 4855 N N . ARG C 3 89 ? 10.046 -4.805 10.629 1.00 118.08 108 ARG C N 1
ATOM 4856 C CA . ARG C 3 89 ? 10.853 -4.891 9.417 1.00 120.49 108 ARG C CA 1
ATOM 4857 C C . ARG C 3 89 ? 11.435 -3.534 9.029 1.00 117.46 108 ARG C C 1
ATOM 4858 O O . ARG C 3 89 ? 10.740 -2.671 8.491 1.00 118.89 108 ARG C O 1
ATOM 4879 N N . GLN C 3 90 ? 12.722 -3.364 9.314 1.00 111.83 109 GLN C N 1
ATOM 4880 C CA . GLN C 3 90 ? 13.424 -2.109 9.083 1.00 108.69 109 GLN C CA 1
ATOM 4881 C C . GLN C 3 90 ? 14.900 -2.407 8.883 1.00 105.53 109 GLN C C 1
ATOM 4882 O O . GLN C 3 90 ? 15.379 -3.476 9.260 1.00 107.70 109 GLN C O 1
ATOM 4896 N N . ARG C 3 91 ? 15.617 -1.468 8.274 1.00 99.63 110 ARG C N 1
ATOM 4897 C CA . ARG C 3 91 ? 17.069 -1.490 8.329 1.00 96.24 110 ARG C CA 1
ATOM 4898 C C . ARG C 3 91 ? 17.468 -1.498 9.794 1.00 92.62 110 ARG C C 1
ATOM 4899 O O . ARG C 3 91 ? 16.781 -0.907 10.628 1.00 92.75 110 ARG C O 1
ATOM 4920 N N . ALA C 3 92 ? 18.564 -2.176 10.112 1.00 89.82 111 ALA C N 1
ATOM 4921 C CA . ALA C 3 92 ? 19.045 -2.225 11.485 1.00 85.69 111 ALA C CA 1
ATOM 4922 C C . ALA C 3 92 ? 19.273 -0.811 12.007 1.00 81.32 111 ALA C C 1
ATOM 4923 O O . ALA C 3 92 ? 19.010 -0.516 13.170 1.00 80.37 111 ALA C O 1
ATOM 4930 N N . SER C 3 93 ? 19.744 0.063 11.126 1.00 79.64 112 SER C N 1
ATOM 4931 C CA . SER C 3 93 ? 20.025 1.447 11.481 1.00 76.47 112 SER C CA 1
ATOM 4932 C C . SER C 3 93 ? 18.799 2.238 11.934 1.00 76.95 112 SER C C 1
ATOM 4933 O O . SER C 3 93 ? 18.938 3.322 12.502 1.00 74.52 112 SER C O 1
ATOM 4941 N N . ALA C 3 94 ? 17.604 1.721 11.664 1.00 81.50 113 ALA C N 1
ATOM 4942 C CA . ALA C 3 94 ? 16.383 2.397 12.091 1.00 82.63 113 ALA C CA 1
ATOM 4943 C C . ALA C 3 94 ? 16.351 2.604 13.604 1.00 82.02 113 ALA C C 1
ATOM 4944 O O . ALA C 3 94 ? 15.762 3.569 14.094 1.00 81.62 113 ALA C O 1
ATOM 4951 N N . TRP C 3 95 ? 16.989 1.692 14.334 1.00 82.24 114 TRP C N 1
ATOM 4952 C CA . TRP C 3 95 ? 17.022 1.737 15.795 1.00 82.20 114 TRP C CA 1
ATOM 4953 C C . TRP C 3 95 ? 18.383 2.184 16.328 1.00 79.40 114 TRP C C 1
ATOM 4954 O O . TRP C 3 95 ? 18.725 1.899 17.477 1.00 78.21 114 TRP C O 1
ATOM 4975 N N . LEU C 3 96 ? 19.157 2.877 15.499 1.00 76.28 115 LEU C N 1
ATOM 4976 C CA . LEU C 3 96 ? 20.543 3.187 15.841 1.00 74.27 115 LEU C CA 1
ATOM 4977 C C . LEU C 3 96 ? 20.698 3.938 17.160 1.00 74.84 115 LEU C C 1
ATOM 4978 O O . LEU C 3 96 ? 20.090 4.988 17.373 1.00 72.92 115 LEU C O 1
ATOM 4994 N N . LYS C 3 97 ? 21.521 3.376 18.040 1.00 78.13 116 LYS C N 1
ATOM 4995 C CA . LYS C 3 97 ? 22.036 4.088 19.201 1.00 76.95 116 LYS C CA 1
ATOM 4996 C C . LYS C 3 97 ? 23.559 4.016 19.160 1.00 73.15 116 LYS C C 1
ATOM 4997 O O . LYS C 3 97 ? 24.131 2.959 19.414 1.00 73.90 116 LYS C O 1
ATOM 5016 N N . PRO C 3 98 ? 24.225 5.132 18.824 1.00 68.42 117 PRO C N 1
ATOM 5017 C CA . PRO C 3 98 ? 25.690 5.098 18.738 1.00 65.61 117 PRO C CA 1
ATOM 5018 C C . PRO C 3 98 ? 26.366 4.890 20.087 1.00 66.52 117 PRO C C 1
ATOM 5019 O O . PRO C 3 98 ? 25.749 5.109 21.128 1.00 64.24 117 PRO C O 1
ATOM 5030 N N . ARG C 3 99 ? 27.615 4.439 20.063 1.00 69.51 118 ARG C N 1
ATOM 5031 C CA . ARG C 3 99 ? 28.459 4.495 21.245 1.00 69.85 118 ARG C CA 1
ATOM 5032 C C . ARG C 3 99 ? 28.787 5.962 21.509 1.00 68.47 118 ARG C C 1
ATOM 5033 O O . ARG C 3 99 ? 28.798 6.765 20.577 1.00 71.72 118 ARG C O 1
ATOM 5037 N N . PRO C 3 100 ? 29.051 6.326 22.773 1.00 64.19 119 PRO C N 1
ATOM 5038 C CA . PRO C 3 100 ? 29.465 7.710 23.036 1.00 62.12 119 PRO C CA 1
ATOM 5039 C C . PRO C 3 100 ? 30.802 8.039 22.375 1.00 62.43 119 PRO C C 1
ATOM 5040 O O . PRO C 3 100 ? 31.565 7.117 22.092 1.00 63.74 119 PRO C O 1
ATOM 5051 N N . PRO C 3 101 ? 31.075 9.327 22.109 1.00 63.69 120 PRO C N 1
ATOM 5052 C CA . PRO C 3 101 ? 32.404 9.717 21.623 1.00 65.16 120 PRO C CA 1
ATOM 5053 C C . PRO C 3 101 ? 33.511 9.201 22.541 1.00 72.95 120 PRO C C 1
ATOM 5054 O O . PRO C 3 101 ? 33.310 9.114 23.750 1.00 66.83 120 PRO C O 1
ATOM 5065 N N . TRP C 3 102 ? 34.659 8.858 21.968 1.00 89.85 121 TRP C N 1
ATOM 5066 C CA . TRP C 3 102 ? 35.688 8.132 22.703 1.00 98.48 121 TRP C CA 1
ATOM 5067 C C . TRP C 3 102 ? 36.433 9.004 23.713 1.00 94.61 121 TRP C C 1
ATOM 5068 O O . TRP C 3 102 ? 36.681 8.577 24.840 1.00 101.40 121 TRP C O 1
ATOM 5072 N N . GLN C 3 103 ? 36.790 10.220 23.310 1.00 81.28 122 GLN C N 1
ATOM 5073 C CA . GLN C 3 103 ? 37.577 11.103 24.166 1.00 72.97 122 GLN C CA 1
ATOM 5074 C C . GLN C 3 103 ? 37.421 12.564 23.747 1.00 70.00 122 GLN C C 1
ATOM 5075 O O . GLN C 3 103 ? 37.691 12.919 22.602 1.00 73.11 122 GLN C O 1
ATOM 5089 N N . VAL C 3 104 ? 37.006 13.411 24.685 1.00 62.23 123 VAL C N 1
ATOM 5090 C CA . VAL C 3 104 ? 36.752 14.816 24.388 1.00 56.32 123 VAL C CA 1
ATOM 5091 C C . VAL C 3 104 ? 37.959 15.673 24.758 1.00 56.44 123 VAL C C 1
ATOM 5092 O O . VAL C 3 104 ? 38.554 15.493 25.821 1.00 58.54 123 VAL C O 1
ATOM 5105 N N . THR C 3 105 ? 38.314 16.606 23.876 1.00 56.55 124 THR C N 1
ATOM 5106 C CA . THR C 3 105 ? 39.387 17.559 24.147 1.00 55.34 124 THR C CA 1
ATOM 5107 C C . THR C 3 105 ? 38.860 18.989 24.168 1.00 56.14 124 THR C C 1
ATOM 5108 O O . THR C 3 105 ? 38.003 19.354 23.364 1.00 56.81 124 THR C O 1
ATOM 5119 N N . LEU C 3 106 ? 39.385 19.785 25.094 1.00 58.00 125 LEU C N 1
ATOM 5120 C CA . LEU C 3 106 ? 39.016 21.189 25.234 1.00 57.93 125 LEU C CA 1
ATOM 5121 C C . LEU C 3 106 ? 40.244 22.089 25.089 1.00 61.77 125 LEU C C 1
ATOM 5122 O O . LEU C 3 106 ? 41.225 21.932 25.819 1.00 62.40 125 LEU C O 1
ATOM 5138 N N . LEU C 3 107 ? 40.184 23.023 24.143 1.00 63.95 126 LEU C N 1
ATOM 5139 C CA . LEU C 3 107 ? 41.309 23.903 23.835 1.00 67.65 126 LEU C CA 1
ATOM 5140 C C . LEU C 3 107 ? 40.846 25.358 23.871 1.00 74.33 126 LEU C C 1
ATOM 5141 O O . LEU C 3 107 ? 40.068 25.782 23.015 1.00 72.99 126 LEU C O 1
ATOM 5157 N N . TRP C 3 108 ? 41.320 26.126 24.849 1.00 80.17 127 TRP C N 1
ATOM 5158 C CA . TRP C 3 108 ? 41.101 27.569 24.830 1.00 86.80 127 TRP C CA 1
ATOM 5159 C C . TRP C 3 108 ? 41.770 28.216 23.623 1.00 91.30 127 TRP C C 1
ATOM 5160 O O . TRP C 3 108 ? 42.969 28.053 23.407 1.00 94.41 127 TRP C O 1
ATOM 5181 N N . THR C 3 109 ? 40.983 28.947 22.840 1.00 93.15 128 THR C N 1
ATOM 5182 C CA . THR C 3 109 ? 41.515 29.721 21.723 1.00 94.85 128 THR C CA 1
ATOM 5183 C C . THR C 3 109 ? 41.867 31.142 22.170 1.00 97.91 128 THR C C 1
ATOM 5184 O O . THR C 3 109 ? 41.391 31.599 23.208 1.00 96.37 128 THR C O 1
ATOM 5195 N N . PRO C 3 110 ? 42.706 31.845 21.391 1.00 104.24 129 PRO C N 1
ATOM 5196 C CA . PRO C 3 110 ? 42.991 33.256 21.683 1.00 109.67 129 PRO C CA 1
ATOM 5197 C C . PRO C 3 110 ? 41.763 34.153 21.533 1.00 118.76 129 PRO C C 1
ATOM 5198 O O . PRO C 3 110 ? 41.720 35.235 22.117 1.00 114.44 129 PRO C O 1
ATOM 5209 N N . ASP C 3 111 ? 40.782 33.702 20.758 1.00 130.48 130 ASP C N 1
ATOM 5210 C CA . ASP C 3 111 ? 39.548 34.454 20.560 1.00 140.65 130 ASP C CA 1
ATOM 5211 C C . ASP C 3 111 ? 38.792 34.637 21.872 1.00 143.94 130 ASP C C 1
ATOM 5212 O O . ASP C 3 111 ? 37.986 35.557 22.013 1.00 144.29 130 ASP C O 1
ATOM 5221 N N . GLY C 3 112 ? 39.060 33.749 22.826 1.00 148.79 131 GLY C N 1
ATOM 5222 C CA . GLY C 3 112 ? 38.305 33.681 24.062 1.00 149.40 131 GLY C CA 1
ATOM 5223 C C . GLY C 3 112 ? 37.271 32.573 23.978 1.00 139.49 131 GLY C C 1
ATOM 5224 O O . GLY C 3 112 ? 36.472 32.381 24.894 1.00 145.43 131 GLY C O 1
ATOM 5228 N N . ASP C 3 113 ? 37.293 31.846 22.864 1.00 111.04 132 ASP C N 1
ATOM 5229 C CA . ASP C 3 113 ? 36.398 30.716 22.651 1.00 92.68 132 ASP C CA 1
ATOM 5230 C C . ASP C 3 113 ? 37.045 29.414 23.111 1.00 82.51 132 ASP C C 1
ATOM 5231 O O . ASP C 3 113 ? 38.253 29.360 23.351 1.00 84.77 132 ASP C O 1
ATOM 5240 N N . VAL C 3 114 ? 36.231 28.370 23.230 1.00 70.69 133 VAL C N 1
ATOM 5241 C CA . VAL C 3 114 ? 36.722 27.030 23.535 1.00 64.10 133 VAL C CA 1
ATOM 5242 C C . VAL C 3 114 ? 36.377 26.099 22.379 1.00 61.20 133 VAL C C 1
ATOM 5243 O O . VAL C 3 114 ? 35.213 25.988 21.986 1.00 58.45 133 VAL C O 1
ATOM 5256 N N . THR C 3 115 ? 37.387 25.423 21.842 1.00 60.53 134 THR C N 1
ATOM 5257 C CA . THR C 3 115 ? 37.157 24.424 20.810 1.00 61.73 134 THR C CA 1
ATOM 5258 C C . THR C 3 115 ? 37.018 23.054 21.456 1.00 59.80 134 THR C C 1
ATOM 5259 O O . THR C 3 115 ? 37.927 22.584 22.140 1.00 61.43 134 THR C O 1
ATOM 5270 N N . VAL C 3 116 ? 35.871 22.423 21.231 1.00 58.25 135 VAL C N 1
ATOM 5271 C CA . VAL C 3 116 ? 35.619 21.073 21.714 1.00 57.32 135 VAL C CA 1
ATOM 5272 C C . VAL C 3 116 ? 35.781 20.123 20.537 1.00 57.37 135 VAL C C 1
ATOM 5273 O O . VAL C 3 116 ? 35.181 20.342 19.489 1.00 56.79 135 VAL C O 1
ATOM 5286 N N . SER C 3 117 ? 36.586 19.078 20.707 1.00 57.66 136 SER C N 1
ATOM 5287 C CA . SER C 3 117 ? 36.813 18.111 19.637 1.00 58.25 136 SER C CA 1
ATOM 5288 C C . SER C 3 117 ? 36.779 16.673 20.143 1.00 59.36 136 SER C C 1
ATOM 5289 O O . SER C 3 117 ? 36.948 16.413 21.333 1.00 59.27 136 SER C O 1
ATOM 5297 N N . TRP C 3 118 ? 36.568 15.747 19.214 1.00 61.24 137 TRP C N 1
ATOM 5298 C CA . TRP C 3 118 ? 36.410 14.334 19.538 1.00 62.52 137 TRP C CA 1
ATOM 5299 C C . TRP C 3 118 ? 36.712 13.479 18.306 1.00 63.43 137 TRP C C 1
ATOM 5300 O O . TRP C 3 118 ? 36.701 13.988 17.187 1.00 63.72 137 TRP C O 1
ATOM 5321 N N . PRO C 3 119 ? 36.992 12.179 18.501 1.00 63.57 138 PRO C N 1
ATOM 5322 C CA . PRO C 3 119 ? 37.212 11.304 17.341 1.00 64.70 138 PRO C CA 1
ATOM 5323 C C . PRO C 3 119 ? 35.925 11.010 16.575 1.00 61.99 138 PRO C C 1
ATOM 5324 O O . PRO C 3 119 ? 34.844 10.992 17.162 1.00 62.62 138 PRO C O 1
ATOM 5335 N N . ALA C 3 120 ? 36.049 10.780 15.272 1.00 62.44 139 ALA C N 1
ATOM 5336 C CA . ALA C 3 120 ? 34.898 10.470 14.434 1.00 62.39 139 ALA C CA 1
ATOM 5337 C C . ALA C 3 120 ? 34.415 9.044 14.663 1.00 65.61 139 ALA C C 1
ATOM 5338 O O . ALA C 3 120 ? 35.198 8.161 15.017 1.00 63.27 139 ALA C O 1
ATOM 5345 N N . HIS C 3 121 ? 33.120 8.826 14.460 1.00 69.70 140 HIS C N 1
ATOM 5346 C CA . HIS C 3 121 ? 32.579 7.476 14.392 1.00 74.61 140 HIS C CA 1
ATOM 5347 C C . HIS C 3 121 ? 33.004 6.843 13.076 1.00 79.65 140 HIS C C 1
ATOM 5348 O O . HIS C 3 121 ? 33.481 7.534 12.175 1.00 79.09 140 HIS C O 1
ATOM 5361 N N . SER C 3 122 ? 32.821 5.532 12.959 1.00 84.11 141 SER C N 1
ATOM 5362 C CA . SER C 3 122 ? 33.242 4.812 11.763 1.00 88.64 141 SER C CA 1
ATOM 5363 C C . SER C 3 122 ? 32.120 4.776 10.726 1.00 90.10 141 SER C C 1
ATOM 5364 O O . SER C 3 122 ? 32.158 3.983 9.785 1.00 95.07 141 SER C O 1
ATOM 5372 N N . TYR C 3 123 ? 31.127 5.643 10.905 1.00 85.59 142 TYR C N 1
ATOM 5373 C CA . TYR C 3 123 ? 30.030 5.769 9.953 1.00 83.54 142 TYR C CA 1
ATOM 5374 C C . TYR C 3 123 ? 29.466 7.186 9.973 1.00 79.33 142 TYR C C 1
ATOM 5375 O O . TYR C 3 123 ? 29.621 7.912 10.954 1.00 80.96 142 TYR C O 1
ATOM 5393 N N . LEU C 3 124 ? 28.811 7.569 8.883 1.00 77.09 143 LEU C N 1
ATOM 5394 C CA . LEU C 3 124 ? 28.301 8.926 8.718 1.00 73.59 143 LEU C CA 1
ATOM 5395 C C . LEU C 3 124 ? 26.903 9.094 9.311 1.00 70.41 143 LEU C C 1
ATOM 5396 O O . LEU C 3 124 ? 26.319 8.145 9.833 1.00 71.12 143 LEU C O 1
ATOM 5412 N N . GLY C 3 125 ? 26.381 10.314 9.232 1.00 66.35 144 GLY C N 1
ATOM 5413 C CA . GLY C 3 125 ? 24.998 10.588 9.582 1.00 66.01 144 GLY C CA 1
ATOM 5414 C C . GLY C 3 125 ? 24.743 10.910 11.044 1.00 66.11 144 GLY C C 1
ATOM 5415 O O . GLY C 3 125 ? 23.611 10.788 11.515 1.00 64.67 144 GLY C O 1
ATOM 5419 N N . LEU C 3 126 ? 25.783 11.320 11.762 1.00 68.43 145 LEU C N 1
ATOM 5420 C CA . LEU C 3 126 ? 25.629 11.729 13.154 1.00 70.50 145 LEU C CA 1
ATOM 5421 C C . LEU C 3 126 ? 25.848 13.223 13.352 1.00 71.04 145 LEU C C 1
ATOM 5422 O O . LEU C 3 126 ? 26.786 13.806 12.807 1.00 70.82 145 LEU C O 1
ATOM 5438 N N . ASP C 3 127 ? 24.986 13.824 14.166 1.00 72.83 146 ASP C N 1
ATOM 5439 C CA . ASP C 3 127 ? 25.264 15.121 14.760 1.00 74.97 146 ASP C CA 1
ATOM 5440 C C . ASP C 3 127 ? 25.811 14.851 16.145 1.00 73.64 146 ASP C C 1
ATOM 5441 O O . ASP C 3 127 ? 25.567 13.794 16.732 1.00 76.05 146 ASP C O 1
ATOM 5450 N N . TYR C 3 128 ? 26.555 15.817 16.659 1.00 67.72 147 TYR C N 1
ATOM 5451 C CA . TYR C 3 128 ? 27.102 15.737 17.998 1.00 64.23 147 TYR C CA 1
ATOM 5452 C C . TYR C 3 128 ? 26.549 16.873 18.833 1.00 65.59 147 TYR C C 1
ATOM 5453 O O . TYR C 3 128 ? 26.512 18.019 18.390 1.00 64.77 147 TYR C O 1
ATOM 5471 N N . GLU C 3 129 ? 26.127 16.546 20.047 1.00 70.09 148 GLU C N 1
ATOM 5472 C CA . GLU C 3 129 ? 25.632 17.555 20.963 1.00 73.57 148 GLU C CA 1
ATOM 5473 C C . GLU C 3 129 ? 26.694 17.734 22.023 1.00 69.66 148 GLU C C 1
ATOM 5474 O O . GLU C 3 129 ? 27.126 16.786 22.678 1.00 69.26 148 GLU C O 1
ATOM 5486 N N . VAL C 3 130 ? 27.089 18.988 22.174 1.00 65.27 149 VAL C N 1
ATOM 5487 C CA . VAL C 3 130 ? 28.071 19.409 23.151 1.00 61.80 149 VAL C CA 1
ATOM 5488 C C . VAL C 3 130 ? 27.382 20.260 24.191 1.00 64.41 149 VAL C C 1
ATOM 5489 O O . VAL C 3 130 ? 26.755 21.266 23.865 1.00 65.69 149 VAL C O 1
ATOM 5502 N N . GLN C 3 131 ? 27.502 19.847 25.445 1.00 65.08 150 GLN C N 1
ATOM 5503 C CA . GLN C 3 131 ? 26.913 20.599 26.533 1.00 67.30 150 GLN C CA 1
ATOM 5504 C C . GLN C 3 131 ? 28.034 21.125 27.399 1.00 63.08 150 GLN C C 1
ATOM 5505 O O . GLN C 3 131 ? 29.072 20.489 27.565 1.00 62.42 150 GLN C O 1
ATOM 5519 N N . HIS C 3 132 ? 27.789 22.297 27.963 1.00 58.46 151 HIS C N 1
ATOM 5520 C CA . HIS C 3 132 ? 28.692 22.877 28.929 1.00 56.26 151 HIS C CA 1
ATOM 5521 C C . HIS C 3 132 ? 27.898 23.606 29.981 1.00 57.80 151 HIS C C 1
ATOM 5522 O O . HIS C 3 132 ? 26.734 23.954 29.772 1.00 60.48 151 HIS C O 1
ATOM 5535 N N . ARG C 3 133 ? 28.529 23.808 31.124 1.00 58.36 152 ARG C N 1
ATOM 5536 C CA . ARG C 3 133 ? 27.955 24.637 32.157 1.00 60.53 152 ARG C CA 1
ATOM 5537 C C . ARG C 3 133 ? 29.078 25.036 33.097 1.00 61.23 152 ARG C C 1
ATOM 5538 O O . ARG C 3 133 ? 30.109 24.365 33.145 1.00 59.72 152 ARG C O 1
ATOM 5559 N N . GLU C 3 134 ? 28.860 26.097 33.869 1.00 74.73 153 GLU C N 1
ATOM 5560 C CA . GLU C 3 134 ? 29.784 26.502 34.925 1.00 82.54 153 GLU C CA 1
ATOM 5561 C C . GLU C 3 134 ? 29.947 25.307 35.875 1.00 85.03 153 GLU C C 1
ATOM 5562 O O . GLU C 3 134 ? 28.968 24.623 36.180 1.00 83.66 153 GLU C O 1
ATOM 5574 N N . SER C 3 135 ? 31.164 25.057 36.349 1.00 84.48 154 SER C N 1
ATOM 5575 C CA . SER C 3 135 ? 31.423 23.873 37.175 1.00 86.15 154 SER C CA 1
ATOM 5576 C C . SER C 3 135 ? 30.723 23.910 38.534 1.00 88.53 154 SER C C 1
ATOM 5577 O O . SER C 3 135 ? 30.510 22.864 39.149 1.00 90.21 154 SER C O 1
ATOM 5585 N N . ASN C 3 136 ? 30.351 25.099 38.996 1.00 91.23 155 ASN C N 1
ATOM 5586 C CA . ASN C 3 136 ? 29.609 25.225 40.247 1.00 93.90 155 ASN C CA 1
ATOM 5587 C C . ASN C 3 136 ? 28.110 25.015 40.052 1.00 93.88 155 ASN C C 1
ATOM 5588 O O . ASN C 3 136 ? 27.377 24.778 41.012 1.00 97.22 155 ASN C O 1
ATOM 5592 N N . ASP C 3 137 ? 27.666 25.089 38.801 1.00 84.71 156 ASP C N 1
ATOM 5593 C CA . ASP C 3 137 ? 26.241 25.144 38.486 1.00 84.35 156 ASP C CA 1
ATOM 5594 C C . ASP C 3 137 ? 25.515 23.811 38.665 1.00 88.41 156 ASP C C 1
ATOM 5595 O O . ASP C 3 137 ? 26.128 22.770 38.902 1.00 81.57 156 ASP C O 1
ATOM 5599 N N . ASP C 3 138 ? 24.194 23.870 38.525 1.00 106.44 157 ASP C N 1
ATOM 5600 C CA . ASP C 3 138 ? 23.318 22.719 38.708 1.00 114.93 157 ASP C CA 1
ATOM 5601 C C . ASP C 3 138 ? 23.343 21.754 37.525 1.00 111.64 157 ASP C C 1
ATOM 5602 O O . ASP C 3 138 ? 24.034 21.982 36.533 1.00 111.11 157 ASP C O 1
ATOM 5611 N N . GLU C 3 139 ? 22.582 20.670 37.650 1.00 107.43 158 GLU C N 1
ATOM 5612 C CA . GLU C 3 139 ? 22.368 19.730 36.556 1.00 102.39 158 GLU C CA 1
ATOM 5613 C C . GLU C 3 139 ? 21.282 20.237 35.609 1.00 98.50 158 GLU C C 1
ATOM 5614 O O . GLU C 3 139 ? 20.996 19.609 34.589 1.00 100.43 158 GLU C O 1
ATOM 5626 N N . ASP C 3 140 ? 20.678 21.370 35.961 1.00 93.61 159 ASP C N 1
ATOM 5627 C CA . ASP C 3 140 ? 19.652 21.997 35.132 1.00 89.68 159 ASP C CA 1
ATOM 5628 C C . ASP C 3 140 ? 20.203 23.234 34.426 1.00 84.53 159 ASP C C 1
ATOM 5629 O O . ASP C 3 140 ? 19.448 24.008 33.838 1.00 85.22 159 ASP C O 1
ATOM 5633 N N . ALA C 3 141 ? 21.521 23.406 34.483 1.00 80.75 160 ALA C N 1
ATOM 5634 C CA . ALA C 3 141 ? 22.175 24.577 33.911 1.00 78.77 160 ALA C CA 1
ATOM 5635 C C . ALA C 3 141 ? 22.995 24.217 32.676 1.00 75.10 160 ALA C C 1
ATOM 5636 O O . ALA C 3 141 ? 23.857 24.989 32.254 1.00 72.54 160 ALA C O 1
ATOM 5643 N N . TRP C 3 142 ? 22.721 23.058 32.082 1.00 74.17 161 TRP C N 1
ATOM 5644 C CA . TRP C 3 142 ? 23.449 22.657 30.887 1.00 70.25 161 TRP C CA 1
ATOM 5645 C C . TRP C 3 142 ? 22.982 23.461 29.680 1.00 70.35 161 TRP C C 1
ATOM 5646 O O . TRP C 3 142 ? 21.788 23.564 29.396 1.00 70.68 161 TRP C O 1
ATOM 5667 N N . GLN C 3 143 ? 23.961 24.030 28.988 1.00 69.01 162 GLN C N 1
ATOM 5668 C CA . GLN C 3 143 ? 23.772 24.751 27.738 1.00 69.25 162 GLN C CA 1
ATOM 5669 C C . GLN C 3 143 ? 24.161 23.820 26.605 1.00 69.56 162 GLN C C 1
ATOM 5670 O O . GLN C 3 143 ? 25.141 23.098 26.734 1.00 65.83 162 GLN C O 1
ATOM 5684 N N . THR C 3 144 ? 23.421 23.833 25.499 1.00 75.62 163 THR C N 1
ATOM 5685 C CA . THR C 3 144 ? 23.676 22.885 24.419 1.00 76.31 163 THR C CA 1
ATOM 5686 C C . THR C 3 144 ? 24.011 23.626 23.131 1.00 78.80 163 THR C C 1
ATOM 5687 O O . THR C 3 144 ? 23.424 24.660 22.815 1.00 79.93 163 THR C O 1
ATOM 5698 N N . THR C 3 145 ? 24.966 23.067 22.395 1.00 81.99 164 THR C N 1
ATOM 5699 C CA . THR C 3 145 ? 25.214 23.417 21.003 1.00 85.44 164 THR C CA 1
ATOM 5700 C C . THR C 3 145 ? 25.418 22.152 20.174 1.00 84.85 164 THR C C 1
ATOM 5701 O O . THR C 3 145 ? 25.827 21.116 20.702 1.00 83.31 164 THR C O 1
ATOM 5712 N N . SER C 3 146 ? 25.133 22.242 18.878 1.00 85.33 165 SER C N 1
ATOM 5713 C CA . SER C 3 146 ? 25.189 21.082 17.998 1.00 82.43 165 SER C CA 1
ATOM 5714 C C . SER C 3 146 ? 25.957 21.393 16.723 1.00 78.37 165 SER C C 1
ATOM 5715 O O . SER C 3 146 ? 26.043 22.545 16.294 1.00 81.94 165 SER C O 1
ATOM 5723 N N . GLY C 3 147 ? 26.515 20.348 16.125 1.00 70.31 166 GLY C N 1
ATOM 5724 C CA . GLY C 3 147 ? 27.187 20.461 14.847 1.00 68.37 166 GLY C CA 1
ATOM 5725 C C . GLY C 3 147 ? 27.627 19.099 14.352 1.00 66.73 166 GLY C C 1
ATOM 5726 O O . GLY C 3 147 ? 27.495 18.105 15.066 1.00 61.99 166 GLY C O 1
ATOM 5730 N N . PRO C 3 148 ? 28.163 19.045 13.126 1.00 68.12 167 PRO C N 1
ATOM 5731 C CA . PRO C 3 148 ? 28.666 17.794 12.557 1.00 67.94 167 PRO C CA 1
ATOM 5732 C C . PRO C 3 148 ? 30.027 17.427 13.126 1.00 66.11 167 PRO C C 1
ATOM 5733 O O . PRO C 3 148 ? 30.614 18.219 13.859 1.00 64.86 167 PRO C O 1
ATOM 5744 N N . CYS C 3 149 ? 30.513 16.236 12.802 1.00 66.26 168 CYS C N 1
ATOM 5745 C CA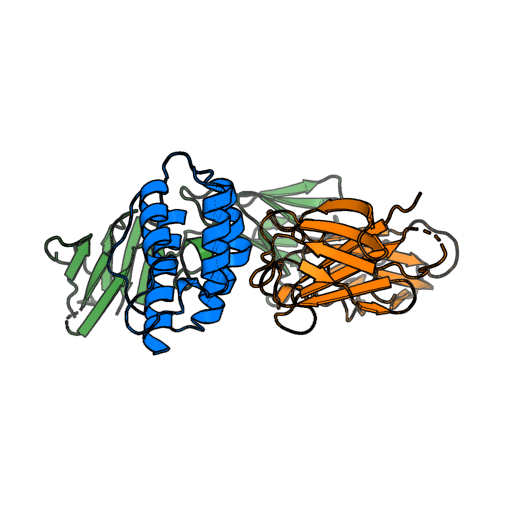 . CYS C 3 149 ? 31.845 15.822 13.228 1.00 66.78 168 CYS C CA 1
ATOM 5746 C C . CYS C 3 149 ? 32.894 16.823 12.739 1.00 69.48 168 CYS C C 1
ATOM 5747 O O . CYS C 3 149 ? 32.711 17.412 11.677 1.00 71.18 168 CYS C O 1
ATOM 5754 N N . CYS C 3 150 ? 33.988 17.035 13.475 1.00 71.36 169 CYS C N 1
ATOM 5755 C CA . CYS C 3 150 ? 34.322 16.341 14.716 1.00 72.05 169 CYS C CA 1
ATOM 5756 C C . CYS C 3 150 ? 34.760 17.346 15.775 1.00 68.78 169 CYS C C 1
ATOM 5757 O O . CYS C 3 150 ? 35.436 16.998 16.744 1.00 68.14 169 CYS C O 1
ATOM 5764 N N . ASP C 3 151 ? 34.364 18.597 15.580 1.00 63.13 170 ASP C N 1
ATOM 5765 C CA . ASP C 3 151 ? 34.614 19.630 16.571 1.00 59.03 170 ASP C CA 1
ATOM 5766 C C . ASP C 3 151 ? 33.634 20.782 16.408 1.00 61.00 170 ASP C C 1
ATOM 5767 O O . ASP C 3 151 ? 32.988 20.918 15.371 1.00 61.31 170 ASP C O 1
ATOM 5776 N N . LEU C 3 152 ? 33.505 21.589 17.454 1.00 64.62 171 LEU C N 1
ATOM 5777 C CA . LEU C 3 152 ? 32.754 22.833 17.366 1.00 67.01 171 LEU C CA 1
ATOM 5778 C C . LEU C 3 152 ? 33.231 23.815 18.422 1.00 68.94 171 LEU C C 1
ATOM 5779 O O . LEU C 3 152 ? 33.978 23.453 19.331 1.00 68.82 171 LEU C O 1
ATOM 5795 N N . THR C 3 153 ? 32.785 25.059 18.289 1.00 70.50 172 THR C N 1
ATOM 5796 C CA . THR C 3 153 ? 33.243 26.149 19.136 1.00 72.59 172 THR C CA 1
ATOM 5797 C C . THR C 3 153 ? 32.142 26.634 20.075 1.00 73.39 172 THR C C 1
ATOM 5798 O O . THR C 3 153 ? 30.984 26.773 19.675 1.00 74.44 172 THR C O 1
ATOM 5809 N N . VAL C 3 154 ? 32.518 26.876 21.328 1.00 70.42 173 VAL C N 1
ATOM 5810 C CA . VAL C 3 154 ? 31.607 27.410 22.332 1.00 68.64 173 VAL C CA 1
ATOM 5811 C C . VAL C 3 154 ? 32.182 28.754 22.761 1.00 65.51 173 VAL C C 1
ATOM 5812 O O . VAL C 3 154 ? 33.275 28.821 23.323 1.00 68.94 173 VAL C O 1
ATOM 5825 N N . GLY C 3 155 ? 31.445 29.822 22.476 1.00 63.86 174 GLY C N 1
ATOM 5826 C CA . GLY C 3 155 ? 31.921 31.170 22.722 1.00 66.01 174 GLY C CA 1
ATOM 5827 C C . GLY C 3 155 ? 31.373 31.823 23.975 1.00 67.46 174 GLY C C 1
ATOM 5828 O O . GLY C 3 155 ? 30.437 31.323 24.602 1.00 66.41 174 GLY C O 1
ATOM 5832 N N . GLY C 3 156 ? 31.975 32.952 24.336 1.00 74.67 175 GLY C N 1
ATOM 5833 C CA . GLY C 3 156 ? 31.470 33.799 25.398 1.00 78.56 175 GLY C CA 1
ATOM 5834 C C . GLY C 3 156 ? 31.730 33.264 26.792 1.00 76.36 175 GLY C C 1
ATOM 5835 O O . GLY C 3 156 ? 31.112 33.713 27.756 1.00 80.79 175 GLY C O 1
ATOM 5839 N N . LEU C 3 157 ? 32.651 32.311 26.907 1.00 68.07 176 LEU C N 1
ATOM 5840 C CA . LEU C 3 157 ? 32.986 31.745 28.210 1.00 67.10 176 LEU C CA 1
ATOM 5841 C C . LEU C 3 157 ? 34.066 32.578 28.892 1.00 69.06 176 LEU C C 1
ATOM 5842 O O . LEU C 3 157 ? 34.927 33.162 28.237 1.00 70.26 176 LEU C O 1
ATOM 5858 N N . ASP C 3 158 ? 34.005 32.627 30.217 1.00 69.70 177 ASP C N 1
ATOM 5859 C CA . ASP C 3 158 ? 34.969 33.371 31.021 1.00 71.83 177 ASP C CA 1
ATOM 5860 C C . ASP C 3 158 ? 36.260 32.557 31.216 1.00 70.48 177 ASP C C 1
ATOM 5861 O O . ASP C 3 158 ? 36.200 31.434 31.708 1.00 68.47 177 ASP C O 1
ATOM 5870 N N . PRO C 3 159 ? 37.429 33.115 30.842 1.00 71.97 178 PRO C N 1
ATOM 5871 C CA . PRO C 3 159 ? 38.688 32.354 30.950 1.00 71.94 178 PRO C CA 1
ATOM 5872 C C . PRO C 3 159 ? 39.149 31.988 32.367 1.00 72.52 178 PRO C C 1
ATOM 5873 O O . PRO C 3 159 ? 39.996 31.099 32.488 1.00 74.86 178 PRO C O 1
ATOM 5884 N N . VAL C 3 160 ? 38.617 32.625 33.407 1.00 73.22 179 VAL C N 1
ATOM 5885 C CA . VAL C 3 160 ? 39.109 32.371 34.761 1.00 74.15 179 VAL C CA 1
ATOM 5886 C C . VAL C 3 160 ? 38.191 31.415 35.522 1.00 75.79 179 VAL C C 1
ATOM 5887 O O . VAL C 3 160 ? 38.514 30.994 36.631 1.00 73.05 179 VAL C O 1
ATOM 5900 N N . ARG C 3 161 ? 37.052 31.074 34.923 1.00 92.88 180 ARG C N 1
ATOM 5901 C CA . ARG C 3 161 ? 36.128 30.117 35.523 1.00 97.25 180 ARG C CA 1
ATOM 5902 C C . ARG C 3 161 ? 36.316 28.702 34.987 1.00 91.70 180 ARG C C 1
ATOM 5903 O O . ARG C 3 161 ? 36.851 28.497 33.897 1.00 95.13 180 ARG C O 1
ATOM 5924 N N . CYS C 3 162 ? 35.863 27.733 35.776 1.00 81.28 181 CYS C N 1
ATOM 5925 C CA . CYS C 3 162 ? 35.920 26.323 35.413 1.00 73.07 181 CYS C CA 1
ATOM 5926 C C . CYS C 3 162 ? 34.616 25.865 34.766 1.00 68.39 181 CYS C C 1
ATOM 5927 O O . CYS C 3 162 ? 33.531 26.189 35.257 1.00 69.57 181 CYS C O 1
ATOM 5935 N N . TYR C 3 163 ? 34.720 25.131 33.660 1.00 60.90 182 TYR C N 1
ATOM 5936 C CA . TYR C 3 163 ? 33.537 24.605 32.986 1.00 59.21 182 TYR C CA 1
ATOM 5937 C C . TYR C 3 163 ? 33.585 23.084 32.896 1.00 58.97 182 TYR C C 1
ATOM 5938 O O . TYR C 3 163 ? 34.650 22.489 32.718 1.00 56.74 182 TYR C O 1
ATOM 5956 N N . ASP C 3 164 ? 32.410 22.473 32.995 1.00 63.50 183 ASP C N 1
ATOM 5957 C CA . ASP C 3 164 ? 32.218 21.058 32.708 1.00 65.23 183 ASP C CA 1
ATOM 5958 C C . ASP C 3 164 ? 31.733 20.908 31.278 1.00 60.36 183 ASP C C 1
ATOM 5959 O O . ASP C 3 164 ? 30.876 21.664 30.837 1.00 61.88 183 ASP C O 1
ATOM 5968 N N . PHE C 3 165 ? 32.294 19.945 30.557 1.00 53.46 184 PHE C N 1
ATOM 5969 C CA . PHE C 3 165 ? 31.812 19.609 29.225 1.00 52.51 184 PHE C CA 1
ATOM 5970 C C . PHE C 3 165 ? 31.447 18.132 29.118 1.00 52.02 184 PHE C C 1
ATOM 5971 O O . PHE C 3 165 ? 32.107 17.279 29.710 1.00 52.11 184 PHE C O 1
ATOM 5988 N N . ARG C 3 166 ? 30.403 17.835 28.351 1.00 54.58 185 ARG C N 1
ATOM 5989 C CA . ARG C 3 166 ? 30.075 16.457 28.018 1.00 55.46 185 ARG C CA 1
ATOM 5990 C C . ARG C 3 166 ? 29.505 16.423 26.605 1.00 55.98 185 ARG C C 1
ATOM 5991 O O . ARG C 3 166 ? 28.970 17.417 26.114 1.00 51.44 185 ARG C O 1
ATOM 6012 N N . VAL C 3 167 ? 29.618 15.266 25.964 1.00 61.86 186 VAL C N 1
ATOM 6013 C CA . VAL C 3 167 ? 29.233 15.113 24.569 1.00 62.93 186 VAL C CA 1
ATOM 6014 C C . VAL C 3 167 ? 28.451 13.819 24.373 1.00 61.10 186 VAL C C 1
ATOM 6015 O O . VAL C 3 167 ? 28.700 12.824 25.052 1.00 62.22 186 VAL C O 1
ATOM 6028 N N . ARG C 3 168 ? 27.502 13.840 23.444 1.00 56.80 187 ARG C N 1
ATOM 6029 C CA . ARG C 3 168 ? 26.888 12.610 22.965 1.00 56.80 187 ARG C CA 1
ATOM 6030 C C . ARG C 3 168 ? 26.690 12.717 21.462 1.00 58.65 187 ARG C C 1
ATOM 6031 O O . ARG C 3 168 ? 26.635 13.817 20.909 1.00 56.68 187 ARG C O 1
ATOM 6052 N N . ALA C 3 169 ? 26.579 11.568 20.807 1.00 63.08 188 ALA C N 1
ATOM 6053 C CA . ALA C 3 169 ? 26.297 11.526 19.382 1.00 63.80 188 ALA C CA 1
ATOM 6054 C C . ALA C 3 169 ? 24.808 11.320 19.170 1.00 68.17 188 ALA C C 1
ATOM 6055 O O . ALA C 3 169 ? 24.184 10.502 19.844 1.00 67.03 188 ALA C O 1
ATOM 6062 N N . SER C 3 170 ? 24.245 12.077 18.234 1.00 72.20 189 SER C N 1
ATOM 6063 C CA . SER C 3 170 ? 22.811 12.064 17.984 1.00 76.84 189 SER C CA 1
ATOM 6064 C C . SER C 3 170 ? 22.545 11.814 16.502 1.00 79.11 189 SER C C 1
ATOM 6065 O O . SER C 3 170 ? 22.866 12.660 15.672 1.00 79.15 189 SER C O 1
ATOM 6073 N N . PRO C 3 171 ? 21.962 10.650 16.162 1.00 82.79 190 PRO C N 1
ATOM 6074 C CA . PRO C 3 171 ? 21.692 10.367 14.747 1.00 84.49 190 PRO C CA 1
ATOM 6075 C C . PRO C 3 171 ? 20.747 11.385 14.122 1.00 82.31 190 PRO C C 1
ATOM 6076 O O . PRO C 3 171 ? 19.719 11.712 14.714 1.00 84.15 190 PRO C O 1
ATOM 6087 N N . ARG C 3 172 ? 21.099 11.880 12.940 1.00 77.93 191 ARG C N 1
ATOM 6088 C CA . ARG C 3 172 ? 20.265 12.850 12.245 1.00 77.35 191 ARG C CA 1
ATOM 6089 C C . ARG C 3 172 ? 18.960 12.208 11.810 1.00 76.74 191 ARG C C 1
ATOM 6090 O O . ARG C 3 172 ? 18.958 11.129 11.215 1.00 79.33 191 ARG C O 1
ATOM 6111 N N . ALA C 3 173 ? 17.852 12.875 12.114 1.00 72.91 192 ALA C N 1
ATOM 6112 C CA . ALA C 3 173 ? 16.537 12.352 11.782 1.00 72.96 192 ALA C CA 1
ATOM 6113 C C . ALA C 3 173 ? 16.431 12.064 10.289 1.00 74.32 192 ALA C C 1
ATOM 6114 O O . ALA C 3 173 ? 15.948 11.005 9.892 1.00 76.09 192 ALA C O 1
ATOM 6121 N N . ALA C 3 174 ? 16.883 12.998 9.459 1.00 74.24 193 ALA C N 1
ATOM 6122 C CA . ALA C 3 174 ? 16.785 12.810 8.016 1.00 76.35 193 ALA C CA 1
ATOM 6123 C C . ALA C 3 174 ? 17.691 11.691 7.514 1.00 76.37 193 ALA C C 1
ATOM 6124 O O . ALA C 3 174 ? 17.472 11.157 6.427 1.00 77.64 193 ALA C O 1
ATOM 6131 N N . HIS C 3 175 ? 18.707 11.340 8.297 1.00 80.88 194 HIS C N 1
ATOM 6132 C CA . HIS C 3 175 ? 19.672 10.337 7.862 1.00 84.29 194 HIS C CA 1
ATOM 6133 C C . HIS C 3 175 ? 19.248 8.920 8.254 1.00 84.66 194 HIS C C 1
ATOM 6134 O O . HIS C 3 175 ? 19.330 7.991 7.448 1.00 86.44 194 HIS C O 1
ATOM 6147 N N . TYR C 3 176 ? 18.798 8.772 9.499 1.00 82.40 195 TYR C N 1
ATOM 6148 C CA . TYR C 3 176 ? 18.489 7.462 10.072 1.00 81.43 195 TYR C CA 1
ATOM 6149 C C . TYR C 3 176 ? 17.013 7.286 10.423 1.00 79.25 195 TYR C C 1
ATOM 6150 O O . TYR C 3 176 ? 16.555 6.167 10.657 1.00 83.29 195 TYR C O 1
ATOM 6168 N N . GLY C 3 177 ? 16.277 8.394 10.460 1.00 76.13 196 GLY C N 1
ATOM 6169 C CA . GLY C 3 177 ? 14.866 8.372 10.803 1.00 78.90 196 GLY C CA 1
ATOM 6170 C C . GLY C 3 177 ? 14.614 8.733 12.251 1.00 77.91 196 GLY C C 1
ATOM 6171 O O . GLY C 3 177 ? 15.544 9.034 12.999 1.00 74.97 196 GLY C O 1
ATOM 6175 N N . LEU C 3 178 ? 13.343 8.717 12.638 1.00 91.00 197 LEU C N 1
ATOM 6176 C CA . LEU C 3 178 ? 12.919 9.224 13.938 1.00 98.24 197 LEU C CA 1
ATOM 6177 C C . LEU C 3 178 ? 12.966 8.149 15.021 1.00 94.34 197 LEU C C 1
ATOM 6178 O O . LEU C 3 178 ? 12.731 8.437 16.195 1.00 100.86 197 LEU C O 1
ATOM 6182 N N . GLU C 3 179 ? 13.278 6.917 14.626 1.00 84.49 198 GLU C N 1
ATOM 6183 C CA . GLU C 3 179 ? 13.341 5.804 15.568 1.00 81.57 198 GLU C CA 1
ATOM 6184 C C . GLU C 3 179 ? 14.753 5.609 16.116 1.00 78.08 198 GLU C C 1
ATOM 6185 O O . GLU C 3 179 ? 14.961 4.839 17.053 1.00 78.22 198 GLU C O 1
ATOM 6189 N N . ALA C 3 180 ? 15.718 6.313 15.533 1.00 81.33 199 ALA C N 1
ATOM 6190 C CA . ALA C 3 180 ? 17.079 6.323 16.056 1.00 81.91 199 ALA C CA 1
ATOM 6191 C C . ALA C 3 180 ? 17.128 7.149 17.335 1.00 80.52 199 ALA C C 1
ATOM 6192 O O . ALA C 3 180 ? 16.223 7.940 17.599 1.00 83.87 199 ALA C O 1
ATOM 6199 N N . GLN C 3 181 ? 18.179 6.959 18.127 1.00 76.64 200 GLN C N 1
ATOM 6200 C CA . GLN C 3 181 ? 18.322 7.679 19.389 1.00 74.39 200 GLN C CA 1
ATOM 6201 C C . GLN C 3 181 ? 19.783 8.021 19.678 1.00 71.28 200 GLN C C 1
ATOM 6202 O O . GLN C 3 181 ? 20.688 7.349 19.186 1.00 68.98 200 GLN C O 1
ATOM 6216 N N . PRO C 3 182 ? 20.017 9.072 20.482 1.00 72.51 201 PRO C N 1
ATOM 6217 C CA . PRO C 3 182 ? 21.390 9.499 20.780 1.00 71.78 201 PRO C CA 1
ATOM 6218 C C . PRO C 3 182 ? 22.124 8.560 21.738 1.00 73.99 201 PRO C C 1
ATOM 6219 O O . PRO C 3 182 ? 21.494 7.836 22.509 1.00 75.75 201 PRO C O 1
ATOM 6230 N N . SER C 3 183 ? 23.452 8.579 21.676 1.00 72.01 202 SER C N 1
ATOM 6231 C CA . SER C 3 183 ? 24.285 7.842 22.619 1.00 70.55 202 SER C CA 1
ATOM 6232 C C . SER C 3 183 ? 24.156 8.401 24.032 1.00 72.66 202 SER C C 1
ATOM 6233 O O . SER C 3 183 ? 23.584 9.471 24.237 1.00 72.96 202 SER C O 1
ATOM 6241 N N . GLU C 3 184 ? 24.690 7.668 25.004 1.00 74.67 203 GLU C N 1
ATOM 6242 C CA . GLU C 3 184 ? 24.874 8.199 26.349 1.00 74.63 203 GLU C CA 1
ATOM 6243 C C . GLU C 3 184 ? 25.886 9.339 26.321 1.00 69.79 203 GLU C C 1
ATOM 6244 O O . GLU C 3 184 ? 26.733 9.402 25.431 1.00 70.81 203 GLU C O 1
ATOM 6256 N N . TRP C 3 185 ? 25.807 10.230 27.304 1.00 65.87 204 TRP C N 1
ATOM 6257 C CA . TRP C 3 185 ? 26.787 11.301 27.436 1.00 62.65 204 TRP C CA 1
ATOM 6258 C C . TRP C 3 185 ? 28.147 10.738 27.823 1.00 62.62 204 TRP C C 1
ATOM 6259 O O . TRP C 3 185 ? 28.237 9.757 28.563 1.00 62.95 204 TRP C O 1
ATOM 6280 N N . THR C 3 186 ? 29.205 11.364 27.321 1.00 64.07 205 THR C N 1
ATOM 6281 C CA . THR C 3 186 ? 30.553 11.081 27.793 1.00 65.05 205 THR C CA 1
ATOM 6282 C C . THR C 3 186 ? 30.695 11.510 29.248 1.00 66.16 205 THR C C 1
ATOM 6283 O O . THR C 3 186 ? 29.922 12.335 29.734 1.00 70.89 205 THR C O 1
ATOM 6294 N N . ALA C 3 187 ? 31.673 10.941 29.943 1.00 61.97 206 ALA C N 1
ATOM 6295 C CA . ALA C 3 187 ? 32.029 11.425 31.269 1.00 60.11 206 ALA C CA 1
ATOM 6296 C C . ALA C 3 187 ? 32.396 12.899 31.169 1.00 60.61 206 ALA C C 1
ATOM 6297 O O . ALA C 3 187 ? 32.926 13.341 30.152 1.00 61.25 206 ALA C O 1
ATOM 6304 N N . VAL C 3 188 ? 32.096 13.659 32.218 1.00 62.06 207 VAL C N 1
ATOM 6305 C CA . VAL C 3 188 ? 32.396 15.087 32.239 1.00 60.60 207 VAL C CA 1
ATOM 6306 C C . VAL C 3 188 ? 33.889 15.337 32.056 1.00 60.35 207 VAL C C 1
ATOM 6307 O O . VAL C 3 188 ? 34.720 14.619 32.611 1.00 63.41 207 VAL C O 1
ATOM 6320 N N . THR C 3 189 ? 34.216 16.346 31.255 1.00 60.20 208 THR C N 1
ATOM 6321 C CA . THR C 3 189 ? 35.588 16.822 31.112 1.00 61.43 208 THR C CA 1
ATOM 6322 C C . THR C 3 189 ? 35.668 18.251 31.637 1.00 65.88 208 THR C C 1
ATOM 6323 O O . THR C 3 189 ? 34.913 19.116 31.193 1.00 63.49 208 THR C O 1
ATOM 6334 N N . ARG C 3 190 ? 36.574 18.499 32.579 1.00 72.47 209 ARG C N 1
ATOM 6335 C CA . ARG C 3 190 ? 36.646 19.804 33.230 1.00 79.12 209 ARG C CA 1
ATOM 6336 C C . ARG C 3 190 ? 37.725 20.681 32.619 1.00 76.87 209 ARG C C 1
ATOM 6337 O O . ARG C 3 190 ? 38.841 20.231 32.370 1.00 80.26 209 ARG C O 1
ATOM 6358 N N . LEU C 3 191 ? 37.368 21.939 32.386 1.00 72.31 210 LEU C N 1
ATOM 6359 C CA . LEU C 3 191 ? 38.259 22.905 31.760 1.00 71.12 210 LEU C CA 1
ATOM 6360 C C . LEU C 3 191 ? 38.576 24.003 32.768 1.00 79.60 210 LEU C C 1
ATOM 6361 O O . LEU C 3 191 ? 37.688 24.445 33.494 1.00 75.79 210 LEU C O 1
ATOM 6377 N N . SER C 3 192 ? 39.830 24.443 32.815 1.00 93.92 211 SER C N 1
ATOM 6378 C CA . SER C 3 192 ? 40.212 25.593 33.629 1.00 103.91 211 SER C CA 1
ATOM 6379 C C . SER C 3 192 ? 41.055 26.575 32.817 1.00 106.88 211 SER C C 1
ATOM 6380 O O . SER C 3 192 ? 42.255 26.724 33.047 1.00 109.92 211 SER C O 1
#

Radius of gyration: 26.16 Å; Cα contacts (8 Å, |Δi|>4): 1025; chains: 3; bounding box: 51×77×64 Å

CATH classification: 1.20.1250.90

B-factor: mean 94.14, std 33.88, range [43.56, 237.93]

Secondary structure (DSSP, 8-state):
-TTS-HHHHHHHIIIIIHHHHHHHHTT-----S---SSHHHHHHHHHHHHHS-BTTBTTGGGSHHHHHHHHHHHHH---HHHHHHHHHHHHHHHHHHHH--/---EEEEEESSSSSS-EEEEEEE----TT-EEEEESSBSS-SEEEPEEETTEEEEEES-B--SS-EEEEEEETTEEEEEEEE-GGGSEEPPPPEEEEEEEETTTTEEEEEEE-GGGG-SS---EEEEEEEEESSS--PPEEEEESSSEEEEEGGGS-SS-EEEEEEEEEE--SS--EEPPPPPPPEEEE----/-EEEETTTEEEEE----EEEETTS--EE-SEEE-----EEEEE--SSS-EEEE----EEEE-GGGGEEPPPPS--EEEE-TTS-EEEE-PPPSSS-EEEEEEEEETTS-TT--EEEEEETTEEEE-S--TTS-EEEEEEEEE-HHHH-TT--PPPPPPPEEE-

Solvent-accessible surface area: 21584 Å² total; per-residue (Å²): 92,94,76,9,74,60,93,25,1,35,70,5,0,35,12,0,0,19,38,20,0,50,55,75,12,88,76,49,93,60,78,29,80,47,42,11,66,38,7,38,47,0,0,40,44,0,52,41,63,0,35,82,83,54,130,34,1,100,60,1,30,83,39,55,2,0,74,6,1,86,58,1,12,108,71,50,15,138,88,77,73,64,34,60,48,23,5,21,18,0,15,29,5,1,36,1,8,26,42,18,138,140,125,54,3,97,8,23,0,44,6,20,63,80,49,98,25,5,34,0,13,0,5,43,131,160,74,48,75,97,46,38,0,67,0,36,32,20,14,21,130,71,83,45,39,75,9,77,82,110,88,74,56,3,59,19,97,18,70,18,0,11,3,4,34,56,1,76,0,16,1,17,51,92,98,66,100,72,35,59,82,99,28,14,2,10,60,14,0,34,2,26,35,2,53,98,23,126,27,69,83,77,97,114,23,48,1,3,46,0,37,7,80,12,47,4,124,102,44,38,26,1,99,64,7,66,4,11,0,0,9,54,22,37,172,63,155,32,141,61,60,99,28,58,1,50,10,34,64,12,25,5,30,34,106,96,13,144,68,83,14,45,8,42,0,35,0,54,1,34,14,80,35,99,30,0,78,27,94,79,7,113,82,5,112,55,32,82,20,125,10,62,82,160,127,33,26,0,64,47,51,62,44,0,72,22,65,100,80,86,24,30,17,13,69,30,108,54,93,102,49,111,30,99,54,63,44,84,87,126,82,45,3,4,74,15,84,23,38,92,48,27,14,5,64,21,30,26,136,126,51,90,33,71,63,17,1,8,14,37,0,46,4,45,56,8,90,136,16,73,26,118,64,29,146,123,24,30,0,36,0,36,13,64,66,33,115,35,149,3,7,47,3,29,0,21,6,24,32,34,102,35,100,126,102,38,30,32,57,7,43,11,82,52,46,80,20,52,1,3,21,18,12,85,132,57,58,7,0,0,45,0,59,0,21,15,77,45,9,9,8,6,101,63,18,64,43,4,106,62,20,90,62,42,152,18,110